Protein 4LFY (pdb70)

Secondary structure (DSSP, 8-state):
-PPPS----SEEEEE---EEEE---SHHHHHHHHHHHHHH-SEEEE----SS---SHHHHHHHHHHHHHTS-TT---EEEEE----TT--HHHHHHHHHHSSEEE-------SS-S-GGGGHHHHHHHHHHTPPEEE------TTS-GGGHHHHHIIIIIHHHHHH-TT--EEE-S--SHHHHHHHHH----TTSEEEEE-SHHHH--GGGGTTTSB-GGG--SSPP--HHHHHHHHHHHTS--TTEEE---B----HHHHSSSSBPP----TTTHHHHHHHHHHHTT-GGGHHIIIIIHHHHHTT-PPPS-EEEEE---EEPPS-EEETTEEEPPTTTTSEES-EE-/---HHHHTS-SEEEEE---EEEE---SHHHHHHHHHHHHHH-SEEEE----SS---SHHHHHHHHHHHHHT--TT---EEEEE----TT--HHHHHHHHHHSSEEE--------TTTS-S-GGGGHHHHHHHHHHTPPEEE------TTS-GGGHHHHHIIIIIHHHHHH-TT--EEE-S--SHHHHHHHHH----TTSEEEEE-HHHHH--GGGGGTTSB-GGG--SSPP--HHHHHHHHHHHTS--TTEEE---B----HHHHSSSSBPP----TTTHHHHHHHHHHHTT-GGGHHIIIIIHHHHHTT-PPPS-EEEEE---EEPPS-EEETTEEEPPTTTT-EES-EE-

Sequence (700 aa):
PPMTASNSPATLSLARPDDWHLHLRDGDMLAAVLPHTARQFGRAIVMPNLKPPVTTTAQAQAYRERILAALPAAGGMTTFEEPLMTLYLTDNTPPDEIRRARESGFVHGVLYPASDHGVTDLAKCAKTLEAMQETGMPLLVHGEVTDASIDLFDREKVFIDRVMTPLRRDFPGLKVVFEHITTKDAADYVRDADAAPGLLLGATITAHHLLYNRNALFVGGIRPHYYCLPVLKRETHRVALVEAATSGNPRFFLGTDSAPHARDAKETACGCAGCYTALHALELYAEAFDTAGALDKLEGFASFFGADFYGLPRSAETVTLRREPWELPREIFAGETPVVPLRGGETIGWKLAPMTASNASSPATLSLARPDDWHLHLRDGDMLAAVLPHTARQFGRAIVMPNLKPPVTTTAQAQAYRERILAALPAGMTTFEPLMTLYLTDNTPPDEIRRARESGFVHGVLYPAGTNSDHGVTDLAKCAKTLEAMQETGMPLLVHGEVTDDASIDLFDREKVFIDRVMTPLRRDFPGLKVVFEHITTKDAADYVRDADAAPGLLGATITAHHLLYNRNALFVGGIRPHYYCLPVLKRETHRVALVEEAATSGNPRFFLGTDSAPHARDAKETACGCAGCYTALHALELYAEAFDTAGALDKLEGFASFFGADFYGLPRSAETVTLRREPWELPREIFAGETPVVPLRGGETIGWKLA

CATH classification: 3.20.20.140

Foldseek 3Di:
DDDDPVGPDQKDKFFQFEAAADECEADLSNLFQLQLQQVRHQEYEYAFVYVQTAAAPVSQVVVQVRNVVSHDDPTHHQYQYEHEDALPRDLVRVVVLLVVVRHQAYADEDHSRHYPDCVSCVNNQVSQLVSVHAYEDLQFYPPPVDPLQCRNLVSCVPPVVVSCVVRVSHAYEDEADQFLSVLCCQLPPPHDPLRYAYEHALLSLPDAQVVCQVVHGDLLQFAPVHGHDPVGSVSVLCSLLVLRLRYAHHHQQDWDFPVQRPDPDHDHGAHCSNPRVLSVCVSCVVVVRSVRNRSRGFNRVCVSSVHDTHPDMWMKGQQKDQAAQWGDSPPTTIGHVNHGHIGGIDTD/DDDVVRVVDDQKAKFFQFAAAAEECAAALSNLFQLQLQLVRHQEYEYAFVYVQTAAAPVSQVVRQVRNVVSHDDPGHHAYAYEHEDFLPRDLVRLVVQLVVVRYQAYADEPPDDRVRHYPDCVSCVVNQVSQLVSVHAYEDLQFYDPPPDPLQCRNVVSVVPPVVVSCVSRVSHAYEDEADQFLSVLVCQVPDPHDPLRYAYAHALLSLVDAQCVCQDVHGDLLQFAPVHGHDPVGSVSVLCSLLVLDLRYAHHHQQDWDFPVQSPDPDHDHGAHCSNPRVLSVCVSCVVVVRSVRNNSRGFNSSCVSSVHDTHPDMWMKGQAKDAAAQWGDSPNTTIGHDCHGHIGGMDTD

Radius of gyration: 28.7 Å; Cα contacts (8 Å, |Δi|>4): 1530; chains: 2; bounding box: 82×57×84 Å

Nearest PDB structures (foldseek):
  4lfy-assembly3_A  TM=1.003E+00  e=1.505E-81  Burkholderia cenocepacia J2315
  4lfy-assembly3_B  TM=1.001E+00  e=1.241E-76  Burkholderia cenocepacia J2315
  1j79-assembly1_A  TM=9.790E-01  e=2.504E-53  Escherichia coli
  6cty-assembly1_E  TM=9.748E-01  e=2.209E-53  Yersinia pestis
  5vgm-assembly1_B  TM=9.727E-01  e=1.355E-52  Vibrio cholerae

Organism: Burkholderia cenocepacia (strain ATCC BAA-245 / DSM 16553 / LMG 16656 / NCTC 13227 / J2315 / CF5610) (NCBI:txid216591)

InterPro domains:
  IPR002195 Dihydroorotase, conserved site [PS00482] (29-37)
  IPR002195 Dihydroorotase,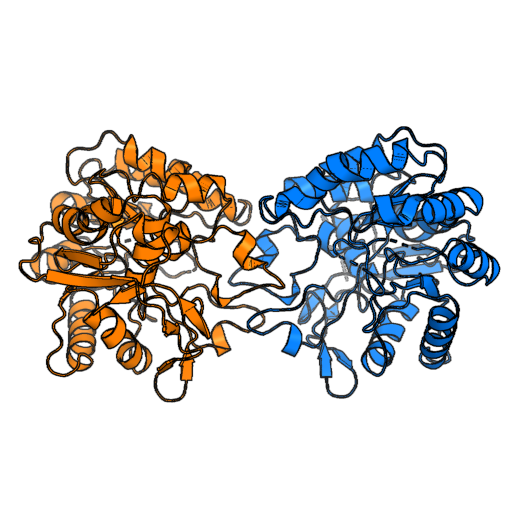 conserved site [PS00483] (266-277)
  IPR004721 Dihydroorotase homodimeric type [MF_00219] (20-364)
  IPR004721 Dihydroorotase homodimeric type [PIRSF001237] (21-363)
  IPR004721 Dihydroorotase homodimeric type [PTHR43137] (21-363)
  IPR004721 Dihydroorotase homodimeric type [TIGR00856] (22-363)
  IPR004721 Dihydroorotase homodimeric type [cd01294] (22-361)
  IPR006680 Amidohydrolase-related [PF01979] (29-330)
  IPR032466 Metal-dependent hydrolase [SSF51556] (21-363)

B-factor: mean 20.15, std 8.96, range [7.04, 64.24]

Structure (mmCIF, N/CA/C/O backbone):
data_4LFY
#
_entry.id   4LFY
#
_cell.length_a   53.480
_cell.length_b   89.870
_cell.length_c   153.390
_cell.angle_alpha   90.00
_cell.angle_beta   90.00
_cell.angle_gamma   90.00
#
_symmetry.space_group_name_H-M   'P 21 21 21'
#
loop_
_entity.id
_entity.type
_entity.pdbx_description
1 polymer Dihydroorotase
2 non-polymer 'ZINC ION'
3 non-polymer 1,2-ETHANEDIOL
4 non-polymer 'CALCIUM ION'
5 water water
#
loop_
_atom_site.group_PDB
_atom_site.id
_atom_site.type_symbol
_atom_site.label_atom_id
_atom_site.label_alt_id
_atom_site.label_comp_id
_atom_site.label_asym_id
_atom_site.label_entity_id
_atom_site.label_seq_id
_atom_site.pdbx_PDB_ins_code
_atom_site.Cartn_x
_atom_site.Cartn_y
_atom_site.Cartn_z
_atom_site.occupancy
_atom_site.B_iso_or_equiv
_atom_site.auth_seq_id
_atom_site.auth_comp_id
_atom_site.auth_asym_id
_atom_site.auth_atom_id
_atom_site.pdbx_PDB_model_num
ATOM 1 N N . PRO A 1 17 ? 37.480 -2.484 12.213 1.00 48.22 9 PRO A N 1
ATOM 2 C CA . PRO A 1 17 ? 37.058 -2.559 10.780 1.00 49.19 9 PRO A CA 1
ATOM 3 C C . PRO A 1 17 ? 37.116 -1.179 10.032 1.00 45.78 9 PRO A C 1
ATOM 4 O O . PRO A 1 17 ? 36.339 -0.280 10.381 1.00 45.15 9 PRO A O 1
ATOM 8 N N . PRO A 1 18 ? 38.026 -0.989 9.025 1.00 43.27 10 PRO A N 1
ATOM 9 C CA . PRO A 1 18 ? 38.169 0.399 8.497 1.00 41.83 10 PRO A CA 1
ATOM 10 C C . PRO A 1 18 ? 36.878 1.019 7.959 1.00 40.33 10 PRO A C 1
ATOM 11 O O . PRO A 1 18 ? 36.173 0.389 7.181 1.00 41.88 10 PRO A O 1
ATOM 15 N N . MET A 1 19 ? 36.526 2.223 8.401 1.00 39.14 11 MET A N 1
ATOM 16 C CA . MET A 1 19 ? 35.315 2.850 7.903 1.00 37.90 11 MET A CA 1
ATOM 17 C C . MET A 1 19 ? 35.614 3.277 6.472 1.00 36.11 11 MET A C 1
ATOM 18 O O . MET A 1 19 ? 36.767 3.559 6.107 1.00 36.36 11 MET A O 1
ATOM 20 N N . THR A 1 20 ? 34.578 3.306 5.659 1.00 34.82 12 THR A N 1
ATOM 21 C CA . THR A 1 20 ? 34.695 3.950 4.368 1.00 36.75 12 THR A CA 1
ATOM 22 C C . THR A 1 20 ? 34.871 5.459 4.670 1.00 37.19 12 THR A C 1
ATOM 23 O O . THR A 1 20 ? 34.457 5.942 5.739 1.00 35.87 12 THR A O 1
ATOM 27 N N . ALA A 1 21 ? 35.497 6.189 3.750 1.00 37.99 13 ALA A N 1
ATOM 28 C CA . ALA A 1 21 ? 35.804 7.601 3.976 1.00 39.44 13 ALA A CA 1
ATOM 29 C C . ALA A 1 21 ? 34.534 8.384 4.329 1.00 40.52 13 ALA A C 1
ATOM 30 O O . ALA A 1 21 ? 34.493 9.047 5.364 1.00 40.67 13 ALA A O 1
ATOM 32 N N . SER A 1 22 ? 33.485 8.241 3.528 1.00 42.71 14 SER A N 1
ATOM 33 C CA . SER A 1 22 ? 32.202 8.885 3.845 1.00 47.14 14 SER A CA 1
ATOM 34 C C . SER A 1 22 ? 31.664 8.520 5.272 1.00 49.54 14 SER A C 1
ATOM 35 O O . SER A 1 22 ? 31.095 9.367 5.962 1.00 52.68 14 SER A O 1
ATOM 38 N N . ASN A 1 23 ? 31.855 7.274 5.713 1.00 50.74 15 ASN A N 1
ATOM 39 C CA . ASN A 1 23 ? 31.598 6.904 7.111 1.00 52.66 15 ASN A CA 1
ATOM 40 C C . ASN A 1 23 ? 32.602 7.614 8.030 1.00 54.87 15 ASN A C 1
ATOM 41 O O . ASN A 1 23 ? 32.360 7.744 9.229 1.00 52.29 15 ASN A O 1
ATOM 43 N N . SER A 1 26 ? 31.668 11.293 10.949 1.00 53.23 18 SER A N 1
ATOM 44 C CA . SER A 1 26 ? 31.184 11.289 12.321 1.00 55.05 18 SER A CA 1
ATOM 45 C C . SER A 1 26 ? 31.474 9.964 13.017 1.00 55.26 18 SER A C 1
ATOM 46 O O . SER A 1 26 ? 31.689 8.949 12.356 1.00 53.17 18 SER A O 1
ATOM 48 N N . PRO A 1 27 ? 31.445 9.980 14.362 1.00 52.42 19 PRO A N 1
ATOM 49 C CA . PRO A 1 27 ? 31.789 9.172 15.548 1.00 50.86 19 PRO A CA 1
ATOM 50 C C . PRO A 1 27 ? 31.604 7.645 15.472 1.00 45.54 19 PRO A C 1
ATOM 51 O O . PRO A 1 27 ? 30.611 7.181 14.961 1.00 44.53 19 PRO A O 1
ATOM 53 N N . ALA A 1 28 ? 32.549 6.892 16.037 1.00 45.64 20 ALA A N 1
ATOM 54 C CA . ALA A 1 28 ? 32.431 5.423 16.226 1.00 45.28 20 ALA A CA 1
ATOM 55 C C . ALA A 1 28 ? 31.652 4.996 17.482 1.00 45.36 20 ALA A C 1
ATOM 56 O O . ALA A 1 28 ? 31.122 3.875 17.556 1.00 40.29 20 ALA A O 1
ATOM 58 N N . THR A 1 29 ? 31.685 5.840 18.511 1.00 42.21 21 THR A N 1
ATOM 59 C CA . THR A 1 29 ? 30.839 5.637 19.663 1.00 39.43 21 THR A CA 1
ATOM 60 C C . THR A 1 29 ? 30.147 6.935 19.996 1.00 36.39 21 THR A C 1
ATOM 61 O O . THR A 1 29 ? 30.420 7.992 19.417 1.00 33.50 21 THR A O 1
ATOM 65 N N . LEU A 1 30 ? 29.212 6.838 20.918 1.00 31.31 22 LEU A N 1
ATOM 66 C CA . LEU A 1 30 ? 28.622 8.007 21.527 1.00 31.40 22 LEU A CA 1
ATOM 67 C C . LEU A 1 30 ? 28.357 7.645 22.982 1.00 28.37 22 LEU A C 1
ATOM 68 O O . LEU A 1 30 ? 27.701 6.656 23.251 1.00 28.21 22 LEU A O 1
ATOM 73 N N . SER A 1 31 ? 28.896 8.425 23.907 1.00 27.06 23 SER A N 1
ATOM 74 C CA . SER A 1 31 ? 28.590 8.261 25.320 1.00 26.92 23 SER A CA 1
ATOM 75 C C . SER A 1 31 ? 27.666 9.384 25.748 1.00 25.44 23 SER A C 1
ATOM 76 O O . SER A 1 31 ? 27.786 10.498 25.245 1.00 25.27 23 SER A O 1
ATOM 79 N N . LEU A 1 32 ? 26.750 9.098 26.665 1.00 22.50 24 LEU A N 1
ATOM 80 C CA . LEU A 1 32 ? 25.810 10.090 27.140 1.00 20.75 24 LEU A CA 1
ATOM 81 C C . LEU A 1 32 ? 25.329 9.705 28.521 1.00 18.50 24 LEU A C 1
ATOM 82 O O . LEU A 1 32 ? 25.444 8.547 28.957 1.00 16.35 24 LEU A O 1
ATOM 87 N N . ALA A 1 33 ? 24.850 10.691 29.251 1.00 16.64 25 ALA A N 1
ATOM 88 C CA . ALA A 1 33 ? 24.188 10.371 30.505 1.00 15.24 25 ALA A CA 1
ATOM 89 C C . ALA A 1 33 ? 23.032 9.389 30.278 1.00 14.96 25 ALA A C 1
ATOM 90 O O . ALA A 1 33 ? 22.354 9.445 29.261 1.00 13.79 25 ALA A O 1
ATOM 92 N N . ARG A 1 34 ? 22.814 8.506 31.241 1.00 14.44 26 ARG A N 1
ATOM 93 C CA . ARG A 1 34 ? 21.831 7.462 31.095 1.00 14.09 26 ARG A CA 1
ATOM 94 C C . ARG A 1 34 ? 20.460 8.117 30.808 1.00 13.74 26 ARG A C 1
ATOM 95 O O . ARG A 1 34 ? 19.991 8.928 31.565 1.00 14.95 26 ARG A O 1
ATOM 103 N N . PRO A 1 35 ? 19.851 7.794 29.668 1.00 13.11 27 PRO A N 1
ATOM 104 C CA . PRO A 1 35 ? 18.623 8.493 29.249 1.00 12.28 27 PRO A CA 1
ATOM 105 C C . PRO A 1 35 ? 17.356 7.902 29.935 1.00 11.87 27 PRO A C 1
ATOM 106 O O . PRO A 1 35 ? 17.448 6.961 30.725 1.00 12.30 27 PRO A O 1
ATOM 110 N N . ASP A 1 36 ? 16.208 8.495 29.619 1.00 11.49 28 ASP A N 1
ATOM 111 C CA . ASP A 1 36 ? 14.892 8.115 30.132 1.00 10.84 28 ASP A CA 1
ATOM 112 C C . ASP A 1 36 ? 13.880 8.060 28.993 1.00 10.94 28 ASP A C 1
ATOM 113 O O . ASP A 1 36 ? 14.107 8.679 27.950 1.00 10.59 28 ASP A O 1
ATOM 118 N N . ASP A 1 37 ? 12.801 7.268 29.180 1.00 10.19 29 ASP A N 1
ATOM 119 C CA . ASP A 1 37 ? 11.748 7.108 28.153 1.00 10.10 29 ASP A CA 1
ATOM 120 C C . ASP A 1 37 ? 10.485 7.786 28.631 1.00 9.49 29 ASP A C 1
ATOM 121 O O . ASP A 1 37 ? 9.814 7.242 29.472 1.00 9.69 29 ASP A O 1
ATOM 126 N N . TRP A 1 38 ? 10.186 8.969 28.132 1.00 9.96 30 TRP A N 1
ATOM 127 C CA . TRP A 1 38 ? 9.049 9.766 28.683 1.00 9.50 30 TRP A CA 1
ATOM 128 C C . TRP A 1 38 ? 7.690 9.355 28.074 1.00 9.25 30 TRP A C 1
ATOM 129 O O . TRP A 1 38 ? 6.704 10.063 28.271 1.00 9.44 30 TRP A O 1
ATOM 140 N N . HIS A 1 39 ? 7.601 8.229 27.376 1.00 8.67 31 HIS A N 1
ATOM 141 C CA . HIS A 1 39 ? 6.280 7.735 26.953 1.00 8.85 31 HIS A CA 1
ATOM 142 C C . HIS A 1 39 ? 6.331 6.264 26.619 1.00 8.72 31 HIS A C 1
ATOM 143 O O . HIS A 1 39 ? 6.745 5.914 25.532 1.00 10.22 31 HIS A O 1
ATOM 150 N N . LEU A 1 40 ? 5.925 5.407 27.543 1.00 9.02 32 LEU A N 1
ATOM 151 C CA . LEU A 1 40 ? 6.086 3.973 27.395 1.00 9.44 32 LEU A CA 1
ATOM 152 C C . LEU A 1 40 ? 4.853 3.182 27.763 1.00 9.14 32 LEU A C 1
ATOM 153 O O . LEU A 1 40 ? 4.161 3.514 28.743 1.00 10.15 32 LEU A O 1
ATOM 158 N N . HIS A 1 41 ? 4.584 2.148 26.974 1.00 9.22 33 HIS A N 1
ATOM 159 C CA . HIS A 1 41 ? 3.586 1.111 27.298 1.00 9.35 33 HIS A CA 1
ATOM 160 C C . HIS A 1 41 ? 4.258 -0.185 27.725 1.00 10.53 33 HIS A C 1
ATOM 161 O O . HIS A 1 41 ? 4.828 -0.879 26.876 1.00 10.98 33 HIS A O 1
ATOM 168 N N . LEU A 1 42 ? 4.154 -0.510 29.017 1.00 10.76 34 LEU A N 1
ATOM 169 C CA . LEU A 1 42 ? 4.719 -1.744 29.566 1.00 11.69 34 LEU A CA 1
ATOM 170 C C . LEU A 1 42 ? 3.752 -2.898 29.581 1.00 12.82 34 LEU A C 1
ATOM 171 O O . LEU A 1 42 ? 4.177 -4.032 29.778 1.00 13.27 34 LEU A O 1
ATOM 176 N N . ARG A 1 43 ? 2.474 -2.639 29.339 1.00 13.04 35 ARG A N 1
ATOM 177 C CA . ARG A 1 43 ? 1.414 -3.689 29.424 1.00 14.50 35 ARG A CA 1
ATOM 178 C C . ARG A 1 43 ? 1.407 -4.366 30.810 1.00 14.74 35 ARG A C 1
ATOM 179 O O . ARG A 1 43 ? 1.790 -3.741 31.813 1.00 13.80 35 ARG A O 1
ATOM 187 N N . ASP A 1 44 ? 1.053 -5.652 30.873 1.00 14.29 36 ASP A N 1
ATOM 188 C CA . ASP A 1 44 ? 0.845 -6.282 32.192 1.00 15.57 36 ASP A CA 1
ATOM 189 C C . ASP A 1 44 ? 1.149 -7.778 32.041 1.00 15.43 36 ASP A C 1
ATOM 190 O O . ASP A 1 44 ? 1.433 -8.247 30.943 1.00 14.21 36 ASP A O 1
ATOM 195 N N . GLY A 1 45 ? 1.152 -8.498 33.157 1.00 18.17 37 GLY A N 1
ATOM 196 C CA . GLY A 1 45 ? 1.355 -9.952 33.157 1.00 19.19 37 GLY A CA 1
ATOM 197 C C . GLY A 1 45 ? 2.560 -10.432 32.393 1.00 17.93 37 GLY A C 1
ATOM 198 O O . GLY A 1 45 ? 3.679 -9.939 32.602 1.00 17.50 37 GLY A O 1
ATOM 199 N N . ASP A 1 46 ? 2.354 -11.446 31.541 1.00 20.06 38 ASP A N 1
ATOM 200 C CA . ASP A 1 46 ? 3.456 -12.052 30.836 1.00 19.99 38 ASP A CA 1
ATOM 201 C C . ASP A 1 46 ? 4.153 -11.063 29.887 1.00 18.01 38 ASP A C 1
ATOM 202 O O . ASP A 1 46 ? 5.348 -11.108 29.695 1.00 17.78 38 ASP A O 1
ATOM 207 N N . MET A 1 47 ? 3.371 -10.198 29.255 1.00 17.54 39 MET A N 1
ATOM 208 C CA . MET A 1 47 ? 3.945 -9.232 28.306 1.00 16.28 39 MET A CA 1
ATOM 209 C C . MET A 1 47 ? 4.852 -8.254 29.043 1.00 14.39 39 MET A C 1
ATOM 210 O O . MET A 1 47 ? 6.000 -8.013 28.625 1.00 15.19 39 MET A O 1
ATOM 215 N N . LEU A 1 48 ? 4.357 -7.728 30.151 1.00 14.93 40 LEU A N 1
ATOM 216 C CA . LEU A 1 48 ? 5.178 -6.898 31.052 1.00 14.54 40 LEU A CA 1
ATOM 217 C C . LEU A 1 48 ? 6.498 -7.595 31.406 1.00 14.73 40 LEU A C 1
ATOM 218 O O . LEU A 1 48 ? 7.552 -7.031 31.319 1.00 14.38 40 LEU A O 1
ATOM 223 N N . ALA A 1 49 ? 6.425 -8.870 31.761 1.00 15.97 41 ALA A N 1
ATOM 224 C CA . ALA A 1 49 ? 7.640 -9.600 32.164 1.00 16.45 41 ALA A CA 1
ATOM 225 C C . ALA A 1 49 ? 8.657 -9.663 31.050 1.00 16.67 41 ALA A C 1
ATOM 226 O O . ALA A 1 49 ? 9.876 -9.595 31.282 1.00 17.39 41 ALA A O 1
ATOM 228 N N . ALA A 1 50 ? 8.172 -9.716 29.817 1.00 17.37 42 ALA A N 1
ATOM 229 C CA . ALA A 1 50 ? 9.043 -9.871 28.653 1.00 17.77 42 ALA A CA 1
ATOM 230 C C . ALA A 1 50 ? 9.654 -8.561 28.158 1.00 16.92 42 ALA A C 1
ATOM 231 O O . ALA A 1 50 ? 10.824 -8.521 27.731 1.00 17.68 42 ALA A O 1
ATOM 233 N N . VAL A 1 51 ? 8.872 -7.484 28.201 1.00 16.55 43 VAL A N 1
ATOM 234 C CA . VAL A 1 51 ? 9.329 -6.205 27.611 1.00 15.18 43 VAL A CA 1
ATOM 235 C C . VAL A 1 51 ? 9.976 -5.265 28.600 1.00 14.34 43 VAL A C 1
ATOM 236 O O . VAL A 1 51 ? 10.805 -4.440 28.228 1.00 14.12 43 VAL A O 1
ATOM 240 N N . LEU A 1 52 ? 9.682 -5.396 29.888 1.00 14.28 44 LEU A N 1
ATOM 241 C CA . LEU A 1 52 ? 10.325 -4.521 30.880 1.00 13.58 44 LEU A CA 1
ATOM 242 C C . LEU A 1 52 ? 11.858 -4.574 30.869 1.00 15.16 44 LEU A C 1
ATOM 243 O O . LEU A 1 52 ? 12.516 -3.557 30.890 1.00 14.27 44 LEU A O 1
ATOM 248 N N . PRO A 1 53 ? 12.440 -5.783 30.776 1.00 15.92 45 PRO A N 1
ATOM 249 C CA . PRO A 1 53 ? 13.889 -5.826 30.727 1.00 16.88 45 PRO A CA 1
ATOM 250 C C . PRO A 1 53 ? 14.495 -5.120 29.512 1.00 16.60 45 PRO A C 1
ATOM 251 O O . PRO A 1 53 ? 15.630 -4.671 29.564 1.00 16.43 45 PRO A O 1
ATOM 255 N N . HIS A 1 54 ? 13.754 -5.058 28.408 1.00 15.52 46 HIS A N 1
ATOM 256 C CA . HIS A 1 54 ? 14.228 -4.336 27.242 1.00 16.33 46 HIS A CA 1
ATOM 257 C C . HIS A 1 54 ? 14.349 -2.819 27.516 1.00 15.12 46 HIS A C 1
ATOM 258 O O . HIS A 1 54 ? 15.359 -2.198 27.203 1.00 15.29 46 HIS A O 1
ATOM 265 N N . THR A 1 55 ? 13.319 -2.249 28.117 1.00 14.19 47 THR A N 1
ATOM 266 C CA . THR A 1 55 ? 13.375 -0.859 28.575 1.00 13.37 47 THR A CA 1
ATOM 267 C C . THR A 1 55 ? 14.447 -0.625 29.646 1.00 14.28 47 THR A C 1
ATOM 268 O O . THR A 1 55 ? 15.245 0.348 29.584 1.00 12.91 47 THR A O 1
ATOM 272 N N . ALA A 1 56 ? 14.462 -1.494 30.637 1.00 14.22 48 ALA A N 1
ATOM 273 C CA . ALA A 1 56 ? 15.306 -1.270 31.812 1.00 16.12 48 ALA A CA 1
ATOM 274 C C . ALA A 1 56 ? 16.811 -1.331 31.493 1.00 16.87 48 ALA A C 1
ATOM 275 O O . ALA A 1 56 ? 17.619 -0.736 32.234 1.00 16.32 48 ALA A O 1
ATOM 277 N N . ARG A 1 57 ? 17.193 -2.032 30.433 1.00 17.20 49 ARG A N 1
ATOM 278 C CA . ARG A 1 57 ? 18.584 -1.998 29.959 1.00 19.64 49 ARG A CA 1
ATOM 279 C C . ARG A 1 57 ? 19.017 -0.651 29.416 1.00 18.74 49 ARG A C 1
ATOM 280 O O . ARG A 1 57 ? 20.192 -0.286 29.511 1.00 18.65 49 ARG A O 1
ATOM 288 N N . GLN A 1 58 ? 18.063 0.080 28.854 1.00 16.23 50 GLN A N 1
ATOM 289 C CA . GLN A 1 58 ? 18.354 1.295 28.109 1.00 16.61 50 GLN A CA 1
ATOM 290 C C . GLN A 1 58 ? 18.111 2.543 28.918 1.00 15.40 50 GLN A C 1
ATOM 291 O O . GLN A 1 58 ? 18.821 3.532 28.750 1.00 16.87 50 GLN A O 1
ATOM 297 N N . PHE A 1 59 ? 17.062 2.524 29.752 1.00 13.41 51 PHE A N 1
ATOM 298 C CA . PHE A 1 59 ? 16.572 3.729 30.379 1.00 12.65 51 PHE A CA 1
ATOM 299 C C . PHE A 1 59 ? 16.449 3.624 31.881 1.00 13.60 51 PHE A C 1
ATOM 300 O O . PHE A 1 59 ? 15.952 2.633 32.388 1.00 13.42 51 PHE A O 1
ATOM 308 N N . GLY A 1 60 ? 16.844 4.667 32.592 1.00 13.21 52 GLY A N 1
ATOM 309 C CA . GLY A 1 60 ? 16.765 4.710 34.072 1.00 13.54 52 GLY A CA 1
ATOM 310 C C . GLY A 1 60 ? 15.370 4.871 34.652 1.00 12.65 52 GLY A C 1
ATOM 311 O O . GLY A 1 60 ? 15.044 4.278 35.671 1.00 13.03 52 GLY A O 1
ATOM 312 N N . ARG A 1 61 ? 14.539 5.645 33.938 1.00 12.20 53 ARG A N 1
ATOM 313 C CA . ARG A 1 61 ? 13.171 5.950 34.294 1.00 11.95 53 ARG A CA 1
ATOM 314 C C . ARG A 1 61 ? 12.313 5.912 33.041 1.00 11.51 53 ARG A C 1
ATOM 315 O O . ARG A 1 61 ? 12.813 6.128 31.923 1.00 11.15 53 ARG A O 1
ATOM 323 N N . ALA A 1 62 ? 11.030 5.616 33.217 1.00 11.22 54 ALA A N 1
ATOM 324 C CA . ALA A 1 62 ? 10.069 5.838 32.154 1.00 11.25 54 ALA A CA 1
ATOM 325 C C . ALA A 1 62 ? 8.729 6.287 32.684 1.00 11.52 54 ALA A C 1
ATOM 326 O O . ALA A 1 62 ? 8.332 5.889 33.791 1.00 12.00 54 ALA A O 1
ATOM 328 N N . ILE A 1 63 ? 8.041 7.098 31.883 1.00 10.37 55 ILE A N 1
ATOM 329 C CA . ILE A 1 63 ? 6.633 7.398 32.084 1.00 10.49 55 ILE A CA 1
ATOM 330 C C . ILE A 1 63 ? 5.830 6.191 31.588 1.00 10.19 55 ILE A C 1
ATOM 331 O O . ILE A 1 63 ? 5.784 5.853 30.384 1.00 10.36 55 ILE A O 1
ATOM 336 N N . VAL A 1 64 ? 5.177 5.512 32.525 1.00 10.31 56 VAL A N 1
ATOM 337 C CA . VAL A 1 64 ? 4.460 4.307 32.267 1.00 10.89 56 VAL A CA 1
ATOM 338 C C . VAL A 1 64 ? 2.984 4.652 32.041 1.00 10.86 56 VAL A C 1
ATOM 339 O O . VAL A 1 64 ? 2.259 5.102 32.982 1.00 10.23 56 VAL A O 1
ATOM 343 N N . MET A 1 65 ? 2.535 4.459 30.808 1.00 10.22 57 MET A N 1
ATOM 344 C CA . MET A 1 65 ? 1.190 4.892 30.421 1.00 11.01 57 MET A CA 1
ATOM 345 C C . MET A 1 65 ? 0.112 3.994 31.058 1.00 10.96 57 MET A C 1
ATOM 346 O O . MET A 1 65 ? 0.422 2.882 31.497 1.00 11.83 57 MET A O 1
ATOM 351 N N . PRO A 1 66 ? -1.110 4.527 31.220 1.00 11.28 58 PRO A N 1
ATOM 352 C CA . PRO A 1 66 ? -2.112 3.882 32.073 1.00 11.81 58 PRO A CA 1
ATOM 353 C C . PRO A 1 66 ? -3.208 3.094 31.362 1.00 12.63 58 PRO A C 1
ATOM 354 O O . PRO A 1 66 ? -4.203 2.699 32.027 1.00 12.40 58 PRO A O 1
ATOM 358 N N . ASN A 1 67 ? -3.037 2.891 30.046 1.00 12.76 59 ASN A N 1
ATOM 359 C CA . ASN A 1 67 ? -4.071 2.253 29.225 1.00 13.62 59 ASN A CA 1
ATOM 360 C C . ASN A 1 67 ? -4.063 0.709 29.269 1.00 13.61 59 ASN A C 1
ATOM 361 O O . ASN A 1 67 ? -4.087 0.054 28.230 1.00 14.20 59 ASN A O 1
ATOM 366 N N . LEU A 1 68 ? -4.066 0.176 30.484 1.00 12.76 60 LEU A N 1
ATOM 367 C CA . LEU A 1 68 ? -4.414 -1.220 30.762 1.00 14.59 60 LEU A CA 1
ATOM 368 C C . LEU A 1 68 ? -5.913 -1.416 30.513 1.00 15.32 60 LEU A C 1
ATOM 369 O O . LEU A 1 68 ? -6.663 -0.459 30.262 1.00 14.48 60 LEU A O 1
ATOM 374 N N . LYS A 1 69 ? -6.311 -2.671 30.533 1.00 17.33 61 LYS A N 1
ATOM 375 C CA . LYS A 1 69 ? -7.700 -3.065 30.371 1.00 18.02 61 LYS A CA 1
ATOM 376 C C . LYS A 1 69 ? -8.085 -3.833 31.618 1.00 19.25 61 LYS A C 1
ATOM 377 O O . LYS A 1 69 ? -7.683 -4.975 31.723 1.00 21.01 61 LYS A O 1
ATOM 379 N N . PRO A 1 70 ? -8.832 -3.214 32.582 1.00 19.77 62 PRO A N 1
ATOM 380 C CA . PRO A 1 70 ? -9.374 -1.857 32.567 1.00 18.73 62 PRO A CA 1
ATOM 381 C C . PRO A 1 70 ? -8.249 -0.864 32.877 1.00 16.91 62 PRO A C 1
ATOM 382 O O . PRO A 1 70 ? -7.194 -1.276 33.349 1.00 15.78 62 PRO A O 1
ATOM 386 N N . PRO A 1 71 ? -8.465 0.414 32.560 1.00 17.13 63 PRO A N 1
ATOM 387 C CA . PRO A 1 71 ? -7.410 1.434 32.737 1.00 15.79 63 PRO A CA 1
ATOM 388 C C . PRO A 1 71 ? -7.075 1.754 34.191 1.00 14.47 63 PRO A C 1
ATOM 389 O O . PRO A 1 71 ? -7.903 1.549 35.143 1.00 14.10 63 PRO A O 1
ATOM 393 N N . VAL A 1 72 ? -5.874 2.281 34.366 1.00 13.32 64 VAL A N 1
ATOM 394 C CA . VAL A 1 72 ? -5.394 2.740 35.672 1.00 12.05 64 VAL A CA 1
ATOM 395 C C . VAL A 1 72 ? -5.937 4.150 35.906 1.00 13.60 64 VAL A C 1
ATOM 396 O O . VAL A 1 72 ? -5.376 5.153 35.370 1.00 13.18 64 VAL A O 1
ATOM 400 N N . THR A 1 73 ? -7.036 4.249 36.637 1.00 12.59 65 THR A N 1
ATOM 401 C CA . THR A 1 73 ? -7.739 5.584 36.787 1.00 12.71 65 THR A CA 1
ATOM 402 C C . THR A 1 73 ? -7.563 6.142 38.183 1.00 12.12 65 THR A C 1
ATOM 403 O O . THR A 1 73 ? -7.837 7.302 38.437 1.00 12.12 65 THR A O 1
ATOM 407 N N . THR A 1 74 ? -7.077 5.305 39.090 1.00 12.13 66 THR A N 1
ATOM 408 C CA . THR A 1 74 ? -6.864 5.720 40.484 1.00 11.94 66 THR A CA 1
ATOM 409 C C . THR A 1 74 ? -5.428 5.546 40.972 1.00 11.22 66 THR A C 1
ATOM 410 O O . THR A 1 74 ? -4.664 4.685 40.491 1.00 10.87 66 THR A O 1
ATOM 414 N N . THR A 1 75 ? -5.101 6.298 42.011 1.00 11.49 67 THR A N 1
ATOM 415 C CA . THR A 1 75 ? -3.792 6.263 42.612 1.00 12.32 67 THR A CA 1
ATOM 416 C C . THR A 1 75 ? -3.517 4.899 43.228 1.00 12.63 67 THR A C 1
ATOM 417 O O . THR A 1 75 ? -2.422 4.355 43.090 1.00 12.46 67 THR A O 1
ATOM 421 N N . ALA A 1 76 ? -4.531 4.272 43.811 1.00 12.49 68 ALA A N 1
ATOM 422 C CA . ALA A 1 76 ? -4.297 2.912 44.357 1.00 12.51 68 ALA A CA 1
ATOM 423 C C . ALA A 1 76 ? -4.027 1.882 43.253 1.00 12.81 68 ALA A C 1
ATOM 424 O O . ALA A 1 76 ? -3.169 0.985 43.397 1.00 12.82 68 ALA A O 1
ATOM 426 N N . GLN A 1 77 ? -4.707 2.035 42.130 1.00 12.48 69 GLN A N 1
ATOM 427 C CA . GLN A 1 77 ? -4.470 1.180 40.973 1.00 13.61 69 GLN A CA 1
ATOM 428 C C . GLN A 1 77 ? -3.057 1.359 40.477 1.00 12.67 69 GLN A C 1
ATOM 429 O O . GLN A 1 77 ? -2.413 0.387 40.115 1.00 13.07 69 GLN A O 1
ATOM 435 N N . ALA A 1 78 ? -2.603 2.610 40.426 1.00 11.78 70 ALA A N 1
ATOM 436 C CA . ALA A 1 78 ? -1.228 2.907 39.999 1.00 11.60 70 ALA A CA 1
ATOM 437 C C . ALA A 1 78 ? -0.222 2.315 40.970 1.00 12.14 70 ALA A C 1
ATOM 438 O O . ALA A 1 78 ? 0.858 1.801 40.559 1.00 11.39 70 ALA A O 1
ATOM 440 N N . GLN A 1 79 ? -0.567 2.336 42.250 1.00 12.19 71 GLN A N 1
ATOM 441 C CA . GLN A 1 79 ? 0.340 1.790 43.264 1.00 13.52 71 GLN A CA 1
ATOM 442 C C . GLN A 1 79 ? 0.511 0.322 43.042 1.00 13.07 71 GLN A C 1
ATOM 443 O O . GLN A 1 79 ? 1.657 -0.203 43.150 1.00 14.14 71 GLN A O 1
ATOM 449 N N . ALA A 1 80 ? -0.599 -0.365 42.763 1.00 12.49 72 ALA A N 1
ATOM 450 C CA . ALA A 1 80 ? -0.557 -1.830 42.541 1.00 13.35 72 ALA A CA 1
ATOM 451 C C . ALA A 1 80 ? 0.173 -2.184 41.262 1.00 13.34 72 ALA A C 1
ATOM 452 O O . ALA A 1 80 ? 0.984 -3.116 41.224 1.00 12.00 72 ALA A O 1
ATOM 454 N N . TYR A 1 81 ? -0.123 -1.435 40.183 1.00 12.36 73 TYR A N 1
ATOM 455 C CA . TYR A 1 81 ? 0.631 -1.600 38.945 1.00 12.22 73 TYR A CA 1
ATOM 456 C C . TYR A 1 81 ? 2.152 -1.400 39.141 1.00 12.30 73 TYR A C 1
ATOM 457 O O . TYR A 1 81 ? 2.947 -2.203 38.600 1.00 12.56 73 TYR A O 1
ATOM 466 N N . ARG A 1 82 ? 2.548 -0.363 39.881 1.00 12.93 74 ARG A N 1
ATOM 467 C CA . ARG A 1 82 ? 3.982 -0.086 40.212 1.00 14.16 74 ARG A CA 1
ATOM 468 C C . ARG A 1 82 ? 4.610 -1.293 40.883 1.00 15.09 74 ARG A C 1
ATOM 469 O O . ARG A 1 82 ? 5.712 -1.705 40.548 1.00 14.11 74 ARG A O 1
ATOM 477 N N . GLU A 1 83 ? 3.877 -1.913 41.798 1.00 16.86 75 GLU A N 1
ATOM 478 C CA . GLU A 1 83 ? 4.440 -3.095 42.490 1.00 17.55 75 GLU A CA 1
ATOM 479 C C . GLU A 1 83 ? 4.616 -4.256 41.521 1.00 16.33 75 GLU A C 1
ATOM 480 O O . GLU A 1 83 ? 5.607 -5.000 41.624 1.00 16.38 75 GLU A O 1
ATOM 486 N N . ARG A 1 84 ? 3.671 -4.453 40.597 1.00 14.43 76 ARG A N 1
ATOM 487 C CA . ARG A 1 84 ? 3.803 -5.520 39.614 1.00 14.51 76 ARG A CA 1
ATOM 488 C C . ARG A 1 84 ? 5.026 -5.289 38.716 1.00 14.29 76 ARG A C 1
ATOM 489 O O . ARG A 1 84 ? 5.702 -6.226 38.319 1.00 13.66 76 ARG A O 1
ATOM 497 N N . ILE A 1 85 ? 5.274 -4.022 38.358 1.00 13.33 77 ILE A N 1
ATOM 498 C CA . ILE A 1 85 ? 6.419 -3.701 37.520 1.00 13.13 77 ILE A CA 1
ATOM 499 C C . ILE A 1 85 ? 7.725 -3.982 38.281 1.00 14.15 77 ILE A C 1
ATOM 500 O O . ILE A 1 85 ? 8.660 -4.558 37.730 1.00 13.76 77 ILE A O 1
ATOM 505 N N . LEU A 1 86 ? 7.773 -3.565 39.531 1.00 14.07 78 LEU A N 1
ATOM 506 C CA . LEU A 1 86 ? 9.002 -3.759 40.324 1.00 15.94 78 LEU A CA 1
ATOM 507 C C . LEU A 1 86 ? 9.220 -5.254 40.554 1.00 17.52 78 LEU A C 1
ATOM 508 O O . LEU A 1 86 ? 10.358 -5.688 40.567 1.00 18.27 78 LEU A O 1
ATOM 513 N N . ALA A 1 87 ? 8.141 -6.037 40.655 1.00 17.48 79 ALA A N 1
ATOM 514 C CA . ALA A 1 87 ? 8.240 -7.497 40.814 1.00 18.97 79 ALA A CA 1
ATOM 515 C C . ALA A 1 87 ? 8.805 -8.149 39.553 1.00 20.31 79 ALA A C 1
ATOM 516 O O . ALA A 1 87 ? 9.485 -9.164 39.644 1.00 20.52 79 ALA A O 1
ATOM 518 N N . ALA A 1 88 ? 8.614 -7.542 38.380 1.00 17.81 80 ALA A N 1
ATOM 519 C CA . ALA A 1 88 ? 9.085 -8.097 37.140 1.00 17.73 80 ALA A CA 1
ATOM 520 C C . ALA A 1 88 ? 10.484 -7.624 36.721 1.00 17.91 80 ALA A C 1
ATOM 521 O O . ALA A 1 88 ? 10.959 -8.045 35.691 1.00 19.93 80 ALA A O 1
ATOM 523 N N . LEU A 1 89 ? 11.064 -6.700 37.487 1.00 17.34 81 LEU A N 1
ATOM 524 C CA . LEU A 1 89 ? 12.356 -6.119 37.183 1.00 17.81 81 LEU A CA 1
ATOM 525 C C . LEU A 1 89 ? 13.425 -7.121 37.563 1.00 20.86 81 LEU A C 1
ATOM 526 O O . LEU A 1 89 ? 13.551 -7.426 38.729 1.00 20.03 81 LEU A O 1
ATOM 531 N N . PRO A 1 90 ? 14.200 -7.573 36.584 1.00 21.52 82 PRO A N 1
ATOM 532 C CA . PRO A 1 90 ? 15.238 -8.584 36.905 1.00 24.36 82 PRO A CA 1
ATOM 533 C C . PRO A 1 90 ? 16.282 -8.054 37.885 1.00 24.62 82 PRO A C 1
ATOM 534 O O . PRO A 1 90 ? 16.572 -6.860 37.928 1.00 23.53 82 PRO A O 1
ATOM 538 N N A ALA A 1 91 ? 16.837 -8.893 38.767 0.50 26.26 83 ALA A N 1
ATOM 539 N N B ALA A 1 91 ? 16.804 -9.022 38.644 0.50 25.65 83 ALA A N 1
ATOM 540 C CA A ALA A 1 91 ? 17.572 -8.383 39.958 0.50 25.63 83 ALA A CA 1
ATOM 541 C CA B ALA A 1 91 ? 17.978 -8.870 39.455 0.50 24.83 83 ALA A CA 1
ATOM 542 C C A ALA A 1 91 ? 18.777 -7.413 39.750 0.50 25.03 83 ALA A C 1
ATOM 543 C C B ALA A 1 91 ? 19.098 -8.219 38.680 0.50 24.43 83 ALA A C 1
ATOM 544 O O A ALA A 1 91 ? 19.032 -6.529 40.594 0.50 25.63 83 ALA A O 1
ATOM 545 O O B ALA A 1 91 ? 19.473 -8.690 37.602 0.50 23.99 83 ALA A O 1
ATOM 548 N N A GLY A 1 92 ? 19.527 -7.570 38.662 0.50 25.16 84 GLY A N 1
ATOM 549 N N B GLY A 1 92 ? 19.600 -7.114 39.228 0.50 24.06 84 GLY A N 1
ATOM 550 C CA A GLY A 1 92 ? 20.692 -6.705 38.403 0.50 25.80 84 GLY A CA 1
ATOM 551 C CA B GLY A 1 92 ? 20.762 -6.428 38.680 0.50 25.33 84 GLY A CA 1
ATOM 552 C C A GLY A 1 92 ? 20.404 -5.297 37.875 0.50 25.86 84 GLY A C 1
ATOM 553 C C B GLY A 1 92 ? 20.449 -5.371 37.639 0.50 26.03 84 GLY A C 1
ATOM 554 O O A GLY A 1 92 ? 21.273 -4.428 37.849 0.50 23.12 84 GLY A O 1
ATOM 555 O O B GLY A 1 92 ? 21.353 -4.869 36.955 0.50 24.39 84 GLY A O 1
ATOM 556 N N . MET A 1 93 ? 19.165 -5.063 37.473 1.00 24.56 85 MET A N 1
ATOM 557 C CA . MET A 1 93 ? 18.786 -3.865 36.729 1.00 23.83 85 MET A CA 1
ATOM 558 C C . MET A 1 93 ? 18.207 -2.794 37.629 1.00 22.34 85 MET A C 1
ATOM 559 O O . MET A 1 93 ? 17.615 -3.097 38.675 1.00 20.58 85 MET A O 1
ATOM 564 N N A THR A 1 94 ? 18.395 -1.535 37.242 0.70 20.23 86 THR A N 1
ATOM 565 N N B THR A 1 94 ? 18.315 -1.545 37.174 0.30 20.14 86 THR A N 1
ATOM 566 C CA A THR A 1 94 ? 17.913 -0.416 38.015 0.70 19.81 86 THR A CA 1
ATOM 567 C CA B THR A 1 94 ? 17.982 -0.364 37.960 0.30 19.25 86 THR A CA 1
ATOM 568 C C A THR A 1 94 ? 16.969 0.342 37.057 0.70 19.37 86 THR A C 1
ATOM 569 C C B THR A 1 94 ? 17.044 0.550 37.155 0.30 18.38 86 THR A C 1
ATOM 570 O O A THR A 1 94 ? 17.306 0.600 35.891 0.70 20.23 86 THR A O 1
ATOM 571 O O B THR A 1 94 ? 17.497 1.243 36.233 0.30 18.03 86 THR A O 1
ATOM 578 N N . PHE A 1 95 ? 15.766 0.577 37.532 1.00 17.30 87 PHE A N 1
ATOM 579 C CA . PHE A 1 95 ? 14.725 1.223 36.715 1.00 16.32 87 PHE A CA 1
ATOM 580 C C . PHE A 1 95 ? 13.631 1.709 37.634 1.00 15.51 87 PHE A C 1
ATOM 581 O O . PHE A 1 95 ? 13.176 0.952 38.502 1.00 16.89 87 PHE A O 1
ATOM 589 N N A GLU A 1 96 ? 13.189 2.936 37.447 0.60 14.96 88 GLU A N 1
ATOM 590 N N B GLU A 1 96 ? 13.203 2.972 37.444 0.40 14.46 88 GLU A N 1
ATOM 591 C CA A GLU A 1 96 ? 12.097 3.435 38.232 0.60 15.08 88 GLU A CA 1
ATOM 592 C CA B GLU A 1 96 ? 12.146 3.670 38.234 0.40 13.93 88 GLU A CA 1
ATOM 593 C C A GLU A 1 96 ? 10.951 3.776 37.296 0.60 13.88 88 GLU A C 1
ATOM 594 C C B GLU A 1 96 ? 10.911 3.909 37.335 0.40 13.33 88 GLU A C 1
ATOM 595 O O A GLU A 1 96 ? 11.112 4.591 36.382 0.60 12.87 88 GLU A O 1
ATOM 596 O O B GLU A 1 96 ? 10.972 4.780 36.461 0.40 12.81 88 GLU A O 1
ATOM 607 N N . PRO A 1 97 ? 9.805 3.152 37.532 1.00 12.87 89 PRO A N 1
ATOM 608 C CA . PRO A 1 97 ? 8.590 3.448 36.802 1.00 12.30 89 PRO A CA 1
ATOM 609 C C . PRO A 1 97 ? 7.902 4.701 37.369 1.00 12.36 89 PRO A C 1
ATOM 610 O O . PRO A 1 97 ? 7.583 4.766 38.560 1.00 13.90 89 PRO A O 1
ATOM 614 N N . LEU A 1 98 ? 7.701 5.681 36.495 1.00 11.26 90 LEU A N 1
ATOM 615 C CA . LEU A 1 98 ? 7.007 6.887 36.845 1.00 11.26 90 LEU A CA 1
ATOM 616 C C . LEU A 1 98 ? 5.538 6.717 36.407 1.00 10.38 90 LEU A C 1
ATOM 617 O O . LEU A 1 98 ? 5.205 6.693 35.198 1.00 10.45 90 LEU A O 1
ATOM 622 N N . MET A 1 99 ? 4.644 6.617 37.367 1.00 10.60 91 MET A N 1
ATOM 623 C CA . MET A 1 99 ? 3.305 6.184 37.027 1.00 10.36 91 MET A CA 1
ATOM 624 C C . MET A 1 99 ? 2.451 7.326 36.504 1.00 10.82 91 MET A C 1
ATOM 625 O O . MET A 1 99 ? 2.741 8.516 36.717 1.00 10.43 91 MET A O 1
ATOM 630 N N . THR A 1 100 ? 1.351 6.940 35.841 1.00 10.44 92 THR A N 1
ATOM 631 C CA . THR A 1 100 ? 0.357 7.880 35.355 1.00 10.47 92 THR A CA 1
ATOM 632 C C . THR A 1 100 ? -1.060 7.396 35.651 1.00 11.06 92 THR A C 1
ATOM 633 O O . THR A 1 100 ? -1.277 6.217 35.819 1.00 10.25 92 THR A O 1
ATOM 637 N N . LEU A 1 101 ? -1.996 8.337 35.711 1.00 11.10 93 LEU A N 1
ATOM 638 C CA . LEU A 1 101 ? -3.448 8.005 35.635 1.00 11.77 93 LEU A CA 1
ATOM 639 C C . LEU A 1 101 ? -4.051 8.296 34.299 1.00 12.45 93 LEU A C 1
ATOM 640 O O . LEU A 1 101 ? -3.642 9.282 33.642 1.00 12.94 93 LEU A O 1
ATOM 645 N N . TYR A 1 102 ? -5.057 7.487 33.935 1.00 13.06 94 TYR A N 1
ATOM 646 C CA . TYR A 1 102 ? -5.909 7.658 32.740 1.00 14.01 94 TYR A CA 1
ATOM 647 C C . TYR A 1 102 ? -7.005 8.638 33.112 1.00 14.43 94 TYR A C 1
ATOM 648 O O . TYR A 1 102 ? -7.866 8.302 33.918 1.00 13.27 94 TYR A O 1
ATOM 657 N N . LEU A 1 103 ? -6.984 9.851 32.562 1.00 13.66 95 LEU A N 1
ATOM 658 C CA . LEU A 1 103 ? -8.044 10.809 32.818 1.00 13.68 95 LEU A CA 1
ATOM 659 C C . LEU A 1 103 ? -9.400 10.297 32.282 1.00 15.13 95 LEU A C 1
ATOM 660 O O . LEU A 1 103 ? -9.483 9.740 31.181 1.00 14.04 95 LEU A O 1
ATOM 665 N N . THR A 1 104 ? -10.440 10.495 33.089 1.00 16.60 96 THR A N 1
ATOM 666 C CA . THR A 1 104 ? -11.799 10.204 32.671 1.00 18.38 96 THR A CA 1
ATOM 667 C C . THR A 1 104 ? -12.725 11.374 33.008 1.00 18.85 96 THR A C 1
ATOM 668 O O . THR A 1 104 ? -12.402 12.247 33.824 1.00 17.50 96 THR A O 1
ATOM 672 N N . ASP A 1 105 ? -13.919 11.394 32.397 1.00 22.11 97 ASP A N 1
ATOM 673 C CA . ASP A 1 105 ? -14.920 12.384 32.762 1.00 25.08 97 ASP A CA 1
ATOM 674 C C . ASP A 1 105 ? -15.158 12.484 34.260 1.00 23.98 97 ASP A C 1
ATOM 675 O O . ASP A 1 105 ? -15.450 13.567 34.752 1.00 26.76 97 ASP A O 1
ATOM 680 N N . ASN A 1 106 ? -15.077 11.356 34.964 1.00 25.73 98 ASN A N 1
ATOM 681 C CA . ASN A 1 106 ? -15.356 11.261 36.427 1.00 26.53 98 ASN A CA 1
ATOM 682 C C . ASN A 1 106 ? -14.160 11.299 37.366 1.00 23.89 98 ASN A C 1
ATOM 683 O O . ASN A 1 106 ? -14.303 11.182 38.596 1.00 21.88 98 ASN A O 1
ATOM 688 N N . THR A 1 107 ? -12.944 11.487 36.823 1.00 18.84 99 THR A N 1
ATOM 689 C CA . THR A 1 107 ? -11.819 11.661 37.696 1.00 17.26 99 THR A CA 1
ATOM 690 C C . THR A 1 107 ? -12.016 12.896 38.563 1.00 16.57 99 THR A C 1
ATOM 691 O O . THR A 1 107 ? -12.138 14.005 38.061 1.00 15.35 99 THR A O 1
ATOM 695 N N . PRO A 1 108 ? -12.023 12.731 39.877 1.00 16.83 100 PRO A N 1
ATOM 696 C CA . PRO A 1 108 ? -12.224 13.883 40.769 1.00 17.03 100 PRO A CA 1
ATOM 697 C C . PRO A 1 108 ? -10.960 14.615 41.158 1.00 16.85 100 PRO A C 1
ATOM 698 O O . PRO A 1 108 ? -9.891 14.021 41.133 1.00 16.93 100 PRO A O 1
ATOM 702 N N . PRO A 1 109 ? -11.049 15.891 41.604 1.00 16.29 101 PRO A N 1
ATOM 703 C CA . PRO A 1 109 ? -9.862 16.601 42.083 1.00 17.21 101 PRO A CA 1
ATOM 704 C C . PRO A 1 109 ? -9.121 15.895 43.195 1.00 17.32 101 PRO A C 1
ATOM 705 O O . PRO A 1 109 ? -7.873 15.925 43.268 1.00 16.07 101 PRO A O 1
ATOM 709 N N . ASP A 1 110 ? -9.885 15.155 44.001 1.00 17.01 102 ASP A N 1
ATOM 710 C CA . ASP A 1 110 ? -9.300 14.411 45.110 1.00 17.64 102 ASP A CA 1
ATOM 711 C C . ASP A 1 110 ? -8.252 13.386 44.646 1.00 16.47 102 ASP A C 1
ATOM 712 O O . ASP A 1 110 ? -7.239 13.173 45.326 1.00 17.09 102 ASP A O 1
ATOM 717 N N . GLU A 1 111 ? -8.483 12.773 43.484 1.00 16.90 103 GLU A N 1
ATOM 718 C CA . GLU A 1 111 ? -7.506 11.836 42.909 1.00 16.85 103 GLU A CA 1
ATOM 719 C C . GLU A 1 111 ? -6.218 12.560 42.516 1.00 16.27 103 GLU A C 1
ATOM 720 O O . GLU A 1 111 ? -5.123 11.988 42.638 1.00 16.46 103 GLU A O 1
ATOM 726 N N . ILE A 1 112 ? -6.347 13.791 42.026 1.00 15.64 104 ILE A N 1
ATOM 727 C CA . ILE A 1 112 ? -5.171 14.570 41.642 1.00 15.47 104 ILE A CA 1
ATOM 728 C C . ILE A 1 112 ? -4.263 14.844 42.823 1.00 15.49 104 ILE A C 1
ATOM 729 O O . ILE A 1 112 ? -3.061 14.651 42.745 1.00 15.65 104 ILE A O 1
ATOM 734 N N . ARG A 1 113 ? -4.862 15.262 43.937 1.00 17.55 105 ARG A N 1
ATOM 735 C CA . ARG A 1 113 ? -4.133 15.529 45.135 1.00 19.57 105 ARG A CA 1
ATOM 736 C C . ARG A 1 113 ? -3.482 14.276 45.715 1.00 19.27 105 ARG A C 1
ATOM 737 O O . ARG A 1 113 ? -2.293 14.301 46.052 1.00 18.50 105 ARG A O 1
ATOM 745 N N . ARG A 1 114 ? -4.231 13.176 45.802 1.00 18.47 106 ARG A N 1
ATOM 746 C CA . ARG A 1 114 ? -3.597 11.948 46.301 1.00 19.38 106 ARG A CA 1
ATOM 747 C C . ARG A 1 114 ? -2.541 11.423 45.355 1.00 17.71 106 ARG A C 1
ATOM 748 O O . ARG A 1 114 ? -1.535 10.845 45.785 1.00 18.29 106 ARG A O 1
ATOM 756 N N . ALA A 1 115 ? -2.707 11.649 44.049 1.00 16.58 107 ALA A N 1
ATOM 757 C CA . ALA A 1 115 ? -1.631 11.240 43.101 1.00 17.89 107 ALA A CA 1
ATOM 758 C C . ALA A 1 115 ? -0.363 12.049 43.313 1.00 18.01 107 ALA A C 1
ATOM 759 O O . ALA A 1 115 ? 0.705 11.499 43.372 1.00 16.62 107 ALA A O 1
ATOM 761 N N . ARG A 1 116 ? -0.514 13.357 43.486 1.00 20.12 108 ARG A N 1
ATOM 762 C CA . ARG A 1 116 ? 0.634 14.244 43.681 1.00 24.00 108 ARG A CA 1
ATOM 763 C C . ARG A 1 116 ? 1.337 13.865 44.961 1.00 23.40 108 ARG A C 1
ATOM 764 O O . ARG A 1 116 ? 2.554 13.708 45.005 1.00 24.98 108 ARG A O 1
ATOM 772 N N . GLU A 1 117 ? 0.560 13.584 45.991 1.00 24.04 109 GLU A N 1
ATOM 773 C CA . GLU A 1 117 ? 1.117 13.273 47.287 1.00 25.60 109 GLU A CA 1
ATOM 774 C C . GLU A 1 117 ? 1.714 11.906 47.401 1.00 24.53 109 GLU A C 1
ATOM 775 O O . GLU A 1 117 ? 2.564 11.710 48.254 1.00 24.41 109 GLU A O 1
ATOM 781 N N . SER A 1 118 ? 1.336 10.966 46.517 1.00 21.28 110 SER A N 1
ATOM 782 C CA . SER A 1 118 ? 1.849 9.620 46.552 1.00 19.24 110 SER A CA 1
ATOM 783 C C . SER A 1 118 ? 3.339 9.554 46.314 1.00 18.84 110 SER A C 1
ATOM 784 O O . SER A 1 118 ? 3.992 8.610 46.731 1.00 17.83 110 SER A O 1
ATOM 787 N N . GLY A 1 119 ? 3.869 10.511 45.557 1.00 19.02 111 GLY A N 1
ATOM 788 C CA . GLY A 1 119 ? 5.258 10.460 45.195 1.00 18.63 111 GLY A CA 1
ATOM 789 C C . GLY A 1 119 ? 5.595 9.647 43.963 1.00 18.33 111 GLY A C 1
ATOM 790 O O . GLY A 1 119 ? 6.726 9.734 43.485 1.00 20.76 111 GLY A O 1
ATOM 791 N N . PHE A 1 120 ? 4.669 8.844 43.445 1.00 17.35 112 PHE A N 1
ATOM 792 C CA . PHE A 1 120 ? 5.015 7.967 42.308 1.00 16.17 112 PHE A CA 1
ATOM 793 C C . PHE A 1 120 ? 4.161 8.193 41.073 1.00 15.16 112 PHE A C 1
ATOM 794 O O . PHE A 1 120 ? 4.310 7.439 40.108 1.00 14.45 112 PHE A O 1
ATOM 802 N N . VAL A 1 121 ? 3.276 9.188 41.104 1.00 13.87 113 VAL A N 1
ATOM 803 C CA . VAL A 1 121 ? 2.436 9.507 39.946 1.00 13.43 113 VAL A CA 1
ATOM 804 C C . VAL A 1 121 ? 2.937 10.818 39.367 1.00 13.69 113 VAL A C 1
ATOM 805 O O . VAL A 1 121 ? 2.901 11.840 40.053 1.00 13.81 113 VAL A O 1
ATOM 809 N N . HIS A 1 122 ? 3.450 10.783 38.132 1.00 12.84 114 HIS A N 1
ATOM 810 C CA . HIS A 1 122 ? 4.090 11.940 37.547 1.00 11.91 114 HIS A CA 1
ATOM 811 C C . HIS A 1 122 ? 3.329 12.640 36.425 1.00 11.14 114 HIS A C 1
ATOM 812 O O . HIS A 1 122 ? 3.797 13.655 35.920 1.00 11.40 114 HIS A O 1
ATOM 819 N N . GLY A 1 123 ? 2.191 12.096 36.027 1.00 9.91 115 GLY A N 1
ATOM 820 C CA . GLY A 1 123 ? 1.335 12.723 35.034 1.00 10.09 115 GLY A CA 1
ATOM 821 C C . GLY A 1 123 ? -0.027 12.080 34.953 1.00 10.02 115 GLY A C 1
ATOM 822 O O . GLY A 1 123 ? -0.233 10.964 35.447 1.00 8.74 115 GLY A O 1
ATOM 823 N N . VAL A 1 124 ? -0.932 12.786 34.302 1.00 9.59 116 VAL A N 1
ATOM 824 C CA . VAL A 1 124 ? -2.274 12.318 34.002 1.00 10.33 116 VAL A CA 1
ATOM 825 C C . VAL A 1 124 ? -2.448 12.385 32.497 1.00 10.74 116 VAL A C 1
ATOM 826 O O . VAL A 1 124 ? -2.178 13.424 31.900 1.00 10.20 116 VAL A O 1
ATOM 842 N N . LEU A 1 126 ? -4.441 12.196 28.905 1.00 11.92 118 LEU A N 1
ATOM 843 C CA . LEU A 1 126 ? -5.690 12.443 28.176 1.00 13.02 118 LEU A CA 1
ATOM 844 C C . LEU A 1 126 ? -5.654 11.715 26.822 1.00 15.22 118 LEU A C 1
ATOM 845 O O . LEU A 1 126 ? -4.799 11.982 25.935 1.00 13.25 118 LEU A O 1
ATOM 850 N N . TYR A 1 127 ? -6.566 10.761 26.660 1.00 14.86 119 TYR A N 1
ATOM 851 C CA . TYR A 1 127 ? -6.726 10.068 25.376 1.00 19.88 119 TYR A CA 1
ATOM 852 C C . TYR A 1 127 ? -8.006 10.521 24.663 1.00 22.45 119 TYR A C 1
ATOM 853 O O . TYR A 1 127 ? -9.003 10.712 25.308 1.00 22.58 119 TYR A O 1
ATOM 862 N N . PRO A 1 128 ? -7.995 10.604 23.328 1.00 26.70 120 PRO A N 1
ATOM 863 C CA . PRO A 1 128 ? -9.305 10.824 22.673 1.00 31.45 120 PRO A CA 1
ATOM 864 C C . PRO A 1 128 ? -10.322 9.746 23.056 1.00 28.96 120 PRO A C 1
ATOM 865 O O . PRO A 1 128 ? -9.950 8.625 23.267 1.00 34.35 120 PRO A O 1
ATOM 869 N N . ALA A 1 129 ? -11.580 10.075 23.191 1.00 36.79 121 ALA A N 1
ATOM 870 C CA . ALA A 1 129 ? -12.600 9.016 23.287 1.00 40.79 121 ALA A CA 1
ATOM 871 C C . ALA A 1 129 ? -12.985 8.554 21.880 1.00 43.55 121 ALA A C 1
ATOM 872 O O . ALA A 1 129 ? -12.623 7.441 21.473 1.00 47.45 121 ALA A O 1
ATOM 874 N N . SER A 1 135 ? -17.593 6.822 30.845 1.00 41.96 127 SER A N 1
ATOM 875 C CA . SER A 1 135 ? -17.250 7.949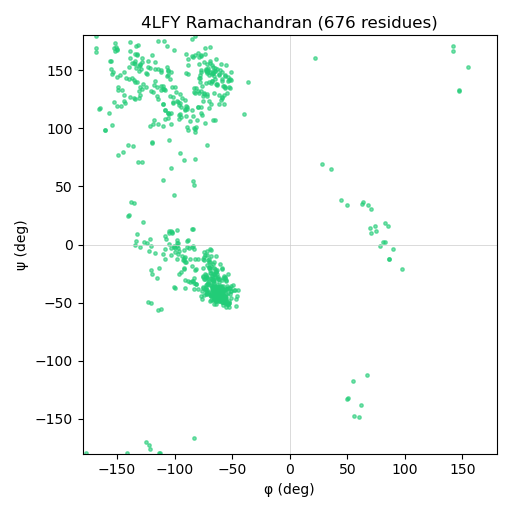 31.719 1.00 40.62 127 SER A CA 1
ATOM 876 C C . SER A 1 135 ? -16.362 7.535 32.896 1.00 39.67 127 SER A C 1
ATOM 877 O O . SER A 1 135 ? -15.702 8.388 33.505 1.00 38.61 127 SER A O 1
ATOM 880 N N . ASP A 1 136 ? -16.355 6.244 33.221 1.00 38.69 128 ASP A N 1
ATOM 881 C CA . ASP A 1 136 ? -15.413 5.705 34.200 1.00 40.28 128 ASP A CA 1
ATOM 882 C C . ASP A 1 136 ? -14.126 5.212 33.531 1.00 39.65 128 ASP A C 1
ATOM 883 O O . ASP A 1 136 ? -13.165 4.904 34.250 1.00 38.59 128 ASP A O 1
ATOM 888 N N . HIS A 1 137 ? -14.108 5.118 32.191 1.00 38.05 129 HIS A N 1
ATOM 889 C CA . HIS A 1 137 ? -12.930 4.592 31.447 1.00 43.00 129 HIS A CA 1
ATOM 890 C C . HIS A 1 137 ? -12.301 5.595 30.434 1.00 39.69 129 HIS A C 1
ATOM 891 O O . HIS A 1 137 ? -11.332 5.231 29.771 1.00 40.11 129 HIS A O 1
ATOM 898 N N . GLY A 1 138 ? -12.864 6.804 30.288 1.00 35.01 130 GLY A N 1
ATOM 899 C CA . GLY A 1 138 ? -12.302 7.850 29.396 1.00 35.79 130 GLY A CA 1
ATOM 900 C C . GLY A 1 138 ? -13.026 9.204 29.397 1.00 32.64 130 GLY A C 1
ATOM 901 O O . GLY A 1 138 ? -14.009 9.379 30.144 1.00 31.87 130 GLY A O 1
ATOM 902 N N . VAL A 1 139 ? -12.518 10.153 28.575 1.00 28.10 131 VAL A N 1
ATOM 903 C CA . VAL A 1 139 ? -12.993 11.547 28.503 1.00 25.69 131 VAL A CA 1
ATOM 904 C C . VAL A 1 139 ? -13.844 11.722 27.260 1.00 29.55 131 VAL A C 1
ATOM 905 O O . VAL A 1 139 ? -13.327 11.630 26.158 1.00 29.72 131 VAL A O 1
ATOM 909 N N . THR A 1 140 ? -15.143 11.971 27.453 1.00 33.99 132 THR A N 1
ATOM 910 C CA . THR A 1 140 ? -16.081 12.208 26.352 1.00 36.63 132 THR A CA 1
ATOM 911 C C . THR A 1 140 ? -16.112 13.676 25.999 1.00 36.35 132 THR A C 1
ATOM 912 O O . THR A 1 140 ? -16.342 14.019 24.852 1.00 38.36 132 THR A O 1
ATOM 916 N N . ASP A 1 141 ? -15.903 14.550 26.990 1.00 37.10 133 ASP A N 1
ATOM 917 C CA . ASP A 1 141 ? -15.867 15.996 26.757 1.00 36.80 133 ASP A CA 1
ATOM 918 C C . ASP A 1 141 ? -14.979 16.599 27.820 1.00 34.49 133 ASP A C 1
ATOM 919 O O . ASP A 1 141 ? -15.231 16.425 29.027 1.00 37.47 133 ASP A O 1
ATOM 924 N N . LEU A 1 142 ? -13.947 17.303 27.375 1.00 33.21 134 LEU A N 1
ATOM 925 C CA . LEU A 1 142 ? -12.879 17.756 28.259 1.00 30.61 134 LEU A CA 1
ATOM 926 C C . LEU A 1 142 ? -13.448 18.833 29.178 1.00 31.76 134 LEU A C 1
ATOM 927 O O . LEU A 1 142 ? -12.945 19.071 30.288 1.00 27.01 134 LEU A O 1
ATOM 932 N N . ALA A 1 143 ? -14.547 19.456 28.735 1.00 32.23 135 ALA A N 1
ATOM 933 C CA . ALA A 1 143 ? -15.289 20.383 29.574 1.00 30.89 135 ALA A CA 1
ATOM 934 C C . ALA A 1 143 ? -15.787 19.708 30.873 1.00 28.99 135 ALA A C 1
ATOM 935 O O . ALA A 1 143 ? -15.869 20.356 31.920 1.00 30.53 135 ALA A O 1
ATOM 937 N N . LYS A 1 144 ? -16.066 18.403 30.819 1.00 28.72 136 LYS A N 1
ATOM 938 C CA . LYS A 1 144 ? -16.414 17.637 32.030 1.00 29.08 136 LYS A CA 1
ATOM 939 C C . LYS A 1 144 ? -15.329 17.655 33.116 1.00 26.89 136 LYS A C 1
ATOM 940 O O . LYS A 1 144 ? -15.608 17.386 34.284 1.00 27.39 136 LYS A O 1
ATOM 942 N N . CYS A 1 145 ? -14.084 17.967 32.743 1.00 23.80 137 CYS A N 1
ATOM 943 C CA . CYS A 1 145 ? -12.938 17.787 33.656 1.00 22.06 137 CYS A CA 1
ATOM 944 C C . CYS A 1 145 ? -12.392 19.094 34.271 1.00 20.77 137 CYS A C 1
ATOM 945 O O . CYS A 1 145 ? -11.315 19.120 34.880 1.00 19.14 137 CYS A O 1
ATOM 948 N N . ALA A 1 146 ? -13.133 20.185 34.108 1.00 22.22 138 ALA A N 1
ATOM 949 C CA . ALA A 1 146 ? -12.694 21.494 34.547 1.00 21.34 138 ALA A CA 1
ATOM 950 C C . ALA A 1 146 ? -12.118 21.573 35.955 1.00 20.83 138 ALA A C 1
ATOM 951 O O . ALA A 1 146 ? -11.044 22.144 36.155 1.00 20.01 138 ALA A O 1
ATOM 953 N N . LYS A 1 147 ? -12.854 21.083 36.971 1.00 21.25 139 LYS A N 1
ATOM 954 C CA . LYS A 1 147 ? -12.377 21.168 38.371 1.00 20.70 139 LYS A CA 1
ATOM 955 C C . LYS A 1 147 ? -11.121 20.339 38.538 1.00 18.14 139 LYS A C 1
ATOM 956 O O . LYS A 1 147 ? -10.246 20.661 39.316 1.00 17.06 139 LYS A O 1
ATOM 958 N N . THR A 1 148 ? -11.054 19.222 37.833 1.00 17.99 140 THR A N 1
ATOM 959 C CA . THR A 1 148 ? -9.879 18.353 37.938 1.00 16.98 140 THR A CA 1
ATOM 960 C C . THR A 1 148 ? -8.651 18.964 37.245 1.00 15.81 140 THR A C 1
ATOM 961 O O . THR A 1 148 ? -7.551 18.892 37.752 1.00 13.99 140 THR A O 1
ATOM 965 N N . LEU A 1 149 ? -8.867 19.611 36.107 1.00 16.00 141 LEU A N 1
ATOM 966 C CA . LEU A 1 149 ? -7.800 20.373 35.448 1.00 15.14 141 LEU A CA 1
ATOM 967 C C . LEU A 1 149 ? -7.308 21.527 36.334 1.00 14.91 141 LEU A C 1
ATOM 968 O O . LEU A 1 149 ? -6.102 21.755 36.478 1.00 14.15 141 LEU A O 1
ATOM 973 N N . GLU A 1 150 ? -8.252 22.181 37.018 1.00 16.00 142 GLU A N 1
ATOM 974 C CA . GLU A 1 150 ? -7.909 23.195 37.986 1.00 17.99 142 GLU A CA 1
ATOM 975 C C . GLU A 1 150 ? -6.977 22.657 39.078 1.00 16.28 142 GLU A C 1
ATOM 976 O O . GLU A 1 150 ? -5.977 23.270 39.449 1.00 15.64 142 GLU A O 1
ATOM 982 N N . ALA A 1 151 ? -7.325 21.491 39.606 1.00 16.14 143 ALA A N 1
ATOM 983 C CA . ALA A 1 151 ? -6.478 20.854 40.613 1.00 16.29 143 ALA A CA 1
ATOM 984 C C . ALA A 1 151 ? -5.108 20.496 40.074 1.00 15.03 143 ALA A C 1
ATOM 985 O O . ALA A 1 151 ? -4.099 20.569 40.794 1.00 15.37 143 ALA A O 1
ATOM 987 N N . MET A 1 152 ? -5.059 20.007 38.825 1.00 15.22 144 MET A N 1
ATOM 988 C CA . MET A 1 152 ? -3.760 19.739 38.199 1.00 14.32 144 MET A CA 1
ATOM 989 C C . MET A 1 152 ? -2.922 21.003 38.116 1.00 14.06 144 MET A C 1
ATOM 990 O O . MET A 1 152 ? -1.772 20.969 38.421 1.00 13.65 144 MET A O 1
ATOM 995 N N . GLN A 1 153 ? -3.522 22.092 37.664 1.00 15.70 145 GLN A N 1
ATOM 996 C CA . GLN A 1 153 ? -2.835 23.364 37.581 1.00 16.50 145 GLN A CA 1
ATOM 997 C C . GLN A 1 153 ? -2.331 23.802 38.969 1.00 17.41 145 GLN A C 1
ATOM 998 O O . GLN A 1 153 ? -1.186 24.202 39.106 1.00 17.48 145 GLN A O 1
ATOM 1004 N N . GLU A 1 154 ? -3.187 23.663 39.982 1.00 20.59 146 GLU A N 1
ATOM 1005 C CA . GLU A 1 154 ? -2.852 24.049 41.363 1.00 21.66 146 GLU A CA 1
ATOM 1006 C C . GLU A 1 154 ? -1.686 23.246 41.898 1.00 20.84 146 GLU A C 1
ATOM 1007 O O . GLU A 1 154 ? -0.811 23.798 42.591 1.00 19.99 146 GLU A O 1
ATOM 1013 N N . THR A 1 155 ? -1.671 21.933 41.607 1.00 20.22 147 THR A N 1
ATOM 1014 C CA . THR A 1 155 ? -0.728 21.017 42.198 1.00 19.20 147 THR A CA 1
ATOM 1015 C C . THR A 1 155 ? 0.568 20.835 41.393 1.00 18.30 147 THR A C 1
ATOM 1016 O O . THR A 1 155 ? 1.525 20.264 41.896 1.00 19.09 147 THR A O 1
ATOM 1020 N N . GLY A 1 156 ? 0.592 21.259 40.125 1.00 16.42 148 GLY A N 1
ATOM 1021 C CA . GLY A 1 156 ? 1.765 21.045 39.223 1.00 15.29 148 GLY A CA 1
ATOM 1022 C C . GLY A 1 156 ? 1.804 19.653 38.565 1.00 13.69 148 GLY A C 1
ATOM 1023 O O . GLY A 1 156 ? 2.833 19.247 38.078 1.00 14.76 148 GLY A O 1
ATOM 1024 N N . MET A 1 157 ? 0.669 18.959 38.543 1.00 13.20 149 MET A N 1
ATOM 1025 C CA . MET A 1 157 ? 0.554 17.640 37.895 1.00 13.43 149 MET A CA 1
ATOM 1026 C C . MET A 1 157 ? 0.411 17.914 36.375 1.00 12.21 149 MET A C 1
ATOM 1027 O O . MET A 1 157 ? -0.499 18.570 35.973 1.00 11.12 149 MET A O 1
ATOM 1032 N N . PRO A 1 158 ? 1.354 17.444 35.562 1.00 11.58 150 PRO A N 1
ATOM 1033 C CA . PRO A 1 158 ? 1.222 17.699 34.116 1.00 11.02 150 PRO A CA 1
ATOM 1034 C C . PRO A 1 158 ? 0.118 16.880 33.446 1.00 10.12 150 PRO A C 1
ATOM 1035 O O . PRO A 1 158 ? -0.158 15.778 33.896 1.00 9.42 150 PRO A O 1
ATOM 1039 N N . LEU A 1 159 ? -0.471 17.451 32.409 1.00 9.38 151 LEU A N 1
ATOM 1040 C CA . LEU A 1 159 ? -1.404 16.737 31.560 1.00 9.62 151 LEU A CA 1
ATOM 1041 C C . LEU A 1 159 ? -0.628 16.262 30.320 1.00 9.71 151 LEU A C 1
ATOM 1042 O O . LEU A 1 159 ? -0.094 17.084 29.551 1.00 9.71 151 LEU A O 1
ATOM 1047 N N . LEU A 1 160 ? -0.659 14.947 30.081 1.00 9.70 152 LEU A N 1
ATOM 1048 C CA . LEU A 1 160 ? 0.022 14.351 28.917 1.00 9.93 152 LEU A CA 1
ATOM 1049 C C . LEU A 1 160 ? -1.085 14.099 27.905 1.00 10.20 152 LEU A C 1
ATOM 1050 O O . LEU A 1 160 ? -2.082 13.460 28.231 1.00 11.12 152 LEU A O 1
ATOM 1055 N N . VAL A 1 161 ? -0.952 14.678 26.718 1.00 9.90 153 VAL A N 1
ATOM 1056 C CA . VAL A 1 161 ? -2.028 14.690 25.733 1.00 10.01 153 VAL A CA 1
ATOM 1057 C C . VAL A 1 161 ? -1.724 13.893 24.470 1.00 10.11 153 VAL A C 1
ATOM 1058 O O . VAL A 1 161 ? -0.725 14.167 23.773 1.00 8.91 153 VAL A O 1
ATOM 1062 N N . HIS A 1 162 ? -2.616 12.953 24.150 1.00 10.36 154 HIS A N 1
ATOM 1063 C CA . HIS A 1 162 ? -2.628 12.307 22.836 1.00 11.03 154 HIS A CA 1
ATOM 1064 C C . HIS A 1 162 ? -3.509 13.205 21.995 1.00 11.24 154 HIS A C 1
ATOM 1065 O O . HIS A 1 162 ? -4.747 13.145 22.101 1.00 11.21 154 HIS A O 1
ATOM 1072 N N . GLY 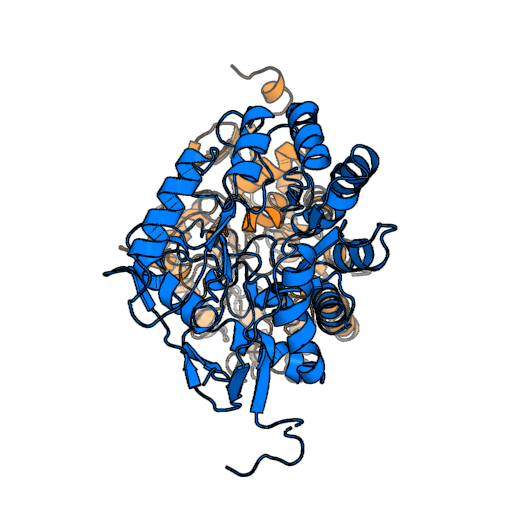A 1 163 ? -2.874 14.077 21.208 1.00 11.08 155 GLY A N 1
ATOM 1073 C CA . GLY A 1 163 ? -3.539 15.205 20.605 1.00 11.32 155 GLY A CA 1
ATOM 1074 C C . GLY A 1 163 ? -4.068 14.858 19.216 1.00 12.31 155 GLY A C 1
ATOM 1075 O O . GLY A 1 163 ? -3.510 15.295 18.209 1.00 12.04 155 GLY A O 1
ATOM 1076 N N . GLU A 1 164 ? -5.130 14.070 19.187 1.00 12.61 156 GLU A N 1
ATOM 1077 C CA . GLU A 1 164 ? -5.950 13.884 17.964 1.00 13.57 156 GLU A CA 1
ATOM 1078 C C . GLU A 1 164 ? -7.426 14.006 18.243 1.00 14.45 156 GLU A C 1
ATOM 1079 O O . GLU A 1 164 ? -7.908 13.444 19.259 1.00 15.33 156 GLU A O 1
ATOM 1085 N N . VAL A 1 165 ? -8.165 14.650 17.346 1.00 15.37 157 VAL A N 1
ATOM 1086 C CA . VAL A 1 165 ? -9.632 14.525 17.350 1.00 16.26 157 VAL A CA 1
ATOM 1087 C C . VAL A 1 165 ? -10.012 13.150 16.788 1.00 17.63 157 VAL A C 1
ATOM 1088 O O . VAL A 1 165 ? -9.236 12.536 16.090 1.00 16.30 157 VAL A O 1
ATOM 1092 N N . THR A 1 166 ? -11.206 12.676 17.148 1.00 20.05 158 THR A N 1
ATOM 1093 C CA . THR A 1 166 ? -11.747 11.406 16.668 1.00 22.16 158 THR A CA 1
ATOM 1094 C C . THR A 1 166 ? -12.798 11.586 15.594 1.00 23.67 158 THR A C 1
ATOM 1095 O O . THR A 1 166 ? -13.219 10.609 14.990 1.00 25.11 158 THR A O 1
ATOM 1099 N N . ASP A 1 167 ? -13.212 12.822 15.382 1.00 22.05 159 ASP A N 1
ATOM 1100 C CA . ASP A 1 167 ? -14.196 13.210 14.382 1.00 24.09 159 ASP A CA 1
ATOM 1101 C C . ASP A 1 167 ? -14.030 12.440 13.042 1.00 24.71 159 ASP A C 1
ATOM 1102 O O . ASP A 1 167 ? -13.065 12.638 12.291 1.00 21.79 159 ASP A O 1
ATOM 1107 N N . ALA A 1 168 ? -15.003 11.580 12.720 1.00 24.00 160 ALA A N 1
ATOM 1108 C CA . ALA A 1 168 ? -14.924 10.766 11.496 1.00 25.15 160 ALA A CA 1
ATOM 1109 C C . ALA A 1 168 ? -14.981 11.506 10.194 1.00 23.62 160 ALA A C 1
ATOM 1110 O O . ALA A 1 168 ? -14.624 10.924 9.161 1.00 24.61 160 ALA A O 1
ATOM 1112 N N . SER A 1 169 ? -15.391 12.773 10.200 1.00 23.33 161 SER A N 1
ATOM 1113 C CA . SER A 1 169 ? -15.398 13.615 9.008 1.00 24.36 161 SER A CA 1
ATOM 1114 C C . SER A 1 169 ? -14.050 14.295 8.724 1.00 21.54 161 SER A C 1
ATOM 1115 O O . SER A 1 169 ? -13.919 15.024 7.755 1.00 23.06 161 SER A O 1
ATOM 1118 N N . ILE A 1 170 ? -13.079 14.067 9.607 1.00 19.66 162 ILE A N 1
ATOM 1119 C CA . ILE A 1 170 ? -11.754 14.629 9.477 1.00 17.71 162 ILE A CA 1
ATOM 1120 C C . ILE A 1 170 ? -10.816 13.508 8.993 1.00 15.36 162 ILE A C 1
ATOM 1121 O O . ILE A 1 170 ? -10.751 12.417 9.548 1.00 15.29 162 ILE A O 1
ATOM 1126 N N . ASP A 1 171 ? -10.094 13.796 7.930 1.00 14.60 163 ASP A N 1
ATOM 1127 C CA . ASP A 1 171 ? -9.150 12.848 7.420 1.00 13.89 163 ASP A CA 1
ATOM 1128 C C . ASP A 1 171 ? -8.139 12.492 8.497 1.00 13.92 163 ASP A C 1
ATOM 1129 O O . ASP A 1 171 ? -7.584 13.409 9.159 1.00 13.77 163 ASP A O 1
ATOM 1134 N N . LEU A 1 172 ? -7.820 11.204 8.627 1.00 14.07 164 LEU A N 1
ATOM 1135 C CA . LEU A 1 172 ? -6.905 10.714 9.659 1.00 14.82 164 LEU A CA 1
ATOM 1136 C C . LEU A 1 172 ? -5.617 11.513 9.759 1.00 13.48 164 LEU A C 1
ATOM 1137 O O . LEU A 1 172 ? -5.096 11.747 10.893 1.00 13.46 164 LEU A O 1
ATOM 1142 N N . PHE A 1 173 ? -5.083 11.925 8.618 1.00 12.03 165 PHE A N 1
ATOM 1143 C CA . PHE A 1 173 ? -3.805 12.613 8.600 1.00 11.19 165 PHE A CA 1
ATOM 1144 C C . PHE A 1 173 ? -3.884 14.047 9.064 1.00 11.81 165 PHE A C 1
ATOM 1145 O O . PHE A 1 173 ? -2.811 14.656 9.290 1.00 11.17 165 PHE A O 1
ATOM 1153 N N . ASP A 1 174 ? -5.107 14.587 9.179 1.00 11.98 166 ASP A N 1
ATOM 1154 C CA . ASP A 1 174 ? -5.365 15.942 9.597 1.00 12.82 166 ASP A CA 1
ATOM 1155 C C . ASP A 1 174 ? -5.770 16.029 11.094 1.00 12.38 166 ASP A C 1
ATOM 1156 O O . ASP A 1 174 ? -5.989 17.124 11.592 1.00 13.35 166 ASP A O 1
ATOM 1161 N N . ARG A 1 175 ? -5.899 14.899 11.791 1.00 12.42 167 ARG A N 1
ATOM 1162 C CA . ARG A 1 175 ? -6.561 14.890 13.095 1.00 12.90 167 ARG A CA 1
ATOM 1163 C C . ARG A 1 175 ? -5.664 15.558 14.170 1.00 12.41 167 ARG A C 1
ATOM 1164 O O . ARG A 1 175 ? -6.173 16.061 15.136 1.00 12.68 167 ARG A O 1
ATOM 1172 N N . GLU A 1 176 ? -4.358 15.541 13.966 1.00 11.46 168 GLU A N 1
ATOM 1173 C CA . GLU A 1 176 ? -3.428 16.158 14.945 1.00 11.48 168 GLU A CA 1
ATOM 1174 C C . GLU A 1 176 ? -3.494 17.691 14.772 1.00 12.28 168 GLU A C 1
ATOM 1175 O O . GLU A 1 176 ? -3.671 18.447 15.753 1.00 12.62 168 GLU A O 1
ATOM 1181 N N . LYS A 1 177 ? -3.433 18.147 13.529 1.00 13.46 169 LYS A N 1
ATOM 1182 C CA . LYS A 1 177 ? -3.522 19.581 13.254 1.00 15.39 169 LYS A CA 1
ATOM 1183 C C . LYS A 1 177 ? -4.854 20.145 13.757 1.00 15.70 169 LYS A C 1
ATOM 1184 O O . LYS A 1 177 ? -4.902 21.190 14.337 1.00 13.58 169 LYS A O 1
ATOM 1190 N N . VAL A 1 178 ? -5.959 19.420 13.538 1.00 13.34 170 VAL A N 1
ATOM 1191 C CA . VAL A 1 178 ? -7.241 19.887 13.996 1.00 14.51 170 VAL A CA 1
ATOM 1192 C C . VAL A 1 178 ? -7.349 19.938 15.529 1.00 14.07 170 VAL A C 1
ATOM 1193 O O . VAL A 1 178 ? -7.954 20.860 16.065 1.00 15.49 170 VAL A O 1
ATOM 1197 N N . PHE A 1 179 ? -6.749 18.977 16.226 1.00 13.78 171 PHE A N 1
ATOM 1198 C CA . PHE A 1 179 ? -6.715 19.001 17.678 1.00 13.44 171 PHE A CA 1
ATOM 1199 C C . PHE A 1 179 ? -6.040 20.255 18.227 1.00 13.53 171 PHE A C 1
ATOM 1200 O O . PHE A 1 179 ? -6.456 20.770 19.282 1.00 13.76 171 PHE A O 1
ATOM 1208 N N . ILE A 1 180 ? -4.972 20.704 17.570 1.00 13.07 172 ILE A N 1
ATOM 1209 C CA . ILE A 1 180 ? -4.232 21.969 17.983 1.00 13.45 172 ILE A CA 1
ATOM 1210 C C . ILE A 1 180 ? -5.221 23.120 18.091 1.00 14.50 172 ILE A C 1
ATOM 1211 O O . ILE A 1 180 ? -5.346 23.752 19.126 1.00 13.32 172 ILE A O 1
ATOM 1216 N N . ASP A 1 181 ? -6.036 23.267 17.061 1.00 16.87 173 ASP A N 1
ATOM 1217 C CA . ASP A 1 181 ? -6.987 24.383 16.967 1.00 19.30 173 ASP A CA 1
ATOM 1218 C C . ASP A 1 181 ? -8.198 24.175 17.832 1.00 17.77 173 ASP A C 1
ATOM 1219 O O . ASP A 1 181 ? -8.618 25.107 18.545 1.00 16.51 173 ASP A O 1
ATOM 1224 N N . ARG A 1 182 ? -8.751 22.979 17.803 1.00 17.71 174 ARG A N 1
ATOM 1225 C CA . ARG A 1 182 ? -9.967 22.697 18.543 1.00 19.56 174 ARG A CA 1
ATOM 1226 C C . ARG A 1 182 ? -9.836 22.527 20.037 1.00 17.79 174 ARG A C 1
ATOM 1227 O O . ARG A 1 182 ? -10.774 22.906 20.785 1.00 19.12 174 ARG A O 1
ATOM 1235 N N . VAL A 1 183 ? -8.746 21.905 20.471 1.00 16.07 175 VAL A N 1
ATOM 1236 C CA . VAL A 1 183 ? -8.599 21.480 21.879 1.00 16.50 175 VAL A CA 1
ATOM 1237 C C . VAL A 1 183 ? -7.360 22.068 22.553 1.00 15.14 175 VAL A C 1
ATOM 1238 O O . VAL A 1 183 ? -7.475 22.659 23.651 1.00 15.27 175 VAL A O 1
ATOM 1242 N N . MET A 1 184 ? -6.199 21.959 21.913 1.00 13.73 176 MET A N 1
ATOM 1243 C CA . MET A 1 184 ? -4.977 22.414 22.583 1.00 14.10 176 MET A CA 1
ATOM 1244 C C . MET A 1 184 ? -4.972 23.910 22.863 1.00 13.78 176 MET A C 1
ATOM 1245 O O . MET A 1 184 ? -4.617 24.342 23.953 1.00 12.35 176 MET A O 1
ATOM 1250 N N . THR A 1 185 ? -5.371 24.707 21.897 1.00 14.62 177 THR A N 1
ATOM 1251 C CA . THR A 1 185 ? -5.336 26.136 22.079 1.00 15.43 177 THR A CA 1
ATOM 1252 C C . THR A 1 185 ? -6.323 26.602 23.228 1.00 15.13 177 THR A C 1
ATOM 1253 O O . THR A 1 185 ? -5.924 27.330 24.125 1.00 15.40 177 THR A O 1
ATOM 1257 N N . PRO A 1 186 ? -7.572 26.150 23.211 1.00 15.28 178 PRO A N 1
ATOM 1258 C CA . PRO A 1 186 ? -8.497 26.514 24.314 1.00 16.66 178 PRO A CA 1
ATOM 1259 C C . PRO A 1 186 ? -8.049 25.986 25.661 1.00 16.70 178 PRO A C 1
ATOM 1260 O O . PRO A 1 186 ? -8.184 26.667 26.700 1.00 15.60 178 PRO A O 1
ATOM 1264 N N . LEU A 1 187 ? -7.504 24.775 25.656 1.00 15.15 179 LEU A N 1
ATOM 1265 C CA . LEU A 1 187 ? -7.017 24.206 26.905 1.00 14.59 179 LEU A CA 1
ATOM 1266 C C . LEU A 1 187 ? -5.941 25.113 27.581 1.00 14.86 179 LEU A C 1
ATOM 1267 O O . LEU A 1 187 ? -6.023 25.380 28.786 1.00 14.45 179 LEU A O 1
ATOM 1272 N N . ARG A 1 188 ? -4.933 25.535 26.807 1.00 13.70 180 ARG A N 1
ATOM 1273 C CA . ARG A 1 188 ? -3.831 26.302 27.333 1.00 14.86 180 ARG A CA 1
ATOM 1274 C C . ARG A 1 188 ? -4.276 27.744 27.666 1.00 15.89 180 ARG A C 1
ATOM 1275 O O . ARG A 1 188 ? -3.739 28.357 28.586 1.00 15.94 180 ARG A O 1
ATOM 1283 N N . ARG A 1 189 ? -5.284 28.238 26.951 1.00 15.58 181 ARG A N 1
ATOM 1284 C CA . ARG A 1 189 ? -5.894 29.498 27.262 1.00 17.59 181 ARG A CA 1
ATOM 1285 C C . ARG A 1 189 ? -6.652 29.411 28.585 1.00 17.18 181 ARG A C 1
ATOM 1286 O O . ARG A 1 189 ? -6.490 30.305 29.463 1.00 18.05 181 ARG A O 1
ATOM 1294 N N . ASP A 1 190 ? -7.457 28.364 28.753 1.00 16.76 182 ASP A N 1
ATOM 1295 C CA . ASP A 1 190 ? -8.334 28.256 29.933 1.00 17.26 182 ASP A CA 1
ATOM 1296 C C . ASP A 1 190 ? -7.567 27.867 31.205 1.00 16.81 182 ASP A C 1
ATOM 1297 O O . ASP A 1 190 ? -8.013 28.198 32.320 1.00 17.04 182 ASP A O 1
ATOM 1302 N N . PHE A 1 191 ? -6.455 27.159 31.025 1.00 15.36 183 PHE A N 1
ATOM 1303 C CA . PHE A 1 191 ? -5.573 26.726 32.108 1.00 15.19 183 PHE A CA 1
ATOM 1304 C C . PHE A 1 191 ? -4.125 27.114 31.833 1.00 15.44 183 PHE A C 1
ATOM 1305 O O . PHE A 1 191 ? -3.283 26.261 31.559 1.00 13.95 183 PHE A O 1
ATOM 1313 N N . PRO A 1 192 ? -3.812 28.425 31.920 1.00 14.81 184 PRO A N 1
ATOM 1314 C CA . PRO A 1 192 ? -2.521 28.932 31.523 1.00 15.33 184 PRO A CA 1
ATOM 1315 C C . PRO A 1 192 ? -1.360 28.573 32.456 1.00 14.76 184 PRO A C 1
ATOM 1316 O O . PRO A 1 192 ? -0.209 28.865 32.133 1.00 16.20 184 PRO A O 1
ATOM 1320 N N . GLY A 1 193 ? -1.624 27.996 33.618 1.00 14.13 185 GLY A N 1
ATOM 1321 C CA . GLY A 1 193 ? -0.568 27.525 34.499 1.00 14.01 185 GLY A CA 1
ATOM 1322 C C . GLY A 1 193 ? -0.381 26.007 34.504 1.00 13.96 185 GLY A C 1
ATOM 1323 O O . GLY A 1 193 ? 0.498 25.504 35.212 1.00 16.10 185 GLY A O 1
ATOM 1324 N N . LEU A 1 194 ? -1.178 25.312 33.708 1.00 13.74 186 LEU A N 1
ATOM 1325 C CA . LEU A 1 194 ? -1.159 23.845 33.602 1.00 13.29 186 LEU A CA 1
ATOM 1326 C C . LEU A 1 194 ? 0.039 23.423 32.763 1.00 13.76 186 LEU A C 1
ATOM 1327 O O . LEU A 1 194 ? 0.267 23.977 31.673 1.00 14.49 186 LEU A O 1
ATOM 1332 N N . LYS A 1 195 ? 0.806 22.448 33.241 1.00 12.54 187 LYS A N 1
ATOM 1333 C CA . LYS A 1 195 ? 1.928 21.916 32.487 1.00 12.42 187 LYS A CA 1
ATOM 1334 C C . LYS A 1 195 ? 1.395 20.906 31.508 1.00 11.81 187 LYS A C 1
ATOM 1335 O O . LYS A 1 195 ? 0.631 20.047 31.899 1.00 11.09 187 LYS A O 1
ATOM 1341 N N . VAL A 1 196 ? 1.776 21.011 30.245 1.00 10.65 188 VAL A N 1
ATOM 1342 C CA . VAL A 1 196 ? 1.218 20.119 29.202 1.00 10.68 188 VAL A CA 1
ATOM 1343 C C . VAL A 1 196 ? 2.325 19.472 28.421 1.00 9.82 188 VAL A C 1
ATOM 1344 O O . VAL A 1 196 ? 3.294 20.143 28.053 1.00 9.91 188 VAL A O 1
ATOM 1348 N N . VAL A 1 197 ? 2.231 18.148 28.189 1.00 9.25 189 VAL A N 1
ATOM 1349 C CA . VAL A 1 197 ? 3.137 17.500 27.252 1.00 8.70 189 VAL A CA 1
ATOM 1350 C C . VAL A 1 197 ? 2.326 17.086 25.993 1.00 9.13 189 VAL A C 1
ATOM 1351 O O . VAL A 1 197 ? 1.342 16.383 26.111 1.00 9.39 189 VAL A O 1
ATOM 1355 N N . PHE A 1 198 ? 2.695 17.587 24.809 1.00 8.83 190 PHE A N 1
ATOM 1356 C CA . PHE A 1 198 ? 2.072 17.171 23.549 1.00 8.66 190 PHE A CA 1
ATOM 1357 C C . PHE A 1 198 ? 2.779 15.860 23.157 1.00 8.57 190 PHE A C 1
ATOM 1358 O O . PHE A 1 198 ? 3.925 15.873 22.690 1.00 7.70 190 PHE A O 1
ATOM 1366 N N . GLU A 1 199 ? 2.142 14.714 23.441 1.00 8.79 191 GLU A N 1
ATOM 1367 C CA . GLU A 1 199 ? 2.821 13.431 23.240 1.00 8.49 191 GLU A CA 1
ATOM 1368 C C . GLU A 1 199 ? 2.998 13.111 21.786 1.00 8.56 191 GLU A C 1
ATOM 1369 O O . GLU A 1 199 ? 2.148 13.477 20.974 1.00 8.63 191 GLU A O 1
ATOM 1375 N N . HIS A 1 200 ? 4.053 12.335 21.532 1.00 8.73 192 HIS A N 1
ATOM 1376 C CA . HIS A 1 200 ? 4.397 11.787 20.211 1.00 9.29 192 HIS A CA 1
ATOM 1377 C C . HIS A 1 200 ? 3.881 12.678 19.081 1.00 9.49 192 HIS A C 1
ATOM 1378 O O . HIS A 1 200 ? 2.981 12.280 18.320 1.00 9.88 192 HIS A O 1
ATOM 1385 N N . ILE A 1 201 ? 4.482 13.854 18.937 1.00 8.68 193 ILE A N 1
ATOM 1386 C CA . ILE A 1 201 ? 4.064 14.747 17.862 1.00 9.31 193 ILE A CA 1
ATOM 1387 C C . ILE A 1 201 ? 4.553 14.135 16.541 1.00 9.59 193 ILE A C 1
ATOM 1388 O O . ILE A 1 201 ? 5.564 13.433 16.501 1.00 8.58 193 ILE A O 1
ATOM 1393 N N . THR A 1 202 ? 3.781 14.351 15.487 1.00 9.77 194 THR A N 1
ATOM 1394 C CA . THR A 1 202 ? 4.069 13.729 14.206 1.00 10.46 194 THR A CA 1
ATOM 1395 C C . THR A 1 202 ? 4.087 14.667 12.973 1.00 11.94 194 THR A C 1
ATOM 1396 O O . THR A 1 202 ? 4.398 14.207 11.843 1.00 13.88 194 THR A O 1
ATOM 1400 N N . THR A 1 203 ? 3.801 15.938 13.205 1.00 11.80 195 THR A N 1
ATOM 1401 C CA . THR A 1 203 ? 3.593 16.866 12.136 1.00 11.19 195 THR A CA 1
ATOM 1402 C C . THR A 1 203 ? 4.424 18.118 12.345 1.00 11.65 195 THR A C 1
ATOM 1403 O O . THR A 1 203 ? 4.737 18.512 13.483 1.00 10.29 195 THR A O 1
ATOM 1407 N N . LYS A 1 204 ? 4.700 18.778 11.235 1.00 11.88 196 LYS A N 1
ATOM 1408 C CA . LYS A 1 204 ? 5.242 20.163 11.260 1.00 12.21 196 LYS A CA 1
ATOM 1409 C C . LYS A 1 204 ? 4.354 21.105 12.046 1.00 12.34 196 LYS A C 1
ATOM 1410 O O . LYS A 1 204 ? 4.827 21.979 12.765 1.00 12.55 196 LYS A O 1
ATOM 1416 N N . ASP A 1 205 ? 3.044 20.923 11.924 1.00 12.46 197 ASP A N 1
ATOM 1417 C CA . ASP A 1 205 ? 2.061 21.729 12.619 1.00 13.01 197 ASP A CA 1
ATOM 1418 C C . ASP A 1 205 ? 2.295 21.696 14.121 1.00 12.23 197 ASP A C 1
ATOM 1419 O O . ASP A 1 205 ? 2.369 22.753 14.792 1.00 11.86 197 ASP A O 1
ATOM 1424 N N . ALA A 1 206 ? 2.440 20.483 14.669 1.00 10.26 198 ALA A N 1
ATOM 1425 C CA . ALA A 1 206 ? 2.664 20.324 16.107 1.00 10.02 198 ALA A CA 1
ATOM 1426 C C . ALA A 1 206 ? 4.059 20.794 16.557 1.00 9.90 198 ALA A C 1
ATOM 1427 O O . ALA A 1 206 ? 4.214 21.433 17.615 1.00 11.17 198 ALA A O 1
ATOM 1429 N N . ALA A 1 207 ? 5.094 20.473 15.778 1.00 10.16 199 ALA A N 1
ATOM 1430 C CA . ALA A 1 207 ? 6.466 20.858 16.097 1.00 10.69 199 ALA A CA 1
ATOM 1431 C C . ALA A 1 207 ? 6.548 22.356 16.148 1.00 11.65 199 ALA A C 1
ATOM 1432 O O . ALA A 1 207 ? 7.103 22.895 17.090 1.00 12.15 199 ALA A O 1
ATOM 1434 N N . ASP A 1 208 ? 6.002 23.017 15.135 1.00 11.63 200 ASP A N 1
ATOM 1435 C CA . ASP A 1 208 ? 6.004 24.486 15.087 1.00 13.29 200 ASP A CA 1
ATOM 1436 C C . ASP A 1 208 ? 5.176 25.053 16.221 1.00 12.45 200 ASP A C 1
ATOM 1437 O O . ASP A 1 208 ? 5.579 26.018 16.901 1.00 13.51 200 ASP A O 1
ATOM 1442 N N . TYR A 1 209 ? 4.005 24.449 16.487 1.00 11.79 201 TYR A N 1
ATOM 1443 C CA . TYR A 1 209 ? 3.176 24.879 17.624 1.00 11.64 201 TYR A CA 1
ATOM 1444 C C . TYR A 1 209 ? 3.953 24.906 18.958 1.00 11.50 201 TYR A C 1
ATOM 1445 O O . TYR A 1 209 ? 3.963 25.905 19.694 1.00 11.19 201 TYR A O 1
ATOM 1454 N N . VAL A 1 210 ? 4.625 23.816 19.255 1.00 10.77 202 VAL A N 1
ATOM 1455 C CA . VAL A 1 210 ? 5.394 23.683 20.473 1.00 11.10 202 VAL A CA 1
ATOM 1456 C C . VAL A 1 210 ? 6.625 24.619 20.478 1.00 11.62 202 VAL A C 1
ATOM 1457 O O . VAL A 1 210 ? 6.901 25.257 21.482 1.00 12.60 202 VAL A O 1
ATOM 1461 N N . ARG A 1 211 ? 7.315 24.655 19.360 1.00 12.93 203 ARG A N 1
ATOM 1462 C CA . ARG A 1 211 ? 8.593 25.378 19.209 1.00 15.09 203 ARG A CA 1
ATOM 1463 C C . ARG A 1 211 ? 8.356 26.867 19.447 1.00 15.45 203 ARG A C 1
ATOM 1464 O O . ARG A 1 211 ? 9.178 27.530 20.089 1.00 16.88 203 ARG A O 1
ATOM 1472 N N . ASP A 1 212 ? 7.241 27.384 18.926 1.00 14.93 204 ASP A N 1
ATOM 1473 C CA . ASP A 1 212 ? 6.949 28.811 18.911 1.00 15.86 204 ASP A CA 1
ATOM 1474 C C . ASP A 1 212 ? 5.938 29.302 19.942 1.00 15.34 204 ASP A C 1
ATOM 1475 O O . ASP A 1 212 ? 5.631 30.478 20.030 1.00 16.28 204 ASP A O 1
ATOM 1480 N N . ALA A 1 213 ? 5.361 28.393 20.721 1.00 15.24 205 ALA A N 1
ATOM 1481 C CA . ALA A 1 213 ? 4.360 28.738 21.714 1.00 14.58 205 ALA A CA 1
ATOM 1482 C C . ALA A 1 213 ? 4.860 29.735 22.762 1.00 16.29 205 ALA A C 1
ATOM 1483 O O . ALA A 1 213 ? 6.019 29.687 23.178 1.00 15.42 205 ALA A O 1
ATOM 1485 N N . ASP A 1 214 ? 4.003 30.676 23.148 1.00 16.25 206 ASP A N 1
ATOM 1486 C CA . ASP A 1 214 ? 4.327 31.584 24.227 1.00 17.24 206 ASP A CA 1
ATOM 1487 C C . ASP A 1 214 ? 4.016 30.753 25.485 1.00 19.62 206 ASP A C 1
ATOM 1488 O O . ASP A 1 214 ? 2.865 30.498 25.785 1.00 22.24 206 ASP A O 1
ATOM 1493 N N . ALA A 1 215 ? 5.043 30.312 26.186 1.00 18.88 207 ALA A N 1
ATOM 1494 C CA . ALA A 1 215 ? 4.873 29.491 27.389 1.00 20.28 207 ALA A CA 1
ATOM 1495 C C . ALA A 1 215 ? 5.999 29.745 28.358 1.00 19.14 207 ALA A C 1
ATOM 1496 O O . ALA A 1 215 ? 7.153 29.731 27.964 1.00 18.11 207 ALA A O 1
ATOM 1498 N N . ALA A 1 216 ? 5.652 29.898 29.625 1.00 19.14 208 ALA A N 1
ATOM 1499 C CA . ALA A 1 216 ? 6.633 30.053 30.681 1.00 19.39 208 ALA A CA 1
ATOM 1500 C C . ALA A 1 216 ? 7.477 28.770 30.799 1.00 19.43 208 ALA A C 1
ATOM 1501 O O . ALA A 1 216 ? 7.087 27.683 30.297 1.00 17.98 208 ALA A O 1
ATOM 1503 N N . PRO A 1 217 ? 8.664 28.860 31.401 1.00 19.16 209 PRO A N 1
ATOM 1504 C CA . PRO A 1 217 ? 9.542 27.719 31.459 1.00 18.48 209 PRO A CA 1
ATOM 1505 C C . PRO A 1 217 ? 8.840 26.526 32.118 1.00 17.54 209 PRO A C 1
ATOM 1506 O O . PRO A 1 217 ? 8.156 26.681 33.110 1.00 19.19 209 PRO A O 1
ATOM 1510 N N . GLY A 1 218 ? 8.997 25.359 31.530 1.00 17.63 210 GLY A N 1
ATOM 1511 C CA . GLY A 1 218 ? 8.440 24.156 32.108 1.00 15.71 210 GLY A CA 1
ATOM 1512 C C . GLY A 1 218 ? 6.959 23.938 31.896 1.00 14.67 210 GLY A C 1
ATOM 1513 O O . GLY A 1 218 ? 6.438 22.948 32.396 1.00 14.11 210 GLY A O 1
ATOM 1514 N N A LEU A 1 219 ? 6.273 24.828 31.175 0.70 13.79 211 LEU A N 1
ATOM 1515 N N B LEU A 1 219 ? 6.266 24.821 31.179 0.30 14.07 211 LEU A N 1
ATOM 1516 C CA A LEU A 1 219 ? 4.827 24.688 31.005 0.70 13.66 211 LEU A CA 1
ATOM 1517 C CA B LEU A 1 219 ? 4.820 24.664 31.020 0.30 13.76 211 LEU A CA 1
ATOM 1518 C C A LEU A 1 219 ? 4.424 23.881 29.785 0.70 12.32 211 LEU A C 1
ATOM 1519 C C B LEU A 1 219 ? 4.399 23.915 29.760 0.30 12.76 211 LEU A C 1
ATOM 1520 O O A LEU A 1 219 ? 3.298 23.356 29.743 0.70 12.43 211 LEU A O 1
ATOM 1521 O O B LEU A 1 219 ? 3.252 23.467 29.667 0.30 12.84 211 LEU A O 1
ATOM 1530 N N . LEU A 1 220 ? 5.301 23.760 28.798 1.00 12.31 212 LEU A N 1
ATOM 1531 C CA . LEU A 1 220 ? 4.965 23.012 27.556 1.00 11.76 212 LEU A CA 1
ATOM 1532 C C . LEU A 1 220 ? 6.142 22.169 27.074 1.00 12.07 212 LEU A C 1
ATOM 1533 O O . LEU A 1 220 ? 7.267 22.660 26.888 1.00 13.43 212 LEU A O 1
ATOM 1538 N N . GLY A 1 221 ? 5.848 20.902 26.814 1.00 11.65 213 GLY A N 1
ATOM 1539 C CA . GLY A 1 221 ? 6.840 19.960 26.329 1.00 11.50 213 GLY A CA 1
ATOM 1540 C C . GLY A 1 221 ? 6.218 19.109 25.250 1.00 11.45 213 GLY A C 1
ATOM 1541 O O . GLY A 1 221 ? 5.017 19.206 25.000 1.00 9.84 213 GLY A O 1
ATOM 1542 N N . ALA A 1 222 ? 7.039 18.279 24.615 1.00 10.24 214 ALA A N 1
ATOM 1543 C CA . ALA A 1 222 ? 6.522 17.323 23.602 1.00 10.27 214 ALA A CA 1
ATOM 1544 C C . ALA A 1 222 ? 7.492 16.152 23.543 1.00 10.75 214 ALA A C 1
ATOM 1545 O O . ALA A 1 222 ? 8.721 16.323 23.680 1.00 11.47 214 ALA A O 1
ATOM 1547 N N . THR A 1 223 ? 6.961 14.973 23.288 1.00 9.22 215 THR A N 1
ATOM 1548 C CA . THR A 1 223 ? 7.783 13.813 23.062 1.00 9.58 215 THR A CA 1
ATOM 1549 C C . THR A 1 223 ? 7.778 13.436 21.589 1.00 9.26 215 THR A C 1
ATOM 1550 O O . THR A 1 223 ? 6.831 13.759 20.832 1.00 10.57 215 THR A O 1
ATOM 1554 N N . ILE A 1 224 ? 8.868 12.791 21.151 1.00 9.75 216 ILE A N 1
ATOM 1555 C CA . ILE A 1 224 ? 9.059 12.372 19.756 1.00 10.22 216 ILE A CA 1
ATOM 1556 C C . ILE A 1 224 ? 9.578 10.916 19.730 1.00 9.80 216 ILE A C 1
ATOM 1557 O O . ILE A 1 224 ? 10.560 10.596 20.384 1.00 9.64 216 ILE A O 1
ATOM 1562 N N . THR A 1 225 ? 8.887 10.042 19.005 1.00 9.54 217 THR A N 1
ATOM 1563 C CA . THR A 1 225 ? 9.242 8.605 18.923 1.00 10.03 217 THR A CA 1
ATOM 1564 C C . THR A 1 225 ? 10.401 8.390 17.944 1.00 10.56 217 THR A C 1
ATOM 1565 O O . THR A 1 225 ? 10.721 9.268 17.149 1.00 10.69 217 THR A O 1
ATOM 1569 N N . ALA A 1 226 ? 11.039 7.227 17.993 1.00 10.61 218 ALA A N 1
ATOM 1570 C CA . ALA A 1 226 ? 12.074 6.906 17.054 1.00 10.87 218 ALA A CA 1
ATOM 1571 C C . ALA A 1 226 ? 11.476 6.621 15.657 1.00 11.62 218 ALA A C 1
ATOM 1572 O O . ALA A 1 226 ? 12.073 6.991 14.651 1.00 10.92 218 ALA A O 1
ATOM 1574 N N . HIS A 1 227 ? 10.353 5.934 15.628 1.00 11.14 219 HIS A N 1
ATOM 1575 C CA . HIS A 1 227 ? 9.734 5.538 14.344 1.00 11.36 219 HIS A CA 1
ATOM 1576 C C . HIS A 1 227 ? 9.226 6.725 13.503 1.00 11.26 219 HIS A C 1
ATOM 1577 O O . HIS A 1 227 ? 9.340 6.724 12.266 1.00 11.27 219 HIS A O 1
ATOM 1584 N N . HIS A 1 228 ? 8.699 7.744 14.169 1.00 10.90 220 HIS A N 1
ATOM 1585 C CA . HIS A 1 228 ? 8.282 8.964 13.433 1.00 10.96 220 HIS A CA 1
ATOM 1586 C C . HIS A 1 228 ? 9.494 9.774 12.952 1.00 11.76 220 HIS A C 1
ATOM 1587 O O . HIS A 1 228 ? 9.315 10.647 12.076 1.00 11.90 220 HIS A O 1
ATOM 1594 N N . LEU A 1 229 ? 10.687 9.540 13.504 1.00 11.88 221 LEU A N 1
ATOM 1595 C CA . LEU A 1 229 ? 11.923 10.163 12.939 1.00 12.53 221 LEU A CA 1
ATOM 1596 C C . LEU A 1 229 ? 12.444 9.403 11.764 1.00 13.17 221 LEU A C 1
ATOM 1597 O O . LEU A 1 229 ? 12.969 9.994 10.811 1.00 15.55 221 LEU A O 1
ATOM 1602 N N . LEU A 1 230 ? 12.287 8.077 11.778 1.00 13.05 222 LEU A N 1
ATOM 1603 C CA . LEU A 1 230 ? 12.952 7.264 10.775 1.00 13.37 222 LEU A CA 1
ATOM 1604 C C . LEU A 1 230 ? 12.109 7.017 9.512 1.00 13.87 222 LEU A C 1
ATOM 1605 O O . LEU A 1 230 ? 12.663 6.864 8.413 1.00 14.38 222 LEU A O 1
ATOM 1610 N N . TYR A 1 231 ? 10.793 6.970 9.667 1.00 13.22 223 TYR A N 1
ATOM 1611 C CA . TYR A 1 231 ? 9.866 6.554 8.591 1.00 13.80 223 TYR A CA 1
ATOM 1612 C C . TYR A 1 231 ? 8.858 7.611 8.232 1.00 13.04 223 TYR A C 1
ATOM 1613 O O . TYR A 1 231 ? 8.479 8.442 9.093 1.00 14.78 223 TYR A O 1
ATOM 1622 N N . ASN A 1 232 ? 8.405 7.574 6.977 1.00 13.48 224 ASN A N 1
ATOM 1623 C CA . ASN A 1 232 ? 7.208 8.283 6.591 1.00 14.06 224 ASN A CA 1
ATOM 1624 C C . ASN A 1 232 ? 6.170 7.271 6.201 1.00 13.49 224 ASN A C 1
ATOM 1625 O O . ASN A 1 232 ? 6.456 6.048 6.223 1.00 12.92 224 ASN A O 1
ATOM 1630 N N . ARG A 1 233 ? 4.964 7.771 5.922 1.00 13.60 225 ARG A N 1
ATOM 1631 C CA . ARG A 1 233 ? 3.820 6.896 5.708 1.00 13.63 225 ARG A CA 1
ATOM 1632 C C . ARG A 1 233 ? 3.999 5.891 4.564 1.00 13.70 225 ARG A C 1
ATOM 1633 O O . ARG A 1 233 ? 3.244 4.915 4.517 1.00 13.19 225 ARG A O 1
ATOM 1641 N N . ASN A 1 234 ? 4.908 6.140 3.618 1.00 14.47 226 ASN A N 1
ATOM 1642 C CA . ASN A 1 234 ? 5.145 5.123 2.586 1.00 15.54 226 ASN A CA 1
ATOM 1643 C C . ASN A 1 234 ? 5.537 3.770 3.204 1.00 15.43 226 ASN A C 1
ATOM 1644 O O . ASN A 1 234 ? 5.291 2.702 2.615 1.00 15.44 226 ASN A O 1
ATOM 1649 N N . ALA A 1 235 ? 6.165 3.801 4.378 1.00 15.12 227 ALA A N 1
ATOM 1650 C CA . ALA A 1 235 ? 6.548 2.573 5.062 1.00 15.12 227 ALA A CA 1
ATOM 1651 C C . ALA A 1 235 ? 5.402 1.628 5.334 1.00 15.31 227 ALA A C 1
ATOM 1652 O O . ALA A 1 235 ? 5.625 0.409 5.410 1.00 16.00 227 ALA A O 1
ATOM 1654 N N . LEU A 1 236 ? 4.186 2.163 5.469 1.00 15.12 228 LEU A N 1
ATOM 1655 C CA . LEU A 1 236 ? 2.994 1.358 5.716 1.00 16.30 228 LEU A CA 1
ATOM 1656 C C . LEU A 1 236 ? 2.561 0.522 4.553 1.00 18.51 228 LEU A C 1
ATOM 1657 O O . LEU A 1 236 ? 1.766 -0.415 4.736 1.00 16.97 228 LEU A O 1
ATOM 1662 N N . PHE A 1 237 ? 3.103 0.859 3.389 1.00 21.32 229 PHE A N 1
ATOM 1663 C CA . PHE A 1 237 ? 2.623 0.332 2.104 1.00 27.13 229 PHE A CA 1
ATOM 1664 C C . PHE A 1 237 ? 3.728 -0.166 1.180 1.00 31.50 229 PHE A C 1
ATOM 1665 O O . PHE A 1 237 ? 3.421 -0.586 0.088 1.00 36.11 229 PHE A O 1
ATOM 1673 N N . VAL A 1 238 ? 4.978 -0.254 1.662 1.00 37.21 230 VAL A N 1
ATOM 1674 C CA . VAL A 1 238 ? 6.123 -0.758 0.857 1.00 35.84 230 VAL A CA 1
ATOM 1675 C C . VAL A 1 238 ? 5.937 -2.193 0.500 1.00 33.52 230 VAL A C 1
ATOM 1676 O O . VAL A 1 238 ? 6.102 -3.059 1.358 1.00 33.34 230 VAL A O 1
ATOM 1680 N N . GLY A 1 239 ? 5.635 -2.496 -0.770 1.00 31.79 231 GLY A N 1
ATOM 1681 C CA . GLY A 1 239 ? 5.575 -3.889 -1.165 1.00 28.18 231 GLY A CA 1
ATOM 1682 C C . GLY A 1 239 ? 4.399 -4.675 -0.616 1.00 24.90 231 GLY A C 1
ATOM 1683 O O . GLY A 1 239 ? 4.331 -5.878 -0.799 1.00 23.75 231 GLY A O 1
ATOM 1684 N N . GLY A 1 240 ? 3.443 -3.985 0.000 1.00 21.39 232 GLY A N 1
ATOM 1685 C CA . GLY A 1 240 ? 2.357 -4.640 0.708 1.00 19.89 232 GLY A CA 1
ATOM 1686 C C . GLY A 1 240 ? 2.055 -3.826 1.966 1.00 17.80 232 GLY A C 1
ATOM 1687 O O . GLY A 1 240 ? 2.806 -2.925 2.320 1.00 17.54 232 GLY A O 1
ATOM 1688 N N . ILE A 1 241 ? 0.924 -4.105 2.588 1.00 16.94 233 ILE A N 1
ATOM 1689 C CA . ILE A 1 241 ? 0.510 -3.356 3.799 1.00 16.24 233 ILE A CA 1
ATOM 1690 C C . ILE A 1 241 ? 1.256 -3.947 5.015 1.00 16.24 233 ILE A C 1
ATOM 1691 O O . ILE A 1 241 ? 1.373 -5.167 5.123 1.00 15.94 233 ILE A O 1
ATOM 1696 N N . ARG A 1 242 ? 1.810 -3.084 5.880 1.00 15.60 234 ARG A N 1
ATOM 1697 C CA . ARG A 1 242 ? 2.759 -3.487 6.923 1.00 16.65 234 ARG A CA 1
ATOM 1698 C C . ARG A 1 242 ? 2.239 -3.152 8.304 1.00 15.70 234 ARG A C 1
ATOM 1699 O O . ARG A 1 242 ? 2.523 -2.069 8.831 1.00 15.98 234 ARG A O 1
ATOM 1707 N N . PRO A 1 243 ? 1.485 -4.057 8.912 1.00 14.82 235 PRO A N 1
ATOM 1708 C CA . PRO A 1 243 ? 0.816 -3.711 10.176 1.00 13.97 235 PRO A CA 1
ATOM 1709 C C . PRO A 1 243 ? 1.781 -3.424 11.345 1.00 15.32 235 PRO A C 1
ATOM 1710 O O . PRO A 1 243 ? 1.406 -2.702 12.304 1.00 13.37 235 PRO A O 1
ATOM 1714 N N . HIS A 1 244 ? 2.993 -3.990 11.286 1.00 15.35 236 HIS A N 1
ATOM 1715 C CA . HIS A 1 244 ? 3.976 -3.769 12.365 1.00 15.09 236 HIS A CA 1
ATOM 1716 C C . HIS A 1 244 ? 4.490 -2.306 12.379 1.00 14.72 236 HIS A C 1
ATOM 1717 O O . HIS A 1 244 ? 5.130 -1.893 13.353 1.00 15.15 236 HIS A O 1
ATOM 1724 N N . TYR A 1 245 ? 4.247 -1.566 11.289 1.00 14.69 237 TYR A N 1
ATOM 1725 C CA . TYR A 1 245 ? 4.610 -0.151 11.140 1.00 14.91 237 TYR A CA 1
ATOM 1726 C C . TYR A 1 245 ? 3.416 0.764 11.460 1.00 13.50 237 TYR A C 1
ATOM 1727 O O . TYR A 1 245 ? 3.509 1.996 11.323 1.00 13.67 237 TYR A O 1
ATOM 1736 N N . TYR A 1 246 ? 2.292 0.168 11.841 1.00 14.09 238 TYR A N 1
ATOM 1737 C CA . TYR A 1 246 ? 1.051 0.903 12.129 1.00 14.22 238 TYR A CA 1
ATOM 1738 C C . TYR A 1 246 ? 0.962 1.224 13.619 1.00 14.24 238 TYR A C 1
ATOM 1739 O O . TYR A 1 246 ? 1.033 0.341 14.485 1.00 13.49 238 TYR A O 1
ATOM 1748 N N . CYS A 1 247 ? 0.780 2.498 13.880 1.00 13.48 239 CYS A N 1
ATOM 1749 C CA . CYS A 1 247 ? 0.644 3.041 15.243 1.00 13.78 239 CYS A CA 1
ATOM 1750 C C . CYS A 1 247 ? -0.233 4.276 15.159 1.00 13.76 239 CYS A C 1
ATOM 1751 O O . CYS A 1 247 ? -0.559 4.747 14.060 1.00 11.70 239 CYS A O 1
ATOM 1754 N N . LEU A 1 248 ? -0.639 4.794 16.328 1.00 15.01 240 LEU A N 1
ATOM 1755 C CA . LEU A 1 248 ? -1.305 6.122 16.428 1.00 17.18 240 LEU A CA 1
ATOM 1756 C C . LEU A 1 248 ? -0.365 7.065 17.248 1.00 17.75 240 LEU A C 1
ATOM 1757 O O . LEU A 1 248 ? 0.293 6.651 18.201 1.00 19.94 240 LEU A O 1
ATOM 1762 N N . PRO A 1 249 ? -0.184 8.283 16.803 1.00 15.63 241 PRO A N 1
ATOM 1763 C CA . PRO A 1 249 ? -0.697 8.779 15.550 1.00 15.08 241 PRO A CA 1
ATOM 1764 C C . PRO A 1 249 ? 0.034 8.173 14.361 1.00 14.47 241 PRO A C 1
ATOM 1765 O O . PRO A 1 249 ? 1.199 7.766 14.436 1.00 14.65 241 PRO A O 1
ATOM 1769 N N . VAL A 1 250 ? -0.676 8.039 13.256 1.00 12.93 242 VAL A N 1
ATOM 1770 C CA . VAL A 1 250 ? -0.091 7.374 12.093 1.00 13.23 242 VAL A CA 1
ATOM 1771 C C . VAL A 1 250 ? 1.135 8.145 11.543 1.00 13.03 242 VAL A C 1
ATOM 1772 O O . VAL A 1 250 ? 1.234 9.360 11.679 1.00 13.18 242 VAL A O 1
ATOM 1776 N N . LEU A 1 251 ? 2.047 7.410 10.944 1.00 13.03 243 LEU A N 1
ATOM 1777 C CA . LEU A 1 251 ? 3.152 7.994 10.159 1.00 13.84 243 LEU A CA 1
ATOM 1778 C C . LEU A 1 251 ? 2.622 8.983 9.154 1.00 13.86 243 LEU A C 1
ATOM 1779 O O . LEU A 1 251 ? 1.557 8.750 8.575 1.00 11.96 243 LEU A O 1
ATOM 1784 N N . LYS A 1 252 ? 3.349 10.097 8.939 1.00 14.23 244 LYS A N 1
ATOM 1785 C CA . LYS A 1 252 ? 2.843 11.189 8.095 1.00 14.04 244 LYS A CA 1
ATOM 1786 C C . LYS A 1 252 ? 3.671 11.351 6.820 1.00 13.20 244 LYS A C 1
ATOM 1787 O O . LYS A 1 252 ? 4.606 10.589 6.599 1.00 13.78 244 LYS A O 1
ATOM 1793 N N . ARG A 1 253 ? 3.303 12.322 5.984 1.00 13.41 245 ARG A N 1
ATOM 1794 C CA . ARG A 1 253 ? 4.139 12.681 4.846 1.00 13.75 245 ARG A CA 1
ATOM 1795 C C . ARG A 1 253 ? 5.589 12.950 5.191 1.00 14.64 245 ARG A C 1
ATOM 1796 O O . ARG A 1 253 ? 5.909 13.460 6.246 1.00 13.92 245 ARG A O 1
ATOM 1804 N N . GLU A 1 254 ? 6.457 12.643 4.237 1.00 15.91 246 GLU A N 1
ATOM 1805 C CA . GLU A 1 254 ? 7.874 12.986 4.340 1.00 16.21 246 GLU A CA 1
ATOM 1806 C C . GLU A 1 254 ? 8.170 14.418 4.831 1.00 16.03 246 GLU A C 1
ATOM 1807 O O . GLU A 1 254 ? 9.065 14.613 5.661 1.00 16.87 246 GLU A O 1
ATOM 1813 N N . THR A 1 255 ? 7.393 15.411 4.397 1.00 17.42 247 THR A N 1
ATOM 1814 C CA . THR A 1 255 ? 7.627 16.783 4.802 1.00 18.41 247 THR A CA 1
ATOM 1815 C C . THR A 1 255 ? 7.503 16.947 6.324 1.00 16.89 247 THR A C 1
ATOM 1816 O O . THR A 1 255 ? 8.226 17.715 6.955 1.00 16.86 247 THR A O 1
ATOM 1820 N N . HIS A 1 256 ? 6.571 16.195 6.906 1.00 14.32 248 HIS A N 1
ATOM 1821 C CA . HIS A 1 256 ? 6.376 16.199 8.327 1.00 13.10 248 HIS A CA 1
ATOM 1822 C C . HIS A 1 256 ? 7.515 15.498 9.043 1.00 12.41 248 HIS A C 1
ATOM 1823 O O . HIS A 1 256 ? 8.000 15.984 10.080 1.00 12.39 248 HIS A O 1
ATOM 1830 N N . ARG A 1 257 ? 7.950 14.363 8.509 1.00 12.34 249 ARG A N 1
ATOM 1831 C CA . ARG A 1 257 ? 9.069 13.626 9.118 1.00 12.84 249 ARG A CA 1
ATOM 1832 C C . ARG A 1 257 ? 10.317 14.541 9.197 1.00 14.41 249 ARG A C 1
ATOM 1833 O O . ARG A 1 257 ? 11.008 14.598 10.195 1.00 13.72 249 ARG A O 1
ATOM 1841 N N . VAL A 1 258 ? 10.584 15.265 8.117 1.00 14.75 250 VAL A N 1
ATOM 1842 C CA . VAL A 1 258 ? 11.736 16.188 8.049 1.00 16.05 250 VAL A CA 1
ATOM 1843 C C . VAL A 1 258 ? 11.648 17.239 9.150 1.00 16.25 250 VAL A C 1
ATOM 1844 O O . VAL A 1 258 ? 12.641 17.519 9.841 1.00 15.42 250 VAL A O 1
ATOM 1848 N N . ALA A 1 259 ? 10.441 17.754 9.394 1.00 16.41 251 ALA A N 1
ATOM 1849 C CA . ALA A 1 259 ? 10.241 18.738 10.421 1.00 16.70 251 ALA A CA 1
ATOM 1850 C C . ALA A 1 259 ? 10.468 18.178 11.805 1.00 15.73 251 ALA A C 1
ATOM 1851 O O . ALA A 1 259 ? 11.013 18.846 12.674 1.00 15.81 251 ALA A O 1
ATOM 1853 N N . LEU A 1 260 ? 10.048 16.913 12.019 1.00 15.22 252 LEU A N 1
ATOM 1854 C CA . LEU A 1 260 ? 10.288 16.293 13.308 1.00 15.25 252 LEU A CA 1
ATOM 1855 C C . LEU A 1 260 ? 11.755 16.073 13.591 1.00 13.64 252 LEU A C 1
ATOM 1856 O O . LEU A 1 260 ? 12.222 16.215 14.708 1.00 15.14 252 LEU A O 1
ATOM 1861 N N . VAL A 1 261 ? 12.503 15.709 12.578 1.00 13.91 253 VAL A N 1
ATOM 1862 C CA . VAL A 1 261 ? 13.945 15.483 12.734 1.00 14.31 253 VAL A CA 1
ATOM 1863 C C . VAL A 1 261 ? 14.584 16.826 13.076 1.00 13.87 253 VAL A C 1
ATOM 1864 O O . VAL A 1 261 ? 15.443 16.919 13.968 1.00 14.09 253 VAL A O 1
ATOM 1868 N N . GLU A 1 262 ? 14.151 17.857 12.375 1.00 15.05 254 GLU A N 1
ATOM 1869 C CA . GLU A 1 262 ? 14.663 19.193 12.703 1.00 16.66 254 GLU A CA 1
ATOM 1870 C C . GLU A 1 262 ? 14.381 19.574 14.156 1.00 15.60 254 GLU A C 1
ATOM 1871 O O . GLU A 1 262 ? 15.275 20.049 14.896 1.00 13.80 254 GLU A O 1
ATOM 1877 N N . ALA A 1 263 ? 13.154 19.360 14.622 1.00 14.28 255 ALA A N 1
ATOM 1878 C CA . ALA A 1 263 ? 12.863 19.598 16.019 1.00 14.15 255 ALA A CA 1
ATOM 1879 C C . ALA A 1 263 ? 13.679 18.737 17.012 1.00 13.57 255 ALA A C 1
ATOM 1880 O O . ALA A 1 263 ? 14.229 19.230 18.023 1.00 13.75 255 ALA A O 1
ATOM 1882 N N . ALA A 1 264 ? 13.756 17.434 16.751 1.00 13.00 256 ALA A N 1
ATOM 1883 C CA . ALA A 1 264 ? 14.411 16.519 17.697 1.00 12.76 256 ALA A CA 1
ATOM 1884 C C . ALA A 1 264 ? 15.905 16.788 17.832 1.00 13.32 256 ALA A C 1
ATOM 1885 O O . ALA A 1 264 ? 16.492 16.469 18.860 1.00 13.86 256 ALA A O 1
ATOM 1887 N N . THR A 1 265 ? 16.500 17.367 16.790 1.00 13.30 257 THR A N 1
ATOM 1888 C CA . THR A 1 265 ? 17.961 17.658 16.742 1.00 14.84 257 THR A CA 1
ATOM 1889 C C . THR A 1 265 ? 18.263 19.126 16.944 1.00 15.68 257 THR A C 1
ATOM 1890 O O . THR A 1 265 ? 19.419 19.556 16.773 1.00 16.58 257 THR A O 1
ATOM 1894 N N . SER A 1 266 ? 17.260 19.905 17.325 1.00 14.50 258 SER A N 1
ATOM 1895 C CA . SER A 1 266 ? 17.409 21.377 17.483 1.00 14.58 258 SER A CA 1
ATOM 1896 C C . SER A 1 266 ? 18.157 21.877 18.717 1.00 14.86 258 SER A C 1
ATOM 1897 O O . SER A 1 266 ? 18.666 23.020 18.742 1.00 15.46 258 SER A O 1
ATOM 1900 N N . GLY A 1 267 ? 18.125 21.108 19.801 1.00 14.39 259 GLY A N 1
ATOM 1901 C CA . GLY A 1 267 ? 18.542 21.606 21.085 1.00 14.38 259 GLY A CA 1
ATOM 1902 C C . GLY A 1 267 ? 17.489 22.392 21.845 1.00 13.94 259 GLY A C 1
ATOM 1903 O O . GLY A 1 267 ? 17.728 22.844 22.965 1.00 15.48 259 GLY A O 1
ATOM 1904 N N . ASN A 1 268 ? 16.280 22.514 21.294 1.00 13.51 260 ASN A N 1
ATOM 1905 C CA . ASN A 1 268 ? 15.233 23.272 21.971 1.00 12.72 260 ASN A CA 1
ATOM 1906 C C . ASN A 1 268 ? 14.778 22.436 23.177 1.00 12.52 260 ASN A C 1
ATOM 1907 O O . ASN A 1 268 ? 14.404 21.267 22.999 1.00 12.51 260 ASN A O 1
ATOM 1912 N N . PRO A 1 269 ? 14.727 23.012 24.380 1.00 13.29 261 PRO A N 1
ATOM 1913 C CA . PRO A 1 269 ? 14.423 22.222 25.587 1.00 13.11 261 PRO A CA 1
ATOM 1914 C C . PRO A 1 269 ? 12.995 21.690 25.703 1.00 12.48 261 PRO A C 1
ATOM 1915 O O . PRO A 1 269 ? 12.692 20.928 26.638 1.00 12.47 261 PRO A O 1
ATOM 1919 N N . ARG A 1 270 ? 12.140 22.048 24.759 1.00 11.64 262 ARG A N 1
ATOM 1920 C CA . ARG A 1 270 ? 10.754 21.564 24.812 1.00 11.24 262 ARG A CA 1
ATOM 1921 C C . ARG A 1 270 ? 10.547 20.189 24.256 1.00 11.21 262 ARG A C 1
ATOM 1922 O O . ARG A 1 270 ? 9.476 19.639 24.470 1.00 11.75 262 ARG A O 1
ATOM 1930 N N . PHE A 1 271 ? 11.537 19.631 23.552 1.00 11.38 263 PHE A N 1
ATOM 1931 C CA . PHE A 1 271 ? 11.391 18.324 22.868 1.00 10.49 263 PHE A CA 1
ATOM 1932 C C . PHE A 1 271 ? 12.289 17.304 23.573 1.00 10.88 263 PHE A C 1
ATOM 1933 O O . PHE A 1 271 ? 13.503 17.545 23.814 1.00 11.23 263 PHE A O 1
ATOM 1941 N N . PHE A 1 272 ? 11.702 16.145 23.844 1.00 9.71 264 PHE A N 1
ATOM 1942 C CA . PHE A 1 272 ? 12.418 15.081 24.502 1.00 9.50 264 PHE A CA 1
ATOM 1943 C C . PHE A 1 272 ? 11.862 13.700 24.116 1.00 9.04 264 PHE A C 1
ATOM 1944 O O . PHE A 1 272 ? 10.855 13.566 23.468 1.00 9.07 264 PHE A O 1
ATOM 1952 N N . LEU A 1 273 ? 12.655 12.700 24.473 1.00 9.05 265 LEU A N 1
ATOM 1953 C CA . LEU A 1 273 ? 12.481 11.343 24.022 1.00 9.08 265 LEU A CA 1
ATOM 1954 C C . LEU A 1 273 ? 11.298 10.683 24.648 1.00 9.25 265 LEU A C 1
ATOM 1955 O O . LEU A 1 273 ? 11.165 10.680 25.848 1.00 9.38 265 LEU A O 1
ATOM 1960 N N . GLY A 1 274 ? 10.420 10.107 23.819 1.00 9.59 266 GLY A N 1
ATOM 1961 C CA . GLY A 1 274 ? 9.375 9.165 24.272 1.00 9.14 266 GLY A CA 1
ATOM 1962 C C . GLY A 1 274 ? 9.146 8.153 23.194 1.00 9.84 266 GLY A C 1
ATOM 1963 O O . GLY A 1 274 ? 8.778 8.524 22.025 1.00 9.31 266 GLY A O 1
ATOM 1964 N N . THR A 1 275 ? 9.372 6.882 23.506 1.00 9.63 267 THR A N 1
ATOM 1965 C CA . THR A 1 275 ? 9.337 5.868 22.450 1.00 9.84 267 THR A CA 1
ATOM 1966 C C . THR A 1 275 ? 7.948 5.591 21.924 1.00 9.84 267 THR A C 1
ATOM 1967 O O . THR A 1 275 ? 7.790 5.221 20.774 1.00 9.49 267 THR A O 1
ATOM 1971 N N . ASP A 1 276 ? 6.954 5.706 22.788 1.00 9.75 268 ASP A N 1
ATOM 1972 C CA . ASP A 1 276 ? 5.663 5.131 22.556 1.00 10.02 268 ASP A CA 1
ATOM 1973 C C . ASP A 1 276 ? 5.781 3.641 22.137 1.00 10.12 268 ASP A C 1
ATOM 1974 O O . ASP A 1 276 ? 4.964 3.148 21.353 1.00 10.98 268 ASP A O 1
ATOM 1979 N N . SER A 1 277 ? 6.751 2.928 22.669 1.00 10.31 269 SER A N 1
ATOM 1980 C CA . SER A 1 277 ? 6.889 1.508 22.424 1.00 10.04 269 SER A CA 1
ATOM 1981 C C . SER A 1 277 ? 5.588 0.849 22.970 1.00 10.51 269 SER A C 1
ATOM 1982 O O . SER A 1 277 ? 5.210 1.081 24.072 1.00 10.07 269 SER A O 1
ATOM 1985 N N . ALA A 1 278 ? 4.932 0.039 22.144 1.00 11.70 270 ALA A N 1
ATOM 1986 C CA . ALA A 1 278 ? 3.525 -0.322 22.314 1.00 12.97 270 ALA A CA 1
ATOM 1987 C C . ALA A 1 278 ? 3.307 -1.740 21.767 1.00 14.74 270 ALA A C 1
ATOM 1988 O O . ALA A 1 278 ? 2.790 -1.916 20.647 1.00 17.79 270 ALA A O 1
ATOM 1990 N N . PRO A 1 279 ? 3.721 -2.737 22.557 1.00 14.64 271 PRO A N 1
ATOM 1991 C CA . PRO A 1 279 ? 3.785 -4.084 21.982 1.00 14.72 271 PRO A CA 1
ATOM 1992 C C . PRO A 1 279 ? 2.436 -4.728 21.895 1.00 14.57 271 PRO A C 1
ATOM 1993 O O . PRO A 1 279 ? 1.594 -4.548 22.811 1.00 15.21 271 PRO A O 1
ATOM 1997 N N . HIS A 1 280 ? 2.222 -5.509 20.798 1.00 14.50 272 HIS A N 1
ATOM 1998 C CA . HIS A 1 280 ? 1.105 -6.426 20.694 1.00 14.71 272 HIS A CA 1
ATOM 1999 C C . HIS A 1 280 ? 1.618 -7.778 20.236 1.00 15.03 272 HIS A C 1
ATOM 2000 O O . HIS A 1 280 ? 2.625 -7.843 19.526 1.00 15.34 272 HIS A O 1
ATOM 2007 N N . ALA A 1 281 ? 0.946 -8.841 20.655 1.00 15.87 273 ALA A N 1
ATOM 2008 C CA . ALA A 1 281 ? 1.197 -10.166 20.110 1.00 17.36 273 ALA A CA 1
ATOM 2009 C C . ALA A 1 281 ? 1.100 -10.135 18.575 1.00 17.17 273 ALA A C 1
ATOM 2010 O O . ALA A 1 281 ? 0.263 -9.435 18.034 1.00 17.20 273 ALA A O 1
ATOM 2012 N N . ARG A 1 282 ? 1.970 -10.882 17.896 1.00 17.69 274 ARG A N 1
ATOM 2013 C CA . ARG A 1 282 ? 1.983 -10.949 16.440 1.00 19.32 274 ARG A CA 1
ATOM 2014 C C . ARG A 1 282 ? 0.597 -11.257 15.889 1.00 20.10 274 ARG A C 1
ATOM 2015 O O . ARG A 1 282 ? 0.161 -10.676 14.885 1.00 19.65 274 ARG A O 1
ATOM 2023 N N . ASP A 1 283 ? -0.128 -12.153 16.560 1.00 23.41 275 ASP A N 1
ATOM 2024 C CA . ASP A 1 283 ? -1.444 -12.563 16.071 1.00 26.10 275 ASP A CA 1
ATOM 2025 C C . ASP A 1 283 ? -2.530 -11.486 16.290 1.00 26.04 275 ASP A C 1
ATOM 2026 O O . ASP A 1 283 ? -3.637 -11.558 15.715 1.00 30.71 275 ASP A O 1
ATOM 2031 N N . ALA A 1 284 ? -2.217 -10.449 17.059 1.00 21.41 276 ALA A N 1
ATOM 2032 C CA . ALA A 1 284 ? -3.111 -9.302 17.162 1.00 20.03 276 ALA A CA 1
ATOM 2033 C C . ALA A 1 284 ? -2.717 -8.225 16.138 1.00 19.09 276 ALA A C 1
ATOM 2034 O O . ALA A 1 284 ? -3.471 -7.311 15.911 1.00 19.88 276 ALA A O 1
ATOM 2036 N N . LYS A 1 285 ? -1.542 -8.331 15.536 1.00 18.74 277 LYS A N 1
ATOM 2037 C CA . LYS A 1 285 ? -1.123 -7.411 14.472 1.00 19.08 277 LYS A CA 1
ATOM 2038 C C . LYS A 1 285 ? -1.509 -7.929 13.070 1.00 20.28 277 LYS A C 1
ATOM 2039 O O . LYS A 1 285 ? -1.934 -7.129 12.210 1.00 21.94 277 LYS A O 1
ATOM 2045 N N . GLU A 1 286 ? -1.411 -9.247 12.868 1.00 22.03 278 GLU A N 1
ATOM 2046 C CA . GLU A 1 286 ? -1.555 -9.877 11.532 1.00 22.33 278 GLU A CA 1
ATOM 2047 C C . GLU A 1 286 ? -2.951 -10.522 11.417 1.00 23.40 278 GLU A C 1
ATOM 2048 O O . GLU A 1 286 ? -3.093 -11.757 11.475 1.00 26.18 278 GLU A O 1
ATOM 2054 N N . THR A 1 287 ? -3.964 -9.669 11.428 1.00 23.43 279 THR A N 1
ATOM 2055 C CA . THR A 1 287 ? -5.384 -10.023 11.443 1.00 24.10 279 THR A CA 1
ATOM 2056 C C . THR A 1 287 ? -6.125 -9.061 10.571 1.00 21.50 279 THR A C 1
ATOM 2057 O O . THR A 1 287 ? -5.534 -8.110 10.072 1.00 18.73 279 THR A O 1
ATOM 2061 N N . ALA A 1 288 ? -7.448 -9.228 10.479 1.00 20.78 280 ALA A N 1
ATOM 2062 C CA . ALA A 1 288 ? -8.274 -8.305 9.676 1.00 20.44 280 ALA A CA 1
ATOM 2063 C C . ALA A 1 288 ? -8.401 -6.885 10.239 1.00 20.13 280 ALA A C 1
ATOM 2064 O O . ALA A 1 288 ? -8.795 -5.984 9.538 1.00 18.21 280 ALA A O 1
ATOM 2066 N N . CYS A 1 289 ? -8.131 -6.721 11.538 1.00 20.06 281 CYS A N 1
ATOM 2067 C CA . CYS A 1 289 ? -8.165 -5.412 12.164 1.00 19.86 281 CYS A CA 1
ATOM 2068 C C . CYS A 1 289 ? -6.989 -5.340 13.141 1.00 18.85 281 CYS A C 1
ATOM 2069 O O . CYS A 1 289 ? -7.161 -5.647 14.323 1.00 17.90 281 CYS A O 1
ATOM 2072 N N . GLY A 1 290 ? -5.816 -4.972 12.627 1.00 16.69 282 GLY A N 1
ATOM 2073 C CA . GLY A 1 290 ? -4.554 -5.060 13.358 1.00 16.54 282 GLY A CA 1
ATOM 2074 C C . GLY A 1 290 ? -4.460 -3.939 14.378 1.00 16.51 282 GLY A C 1
ATOM 2075 O O . GLY A 1 290 ? -4.810 -2.807 14.086 1.00 16.20 282 GLY A O 1
ATOM 2076 N N . CYS A 1 291 ? -4.001 -4.271 15.581 1.00 15.97 283 CYS A N 1
ATOM 2077 C CA . CYS A 1 291 ? -3.859 -3.277 16.635 1.00 16.75 283 CYS A CA 1
ATOM 2078 C C . CYS A 1 291 ? -2.756 -2.263 16.311 1.00 14.87 283 CYS A C 1
ATOM 2079 O O . CYS A 1 291 ? -1.699 -2.577 15.730 1.00 16.37 283 CYS A O 1
ATOM 2082 N N . ALA A 1 292 ? -2.972 -1.046 16.747 1.00 13.30 284 ALA A N 1
ATOM 2083 C CA . ALA A 1 292 ? -1.999 0.003 16.592 1.00 13.27 284 ALA A CA 1
ATOM 2084 C C . ALA A 1 292 ? -0.887 -0.049 17.628 1.00 13.14 284 ALA A C 1
ATOM 2085 O O . ALA A 1 292 ? -1.154 -0.141 18.800 1.00 14.03 284 ALA A O 1
ATOM 2087 N N . GLY A 1 293 ? 0.345 0.055 17.188 1.00 12.47 285 GLY A N 1
ATOM 2088 C CA . GLY A 1 293 ? 1.491 0.179 18.105 1.00 13.18 285 GLY A CA 1
ATOM 2089 C C . GLY A 1 293 ? 2.728 -0.483 17.547 1.00 12.81 285 GLY A C 1
ATOM 2090 O O . GLY A 1 293 ? 2.664 -1.664 17.083 1.00 13.03 285 GLY A O 1
ATOM 2091 N N . CYS A 1 294 ? 3.837 0.238 17.624 1.00 12.55 286 CYS A N 1
ATOM 2092 C CA . CYS A 1 294 ? 5.150 -0.283 17.201 1.00 12.47 286 CYS A CA 1
ATOM 2093 C C . CYS A 1 294 ? 5.991 -0.695 18.424 1.00 12.46 286 CYS A C 1
ATOM 2094 O O . CYS A 1 294 ? 6.028 0.021 19.415 1.00 14.01 286 CYS A O 1
ATOM 2097 N N . TYR A 1 295 ? 6.650 -1.865 18.358 1.00 12.48 287 TYR A N 1
ATOM 2098 C CA . TYR A 1 295 ? 7.478 -2.315 19.470 1.00 12.39 287 TYR A CA 1
ATOM 2099 C C . TYR A 1 295 ? 8.937 -1.950 19.252 1.00 12.35 287 TYR A C 1
ATOM 2100 O O . TYR A 1 295 ? 9.621 -2.451 18.357 1.00 12.11 287 TYR A O 1
ATOM 2109 N N . THR A 1 296 ? 9.399 -0.981 20.013 1.00 12.00 288 THR A N 1
ATOM 2110 C CA . THR A 1 296 ? 10.749 -0.460 19.867 1.00 12.35 288 THR A CA 1
ATOM 2111 C C . THR A 1 296 ? 11.585 -0.520 21.168 1.00 11.98 288 THR A C 1
ATOM 2112 O O . THR A 1 296 ? 12.734 -0.116 21.142 1.00 12.76 288 THR A O 1
ATOM 2116 N N . ALA A 1 297 ? 11.057 -1.048 22.269 1.00 11.92 289 ALA A N 1
ATOM 2117 C CA . ALA A 1 297 ? 11.846 -1.061 23.511 1.00 11.85 289 ALA A CA 1
ATOM 2118 C C . ALA A 1 297 ? 13.097 -1.931 23.459 1.00 12.47 289 ALA A C 1
ATOM 2119 O O . ALA A 1 297 ? 14.069 -1.663 24.165 1.00 11.59 289 ALA A O 1
ATOM 2121 N N . LEU A 1 298 ? 13.088 -2.975 22.631 1.00 12.92 290 LEU A N 1
ATOM 2122 C CA . LEU A 1 298 ? 14.353 -3.798 22.481 1.00 13.76 290 LEU A CA 1
ATOM 2123 C C . LEU A 1 298 ? 15.534 -2.941 22.038 1.00 13.89 290 LEU A C 1
ATOM 2124 O O . LEU A 1 298 ? 16.642 -3.121 22.492 1.00 13.99 290 LEU A O 1
ATOM 2129 N N . HIS A 1 299 ? 15.274 -1.992 21.123 1.00 12.79 291 HIS A N 1
ATOM 2130 C CA . HIS A 1 299 ? 16.307 -1.322 20.342 1.00 13.77 291 HIS A CA 1
ATOM 2131 C C . HIS A 1 299 ? 16.065 0.192 20.159 1.00 12.98 291 HIS A C 1
ATOM 2132 O O . HIS A 1 299 ? 16.507 0.779 19.168 1.00 13.03 291 HIS A O 1
ATOM 2139 N N . ALA A 1 300 ? 15.324 0.810 21.093 1.00 12.88 292 ALA A N 1
ATOM 2140 C CA . ALA A 1 300 ? 14.952 2.240 20.890 1.00 12.38 292 ALA A CA 1
ATOM 2141 C C . ALA A 1 300 ? 16.157 3.166 20.731 1.00 11.82 292 ALA A C 1
ATOM 2142 O O . ALA A 1 300 ? 16.184 3.973 19.813 1.00 11.42 292 ALA A O 1
ATOM 2144 N N . LEU A 1 301 ? 17.101 3.100 21.663 1.00 12.89 293 LEU A N 1
ATOM 2145 C CA . LEU A 1 301 ? 18.260 4.006 21.624 1.00 14.48 293 LEU A CA 1
ATOM 2146 C C . LEU A 1 301 ? 19.037 3.876 20.333 1.00 15.43 293 LEU A C 1
ATOM 2147 O O . LEU A 1 301 ? 19.530 4.904 19.792 1.00 13.98 293 LEU A O 1
ATOM 2152 N N . GLU A 1 302 ? 19.160 2.638 19.842 1.00 14.97 294 GLU A N 1
ATOM 2153 C CA . GLU A 1 302 ? 19.815 2.382 18.555 1.00 16.08 294 GLU A CA 1
ATOM 2154 C C . GLU A 1 302 ? 19.082 3.001 17.360 1.00 15.62 294 GLU A C 1
ATOM 2155 O O . GLU A 1 302 ? 19.694 3.534 16.428 1.00 16.90 294 GLU A O 1
ATOM 2161 N N . LEU A 1 303 ? 17.760 2.928 17.363 1.00 14.74 295 LEU A N 1
ATOM 2162 C CA . LEU A 1 303 ? 16.934 3.626 16.363 1.00 14.18 295 LEU A CA 1
ATOM 2163 C C . LEU A 1 303 ? 17.112 5.129 16.427 1.00 13.90 295 LEU A C 1
ATOM 2164 O O . LEU A 1 303 ? 17.258 5.792 15.381 1.00 13.48 295 LEU A O 1
ATOM 2169 N N . TYR A 1 304 ? 17.116 5.703 17.632 1.00 13.84 296 TYR A N 1
ATOM 2170 C CA . TYR A 1 304 ? 17.345 7.119 17.761 1.00 13.52 296 TYR A CA 1
ATOM 2171 C C . TYR A 1 304 ? 18.758 7.460 17.284 1.00 14.13 296 TYR A C 1
ATOM 2172 O O . TYR A 1 304 ? 18.947 8.497 16.632 1.00 14.70 296 TYR A O 1
ATOM 2181 N N . ALA A 1 305 ? 19.735 6.617 17.603 1.00 14.76 297 ALA A N 1
ATOM 2182 C CA . ALA A 1 305 ? 21.091 6.904 17.209 1.00 15.82 297 ALA A CA 1
ATOM 2183 C C . ALA A 1 305 ? 21.169 6.943 15.692 1.00 16.60 297 ALA A C 1
ATOM 2184 O O . ALA A 1 305 ? 21.746 7.859 15.117 1.00 17.82 297 ALA A O 1
ATOM 2186 N N . GLU A 1 306 ? 20.530 5.998 15.033 1.00 16.23 298 GLU A N 1
ATOM 2187 C CA . GLU A 1 306 ? 20.480 6.058 13.567 1.00 17.32 298 GLU A CA 1
ATOM 2188 C C . GLU A 1 306 ? 19.925 7.378 13.044 1.00 16.94 298 GLU A C 1
ATOM 2189 O O . GLU A 1 306 ? 20.523 8.026 12.144 1.00 16.33 298 GLU A O 1
ATOM 2195 N N . ALA A 1 307 ? 18.769 7.773 13.558 1.00 16.55 299 ALA A N 1
ATOM 2196 C CA . ALA A 1 307 ? 18.163 9.046 13.135 1.00 16.43 299 ALA A CA 1
ATOM 2197 C C . ALA A 1 307 ? 19.071 10.252 13.348 1.00 15.78 299 ALA A C 1
ATOM 2198 O O . ALA A 1 307 ? 19.199 11.135 12.440 1.00 16.01 299 ALA A O 1
ATOM 2200 N N . PHE A 1 308 ? 19.649 10.353 14.538 1.00 16.44 300 PHE A N 1
ATOM 2201 C CA . PHE A 1 308 ? 20.486 11.510 14.859 1.00 16.69 300 PHE A CA 1
ATOM 2202 C C . PHE A 1 308 ? 21.780 11.491 14.009 1.00 17.98 300 PHE A C 1
ATOM 2203 O O . PHE A 1 308 ? 22.220 12.518 13.549 1.00 18.88 300 PHE A O 1
ATOM 2211 N N . ASP A 1 309 ? 22.325 10.313 13.790 1.00 19.12 301 ASP A N 1
ATOM 2212 C CA . ASP A 1 309 ? 23.522 10.131 12.922 1.00 21.84 301 ASP A CA 1
ATOM 2213 C C . ASP A 1 309 ? 23.255 10.560 11.499 1.00 21.98 301 ASP A C 1
ATOM 2214 O O . ASP A 1 309 ? 24.040 11.311 10.903 1.00 23.03 301 ASP A O 1
ATOM 2219 N N . THR A 1 310 ? 22.152 10.101 10.941 1.00 22.39 302 THR A N 1
ATOM 2220 C CA . THR A 1 310 ? 21.716 10.515 9.589 1.00 23.31 302 THR A CA 1
ATOM 2221 C C . THR A 1 310 ? 21.607 12.027 9.456 1.00 24.37 302 THR A C 1
ATOM 2222 O O . THR A 1 310 ? 22.033 12.597 8.443 1.00 23.13 302 THR A O 1
ATOM 2226 N N . ALA A 1 311 ? 21.173 12.682 10.537 1.00 22.66 303 ALA A N 1
ATOM 2227 C CA . ALA A 1 311 ? 21.000 14.120 10.573 1.00 22.20 303 ALA A CA 1
ATOM 2228 C C . ALA A 1 311 ? 22.292 14.886 10.864 1.00 22.77 303 ALA A C 1
ATOM 2229 O O . ALA A 1 311 ? 22.296 16.125 10.923 1.00 24.90 303 ALA A O 1
ATOM 2231 N N . GLY A 1 312 ? 23.375 14.170 11.122 1.00 21.56 304 GLY A N 1
ATOM 2232 C CA . GLY A 1 312 ? 24.618 14.782 11.530 1.00 22.83 304 GLY A CA 1
ATOM 2233 C C . GLY A 1 312 ? 24.553 15.507 12.852 1.00 22.71 304 GLY A C 1
ATOM 2234 O O . GLY A 1 312 ? 25.187 16.540 13.015 1.00 21.60 304 GLY A O 1
ATOM 2235 N N . ALA A 1 313 ? 23.789 14.963 13.810 1.00 20.28 305 ALA A N 1
ATOM 2236 C CA . ALA A 1 313 ? 23.525 15.649 15.046 1.00 19.45 305 ALA A CA 1
ATOM 2237 C C . ALA A 1 313 ? 23.618 14.688 16.241 1.00 19.83 305 ALA A C 1
ATOM 2238 O O . ALA A 1 313 ? 22.858 14.811 17.164 1.00 17.73 305 ALA A O 1
ATOM 2240 N N . LEU A 1 314 ? 24.532 13.722 16.226 1.00 21.05 306 LEU A N 1
ATOM 2241 C CA . LEU A 1 314 ? 24.681 12.846 17.394 1.00 22.67 306 LEU A CA 1
ATOM 2242 C C . LEU A 1 314 ? 25.005 13.620 18.669 1.00 21.84 306 LEU A C 1
ATOM 2243 O O . LEU A 1 314 ? 24.651 13.178 19.773 1.00 20.61 306 LEU A O 1
ATOM 2248 N N . ASP A 1 315 ? 25.675 14.763 18.524 1.00 20.44 307 ASP A N 1
ATOM 2249 C CA . ASP A 1 315 ? 25.949 15.652 19.664 1.00 20.89 307 ASP A CA 1
ATOM 2250 C C . ASP A 1 315 ? 24.684 16.244 20.317 1.00 19.67 307 ASP A C 1
ATOM 2251 O O . ASP A 1 315 ? 24.785 16.859 21.394 1.00 19.08 307 ASP A O 1
ATOM 2256 N N . LYS A 1 316 ? 23.526 16.060 19.676 1.00 18.05 308 LYS A N 1
ATOM 2257 C CA . LYS A 1 316 ? 22.257 16.538 20.232 1.00 16.92 308 LYS A CA 1
ATOM 2258 C C . LYS A 1 316 ? 21.499 15.427 20.962 1.00 15.74 308 LYS A C 1
ATOM 2259 O O . LYS A 1 316 ? 20.517 15.729 21.657 1.00 15.72 308 LYS A O 1
ATOM 2265 N N . LEU A 1 317 ? 21.915 14.169 20.796 1.00 15.61 309 LEU A N 1
ATOM 2266 C CA . LEU A 1 317 ? 21.135 13.045 21.362 1.00 15.37 309 LEU A CA 1
ATOM 2267 C C . LEU A 1 317 ? 21.011 13.165 22.895 1.00 14.86 309 LEU A C 1
ATOM 2268 O O . LEU A 1 317 ? 19.948 12.926 23.494 1.00 14.35 309 LEU A O 1
ATOM 2273 N N . GLU A 1 318 ? 22.113 13.497 23.566 1.00 14.89 310 GLU A N 1
ATOM 2274 C CA . GLU A 1 318 ? 22.068 13.640 25.021 1.00 15.00 310 GLU A CA 1
ATOM 2275 C C . GLU A 1 318 ? 21.015 14.582 25.570 1.00 13.89 310 GLU A C 1
ATOM 2276 O O . GLU A 1 318 ? 20.258 14.224 26.521 1.00 13.61 310 GLU A O 1
ATOM 2282 N N . GLY A 1 319 ? 20.967 15.793 25.042 1.00 13.30 311 GLY A N 1
ATOM 2283 C CA . GLY A 1 319 ? 19.976 16.733 25.494 1.00 12.98 311 GLY A CA 1
ATOM 2284 C C . GLY A 1 319 ? 18.580 16.125 25.425 1.00 12.77 311 GLY A C 1
ATOM 2285 O O . GLY A 1 319 ? 17.817 16.127 26.406 1.00 12.69 311 GLY A O 1
ATOM 2286 N N . PHE A 1 320 ? 18.260 15.634 24.237 1.00 12.30 312 PHE A N 1
ATOM 2287 C CA . PHE A 1 320 ? 16.948 15.141 23.914 1.00 11.83 312 PHE A CA 1
ATOM 2288 C C . PHE A 1 320 ? 16.599 13.889 24.715 1.00 12.22 312 PHE A C 1
ATOM 2289 O O . PHE A 1 320 ? 15.478 13.758 25.196 1.00 12.09 312 PHE A O 1
ATOM 2297 N N . ALA A 1 321 ? 17.556 12.964 24.860 1.00 12.38 313 ALA A N 1
ATOM 2298 C CA . ALA A 1 321 ? 17.313 11.677 25.514 1.00 12.41 313 ALA A CA 1
ATOM 2299 C C . ALA A 1 321 ? 17.444 11.684 27.044 1.00 12.65 313 ALA A C 1
ATOM 2300 O O . ALA A 1 321 ? 16.811 10.885 27.739 1.00 11.71 313 ALA A O 1
ATOM 2302 N N . SER A 1 322 ? 18.335 12.546 27.553 1.00 13.59 314 SER A N 1
ATOM 2303 C CA . SER A 1 322 ? 18.857 12.462 28.913 1.00 14.04 314 SER A CA 1
ATOM 2304 C C . SER A 1 322 ? 18.576 13.667 29.794 1.00 13.46 314 SER A C 1
ATOM 2305 O O . SER A 1 322 ? 18.529 13.527 31.004 1.00 14.94 314 SER A O 1
ATOM 2308 N N . PHE A 1 323 ? 18.381 14.855 29.220 1.00 13.77 315 PHE A N 1
ATOM 2309 C CA . PHE A 1 323 ? 18.310 16.067 29.987 1.00 13.84 315 PHE A CA 1
ATOM 2310 C C . PHE A 1 323 ? 16.910 16.700 29.996 1.00 13.15 315 PHE A C 1
ATOM 2311 O O . PHE A 1 323 ? 16.343 16.959 31.062 1.00 12.81 315 PHE A O 1
ATOM 2319 N N . PHE A 1 324 ? 16.369 16.964 28.809 1.00 11.49 316 PHE A N 1
ATOM 2320 C CA . PHE A 1 324 ? 15.192 17.827 28.751 1.00 11.37 316 PHE A CA 1
ATOM 2321 C C . PHE A 1 324 ? 13.899 17.286 29.323 1.00 11.20 316 PHE A C 1
ATOM 2322 O O . PHE A 1 324 ? 13.156 18.070 29.919 1.00 11.52 316 PHE A O 1
ATOM 2330 N N . GLY A 1 325 ? 13.639 15.986 29.193 1.00 10.70 317 GLY A N 1
ATOM 2331 C CA . GLY A 1 325 ? 12.462 15.376 29.840 1.00 10.36 317 GLY A CA 1
ATOM 2332 C C . GLY A 1 325 ? 12.647 15.334 31.372 1.00 10.42 317 GLY A C 1
ATOM 2333 O O . GLY A 1 325 ? 11.720 15.610 32.113 1.00 10.40 317 GLY A O 1
ATOM 2334 N N . ALA A 1 326 ? 13.837 15.006 31.860 1.00 10.45 318 ALA A N 1
ATOM 2335 C CA . ALA A 1 326 ? 14.108 15.066 33.309 1.00 10.92 318 ALA A CA 1
ATOM 2336 C C . ALA A 1 326 ? 13.843 16.455 33.874 1.00 10.91 318 ALA A C 1
ATOM 2337 O O . ALA A 1 326 ? 13.138 16.640 34.886 1.00 11.02 318 ALA A O 1
ATOM 2339 N N . ASP A 1 327 ? 14.382 17.434 33.192 1.00 12.19 319 ASP A N 1
ATOM 2340 C CA . ASP A 1 327 ? 14.160 18.827 33.547 1.00 12.88 319 ASP A CA 1
ATOM 2341 C C . ASP A 1 327 ? 12.674 19.179 33.585 1.00 11.85 319 ASP A C 1
ATOM 2342 O O . ASP A 1 327 ? 12.214 19.799 34.562 1.00 12.95 319 ASP A O 1
ATOM 2347 N N . PHE A 1 328 ? 11.914 18.779 32.571 1.00 11.89 320 PHE A N 1
ATOM 2348 C CA . PHE A 1 328 ? 10.467 19.087 32.509 1.00 11.71 320 PHE A CA 1
ATOM 2349 C C . PHE A 1 328 ? 9.723 18.500 33.692 1.00 11.79 320 PHE A C 1
ATOM 2350 O O . PHE A 1 328 ? 8.839 19.141 34.294 1.00 10.75 320 PHE A O 1
ATOM 2358 N N . TYR A 1 329 ? 10.094 17.282 34.050 1.00 11.34 321 TYR A N 1
ATOM 2359 C CA . TYR A 1 329 ? 9.444 16.584 35.143 1.00 11.55 321 TYR A CA 1
ATOM 2360 C C . TYR A 1 329 ? 10.068 16.839 36.511 1.00 11.85 321 TYR A C 1
ATOM 2361 O O . TYR A 1 329 ? 9.664 16.251 37.505 1.00 11.86 321 TYR A O 1
ATOM 2370 N N . GLY A 1 330 ? 11.074 17.703 36.551 1.00 12.44 322 GLY A N 1
ATOM 2371 C CA . GLY A 1 330 ? 11.665 18.102 37.828 1.00 12.68 322 GLY A CA 1
ATOM 2372 C C . GLY A 1 330 ? 12.474 17.016 38.508 1.00 12.95 322 GLY A C 1
ATOM 2373 O O . GLY A 1 330 ? 12.551 16.964 39.750 1.00 13.17 322 GLY A O 1
ATOM 2374 N N . LEU A 1 331 ? 13.074 16.161 37.709 1.00 12.51 323 LEU A N 1
ATOM 2375 C CA . LEU A 1 331 ? 13.825 15.024 38.204 1.00 13.42 323 LEU A CA 1
ATOM 2376 C C . LEU A 1 331 ? 15.304 15.229 37.841 1.00 13.49 323 LEU A C 1
ATOM 2377 O O . LEU A 1 331 ? 15.646 15.865 36.838 1.00 12.73 323 LEU A O 1
ATOM 2382 N N . PRO A 1 332 ? 16.193 14.672 38.663 1.00 13.55 324 PRO A N 1
ATOM 2383 C CA . PRO A 1 332 ? 17.658 14.937 38.408 1.00 13.75 324 PRO A CA 1
ATOM 2384 C C . PRO A 1 332 ? 18.146 14.243 37.172 1.00 13.20 324 PRO A C 1
ATOM 2385 O O . PRO A 1 332 ? 17.681 13.148 36.823 1.00 13.65 324 PRO A O 1
ATOM 2389 N N . ARG A 1 333 ? 19.078 14.893 36.499 1.00 13.80 325 ARG A N 1
ATOM 2390 C CA . ARG A 1 333 ? 19.811 14.256 35.376 1.00 13.93 325 ARG A CA 1
ATOM 2391 C C . ARG A 1 333 ? 20.695 13.138 35.931 1.00 14.84 325 ARG A C 1
ATOM 2392 O O . ARG A 1 333 ? 21.277 13.275 37.017 1.00 15.59 325 ARG A O 1
ATOM 2400 N N . SER A 1 334 ? 20.774 12.039 35.213 1.00 14.34 326 SER A N 1
ATOM 2401 C CA . SER A 1 334 ? 21.557 10.853 35.620 1.00 15.17 326 SER A CA 1
ATOM 2402 C C . SER A 1 334 ? 23.085 11.134 35.730 1.00 15.73 326 SER A C 1
ATOM 2403 O O . SER A 1 334 ? 23.695 11.751 34.852 1.00 14.54 326 SER A O 1
ATOM 2406 N N . ALA A 1 335 ? 23.677 10.587 36.791 1.00 16.19 327 ALA A N 1
ATOM 2407 C CA . ALA A 1 335 ? 25.117 10.581 36.975 1.00 18.11 327 ALA A CA 1
ATOM 2408 C C . ALA A 1 335 ? 25.786 9.380 36.320 1.00 20.62 327 ALA A C 1
ATOM 2409 O O . ALA A 1 335 ? 27.009 9.243 36.429 1.00 19.74 327 ALA A O 1
ATOM 2411 N N . GLU A 1 336 ? 25.004 8.479 35.728 1.00 20.33 328 GLU A N 1
ATOM 2412 C CA . GLU A 1 336 ? 25.507 7.319 35.032 1.00 24.04 328 GLU A CA 1
ATOM 2413 C C . GLU A 1 336 ? 25.791 7.652 33.563 1.00 24.34 328 GLU A C 1
ATOM 2414 O O . GLU A 1 336 ? 25.144 8.483 32.984 1.00 19.76 328 GLU A O 1
ATOM 2420 N N . THR A 1 337 ? 26.809 7.025 32.989 1.00 26.30 329 THR A N 1
ATOM 2421 C CA . THR A 1 337 ? 27.108 7.174 31.551 1.00 28.14 329 THR A CA 1
ATOM 2422 C C . THR A 1 337 ? 26.832 5.853 30.879 1.00 28.50 329 THR A C 1
ATOM 2423 O O . THR A 1 337 ? 27.230 4.798 31.431 1.00 30.60 329 THR A O 1
ATOM 2427 N N . VAL A 1 338 ? 26.181 5.899 29.703 1.00 24.46 330 VAL A N 1
ATOM 2428 C CA . VAL A 1 338 ? 26.027 4.729 28.831 1.00 24.00 330 VAL A CA 1
ATOM 2429 C C . VAL A 1 338 ? 26.675 4.977 27.468 1.00 22.67 330 VAL A C 1
ATOM 2430 O O . VAL A 1 338 ? 26.956 6.118 27.097 1.00 20.11 330 VAL A O 1
ATOM 2434 N N . THR A 1 339 ? 26.915 3.906 26.723 1.00 22.70 331 THR A N 1
ATOM 2435 C CA . THR A 1 339 ? 27.650 4.029 25.484 1.00 23.61 331 THR A CA 1
ATOM 2436 C C . THR A 1 339 ? 27.023 3.244 24.348 1.00 23.67 331 THR A C 1
ATOM 2437 O O . THR A 1 339 ? 26.783 2.037 24.474 1.00 24.78 331 THR A O 1
ATOM 2441 N N . LEU A 1 340 ? 26.781 3.959 23.249 1.00 24.74 332 LEU A N 1
ATOM 2442 C CA . LEU A 1 340 ? 26.344 3.371 21.991 1.00 26.92 332 LEU A CA 1
ATOM 2443 C C . LEU A 1 340 ? 27.567 3.124 21.075 1.00 28.61 332 LEU A C 1
ATOM 2444 O O . LEU A 1 340 ? 28.390 3.997 20.868 1.00 30.54 332 LEU A O 1
ATOM 2449 N N . ARG A 1 341 ? 27.645 1.906 20.562 1.00 31.11 333 ARG A N 1
ATOM 2450 C CA . ARG A 1 341 ? 28.731 1.479 19.683 1.00 32.42 333 ARG A CA 1
ATOM 2451 C C . ARG A 1 341 ? 28.162 1.321 18.275 1.00 32.95 333 ARG A C 1
ATOM 2452 O O . ARG A 1 341 ? 27.103 0.742 18.083 1.00 31.03 333 ARG A O 1
ATOM 2454 N N . ARG A 1 342 ? 28.854 1.845 17.274 1.00 36.77 334 ARG A N 1
ATOM 2455 C CA . ARG A 1 342 ? 28.436 1.659 15.895 1.00 37.30 334 ARG A CA 1
ATOM 2456 C C . ARG A 1 342 ? 28.933 0.293 15.396 1.00 40.81 334 ARG A C 1
ATOM 2457 O O . ARG A 1 342 ? 29.904 0.212 14.668 1.00 42.36 334 ARG A O 1
ATOM 2465 N N . GLU A 1 343 ? 28.291 -0.772 15.867 1.00 42.02 335 GLU A N 1
ATOM 2466 C CA . GLU A 1 343 ? 28.556 -2.155 15.484 1.00 42.77 335 GLU A CA 1
ATOM 2467 C C . GLU A 1 343 ? 27.266 -2.662 14.819 1.00 46.63 335 GLU A C 1
ATOM 2468 O O . GLU A 1 343 ? 26.180 -2.338 15.277 1.00 51.97 335 GLU A O 1
ATOM 2470 N N . PRO A 1 344 ? 27.356 -3.458 13.747 1.00 48.29 336 PRO A N 1
ATOM 2471 C CA . PRO A 1 344 ? 26.111 -3.982 13.176 1.00 47.46 336 PRO A CA 1
ATOM 2472 C C . PRO A 1 344 ? 25.528 -5.137 13.990 1.00 42.70 336 PRO A C 1
ATOM 2473 O O . PRO A 1 344 ? 26.282 -5.881 14.627 1.00 43.71 336 PRO A O 1
ATOM 2477 N N . TRP A 1 345 ? 24.198 -5.273 14.006 1.00 38.72 337 TRP A N 1
ATOM 2478 C CA . TRP A 1 345 ? 23.586 -6.506 14.533 1.00 36.96 337 TRP A CA 1
ATOM 2479 C C . TRP A 1 345 ? 22.225 -6.807 13.953 1.00 34.36 337 TRP A C 1
ATOM 2480 O O . TRP A 1 345 ? 21.466 -5.916 13.548 1.00 31.64 337 TRP A O 1
ATOM 2491 N N . GLU A 1 346 ? 21.963 -8.099 13.870 1.00 32.57 338 GLU A N 1
ATOM 2492 C CA . GLU A 1 346 ? 20.759 -8.559 13.254 1.00 33.07 338 GLU A CA 1
ATOM 2493 C C . GLU A 1 346 ? 19.724 -8.668 14.335 1.00 28.92 338 GLU A C 1
ATOM 2494 O O . GLU A 1 346 ? 19.889 -9.373 15.332 1.00 28.62 338 GLU A O 1
ATOM 2500 N N . LEU A 1 347 ? 18.696 -7.852 14.192 1.00 27.32 339 LEU A N 1
ATOM 2501 C CA . LEU A 1 347 ? 17.597 -7.901 15.126 1.00 25.43 339 LEU A CA 1
ATOM 2502 C C . LEU A 1 347 ? 16.889 -9.246 15.026 1.00 23.63 339 LEU A C 1
ATOM 2503 O O . LEU A 1 347 ? 16.680 -9.750 13.911 1.00 22.76 339 LEU A O 1
ATOM 2508 N N . PRO A 1 348 ? 16.443 -9.782 16.167 1.00 24.49 340 PRO A N 1
ATOM 2509 C CA . PRO A 1 348 ? 15.593 -10.965 16.080 1.00 25.68 340 PRO A CA 1
ATOM 2510 C C . PRO A 1 348 ? 14.272 -10.636 15.397 1.00 26.59 340 PRO A C 1
ATOM 2511 O O . PRO A 1 348 ? 13.788 -9.493 15.483 1.00 24.63 340 PRO A O 1
ATOM 2515 N N . ARG A 1 349 ? 13.699 -11.621 14.707 1.00 25.80 341 ARG A N 1
ATOM 2516 C CA . ARG A 1 349 ? 12.409 -11.419 14.076 1.00 24.60 341 ARG A CA 1
ATOM 2517 C C . ARG A 1 349 ? 11.284 -11.413 15.106 1.00 22.77 341 ARG A C 1
ATOM 2518 O O . ARG A 1 349 ? 10.232 -10.782 14.878 1.00 20.52 341 ARG A O 1
ATOM 2526 N N . GLU A 1 350 ? 11.482 -12.149 16.199 1.00 22.17 342 GLU A N 1
ATOM 2527 C CA . GLU A 1 350 ? 10.503 -12.281 17.249 1.00 23.11 342 GLU A CA 1
ATOM 2528 C C . GLU A 1 350 ? 11.180 -12.312 18.622 1.00 23.34 342 GLU A C 1
ATOM 2529 O O . GLU A 1 350 ? 12.281 -12.870 18.790 1.00 22.45 342 GLU A O 1
ATOM 2535 N N . ILE A 1 351 ? 10.518 -11.688 19.583 1.00 20.93 343 ILE A N 1
ATOM 2536 C CA . ILE A 1 351 ? 10.837 -11.827 20.996 1.00 21.78 343 ILE A CA 1
ATOM 2537 C C . ILE A 1 351 ? 9.597 -12.458 21.642 1.00 22.11 343 ILE A C 1
ATOM 2538 O O . ILE A 1 351 ? 8.485 -12.286 21.169 1.00 21.79 343 ILE A O 1
ATOM 2543 N N . PHE A 1 352 ? 9.785 -13.218 22.712 1.00 23.45 344 PHE A N 1
ATOM 2544 C CA . PHE A 1 352 ? 8.715 -14.016 23.235 1.00 25.19 344 PHE A CA 1
ATOM 2545 C C . PHE A 1 352 ? 8.190 -13.529 24.563 1.00 25.67 344 PHE A C 1
ATOM 2546 O O . PHE A 1 352 ? 8.955 -13.177 25.445 1.00 27.45 344 PHE A O 1
ATOM 2554 N N . ALA A 1 353 ? 6.880 -13.452 24.680 1.00 26.35 345 ALA A N 1
ATOM 2555 C CA . ALA A 1 353 ? 6.211 -13.210 25.964 1.00 29.21 345 ALA A CA 1
ATOM 2556 C C . ALA A 1 353 ? 5.628 -14.548 26.392 1.00 32.15 345 ALA A C 1
ATOM 2557 O O . ALA A 1 353 ? 4.495 -14.859 26.049 1.00 32.98 345 ALA A O 1
ATOM 2559 N N . GLY A 1 354 ? 6.413 -15.330 27.130 1.00 36.03 346 GLY A N 1
ATOM 2560 C CA . GLY A 1 354 ? 6.092 -16.739 27.380 1.00 37.79 346 GLY A CA 1
ATOM 2561 C C . GLY A 1 354 ? 6.197 -17.491 26.071 1.00 36.44 346 GLY A C 1
ATOM 2562 O O . GLY A 1 354 ? 7.294 -17.575 25.502 1.00 37.73 346 GLY A O 1
ATOM 2563 N N . GLU A 1 355 ? 5.058 -17.976 25.558 1.00 37.39 347 GLU A N 1
ATOM 2564 C CA . GLU A 1 355 ? 5.023 -18.702 24.272 1.00 40.57 347 GLU A CA 1
ATOM 2565 C C . GLU A 1 355 ? 4.644 -17.748 23.107 1.00 42.75 347 GLU A C 1
ATOM 2566 O O . GLU A 1 355 ? 4.730 -18.119 21.924 1.00 41.59 347 GLU A O 1
ATOM 2568 N N . THR A 1 356 ? 4.307 -16.496 23.448 1.00 40.24 348 THR A N 1
ATOM 2569 C CA . THR A 1 356 ? 3.639 -15.568 22.509 1.00 40.36 348 THR A CA 1
ATOM 2570 C C . THR A 1 356 ? 4.619 -14.621 21.826 1.00 36.04 348 THR A C 1
ATOM 2571 O O . THR A 1 356 ? 5.378 -13.908 22.499 1.00 31.40 348 THR A O 1
ATOM 2575 N N . PRO A 1 357 ? 4.646 -14.641 20.491 1.00 28.87 349 PRO A N 1
ATOM 2576 C CA . PRO A 1 357 ? 5.741 -13.876 19.920 1.00 24.86 349 PRO A CA 1
ATOM 2577 C C . PRO A 1 357 ? 5.291 -12.450 19.687 1.00 22.41 349 PRO A C 1
ATOM 2578 O O . PRO A 1 357 ? 4.104 -12.213 19.449 1.00 19.45 349 PRO A O 1
ATOM 2582 N N . VAL A 1 358 ? 6.245 -11.530 19.832 1.00 20.73 350 VAL A N 1
ATOM 2583 C CA . VAL A 1 358 ? 6.083 -10.122 19.472 1.00 19.37 350 VAL A CA 1
ATOM 2584 C C . VAL A 1 358 ? 7.137 -9.817 18.448 1.00 17.81 350 VAL A C 1
ATOM 2585 O O . VAL A 1 358 ? 8.303 -10.092 18.656 1.00 19.53 350 VAL A O 1
ATOM 2589 N N . VAL A 1 359 ? 6.743 -9.181 17.355 1.00 16.32 351 VAL A N 1
ATOM 2590 C CA . VAL A 1 359 ? 7.679 -8.777 16.328 1.00 16.60 351 VAL A CA 1
ATOM 2591 C C . VAL A 1 359 ? 8.222 -7.367 16.620 1.00 16.37 351 VAL A C 1
ATOM 2592 O O . VAL A 1 359 ? 7.436 -6.435 16.632 1.00 17.06 351 VAL A O 1
ATOM 2596 N N . PRO A 1 360 ? 9.537 -7.215 16.831 1.00 16.18 352 PRO A N 1
ATOM 2597 C CA . PRO A 1 360 ? 10.099 -5.861 16.980 1.00 15.67 352 PRO A CA 1
ATOM 2598 C C . PRO A 1 360 ? 9.979 -5.126 15.668 1.00 15.73 352 PRO A C 1
ATOM 2599 O O . PRO A 1 360 ? 10.043 -5.744 14.592 1.00 14.50 352 PRO A O 1
ATOM 2603 N N . LEU A 1 361 ? 9.787 -3.808 15.741 1.00 14.67 353 LEU A N 1
ATOM 2604 C CA . LEU A 1 361 ? 9.865 -3.014 14.524 1.00 15.73 353 LEU A CA 1
ATOM 2605 C C . LEU A 1 361 ? 11.218 -3.308 13.866 1.00 16.91 353 LEU A C 1
ATOM 2606 O O . LEU A 1 361 ? 12.274 -3.257 14.530 1.00 18.68 353 LEU A O 1
ATOM 2611 N N . ARG A 1 362 ? 11.184 -3.616 12.575 1.00 16.51 354 ARG A N 1
ATOM 2612 C CA . ARG A 1 362 ? 12.375 -4.009 11.815 1.00 18.61 354 ARG A CA 1
ATOM 2613 C C . ARG A 1 362 ? 12.959 -5.371 12.161 1.00 19.28 354 ARG A C 1
ATOM 2614 O O . ARG A 1 362 ? 14.103 -5.672 11.758 1.00 20.68 354 ARG A O 1
ATOM 2622 N N . GLY A 1 363 ? 12.208 -6.186 12.875 1.00 18.29 355 GLY A N 1
ATOM 2623 C CA . GLY A 1 363 ? 12.693 -7.502 13.296 1.00 18.97 355 GLY A CA 1
ATOM 2624 C C . GLY A 1 363 ? 13.192 -8.248 12.063 1.00 21.00 355 GLY A C 1
ATOM 2625 O O . GLY A 1 363 ? 12.572 -8.218 11.009 1.00 18.95 355 GLY A O 1
ATOM 2626 N N . GLY A 1 364 ? 14.336 -8.876 12.196 1.00 23.38 356 GLY A N 1
ATOM 2627 C CA . GLY A 1 364 ? 14.966 -9.580 11.056 1.00 25.59 356 GLY A CA 1
ATOM 2628 C C . GLY A 1 364 ? 16.026 -8.792 10.334 1.00 27.62 356 GLY A C 1
ATOM 2629 O O . GLY A 1 364 ? 16.843 -9.367 9.636 1.00 28.05 356 GLY A O 1
ATOM 2630 N N . GLU A 1 365 ? 15.999 -7.466 10.475 1.00 26.61 357 GLU A N 1
ATOM 2631 C CA . GLU A 1 365 ? 16.901 -6.605 9.776 1.00 27.38 357 GLU A CA 1
ATOM 2632 C C . GLU A 1 365 ? 18.122 -6.389 10.596 1.00 26.92 357 GLU A C 1
ATOM 2633 O O . GLU A 1 365 ? 18.127 -6.585 11.818 1.00 25.77 357 GLU A O 1
ATOM 2639 N N . THR A 1 366 ? 19.151 -5.895 9.912 1.00 30.13 358 THR A N 1
ATOM 2640 C CA . THR A 1 366 ? 20.445 -5.650 10.512 1.00 32.00 358 THR A CA 1
ATOM 2641 C C . THR A 1 366 ? 20.570 -4.152 10.679 1.00 31.69 358 THR A C 1
ATOM 2642 O O . THR A 1 366 ? 20.605 -3.442 9.689 1.00 36.67 358 THR A O 1
ATOM 2646 N N . ILE A 1 367 ? 20.600 -3.680 11.921 1.00 30.61 359 ILE A N 1
ATOM 2647 C CA . ILE A 1 367 ? 20.842 -2.266 12.206 1.00 31.17 359 ILE A CA 1
ATOM 2648 C C . ILE A 1 367 ? 22.271 -1.940 12.632 1.00 31.90 359 ILE A C 1
ATOM 2649 O O . ILE A 1 367 ? 23.070 -2.834 12.950 1.00 34.26 359 ILE A O 1
ATOM 2654 N N . GLY A 1 368 ? 22.579 -0.644 12.638 1.00 31.10 360 GLY A N 1
ATOM 2655 C CA . GLY A 1 368 ? 23.953 -0.175 12.661 1.00 30.26 360 GLY A CA 1
ATOM 2656 C C . GLY A 1 368 ? 24.532 0.284 13.996 1.00 31.31 360 GLY A C 1
ATOM 2657 O O . GLY A 1 368 ? 25.707 0.677 14.016 1.00 30.81 360 GLY A O 1
ATOM 2658 N N . TRP A 1 369 ? 23.733 0.250 15.080 1.00 26.95 361 TRP A N 1
ATOM 2659 C CA . TRP A 1 369 ? 24.173 0.603 16.435 1.00 25.72 361 TRP A CA 1
ATOM 2660 C C . TRP A 1 369 ? 23.769 -0.466 17.439 1.00 26.45 361 TRP A C 1
ATOM 2661 O O . TRP A 1 369 ? 22.769 -1.170 17.225 1.00 25.98 361 TRP A O 1
ATOM 2672 N N . LYS A 1 370 ? 24.529 -0.574 18.529 1.00 26.97 362 LYS A N 1
ATOM 2673 C CA . LYS A 1 370 ? 24.204 -1.445 19.653 1.00 29.55 362 LYS A CA 1
ATOM 2674 C C . LYS A 1 370 ? 24.613 -0.794 20.971 1.00 31.00 362 LYS A C 1
ATOM 2675 O O . LYS A 1 370 ? 25.769 -0.347 21.160 1.00 31.70 362 LYS A O 1
ATOM 2681 N N . LEU A 1 371 ? 23.670 -0.746 21.904 1.00 27.41 363 LEU A N 1
ATOM 2682 C CA . LEU A 1 371 ? 23.973 -0.256 23.230 1.00 27.75 363 LEU A CA 1
ATOM 2683 C C . LEU A 1 371 ? 24.907 -1.248 23.944 1.00 28.39 363 LEU A C 1
ATOM 2684 O O . LEU A 1 371 ? 24.559 -2.422 24.170 1.00 30.65 363 LEU A O 1
ATOM 2689 N N . ALA A 1 372 ? 26.072 -0.751 24.326 1.00 29.30 364 ALA A N 1
ATOM 2690 C CA . ALA A 1 372 ? 27.047 -1.567 25.066 1.00 31.92 364 ALA A CA 1
ATOM 2691 C C . ALA A 1 372 ? 26.523 -1.922 26.453 1.00 33.05 364 ALA A C 1
ATOM 2692 O O . ALA A 1 372 ? 26.773 -3.031 26.931 1.00 34.46 364 ALA A O 1
ATOM 2695 N N . PRO B 1 18 ? -43.212 -2.513 4.897 1.00 37.24 10 PRO B N 1
ATOM 2696 C CA . PRO B 1 18 ? -43.369 -1.087 4.606 1.00 36.68 10 PRO B CA 1
ATOM 2697 C C . PRO B 1 18 ? -42.085 -0.283 4.717 1.00 36.20 10 PRO B C 1
ATOM 2698 O O . PRO B 1 18 ? -41.306 -0.441 5.670 1.00 37.79 10 PRO B O 1
ATOM 2702 N N . MET B 1 19 ? -41.846 0.562 3.722 1.00 36.79 11 MET B N 1
ATOM 2703 C CA . MET B 1 19 ? -40.690 1.445 3.722 1.00 35.09 11 MET B CA 1
ATOM 2704 C C . MET B 1 19 ? -40.888 2.567 4.739 1.00 35.60 11 MET B C 1
ATOM 2705 O O . MET B 1 19 ? -42.006 3.091 4.874 1.00 33.37 11 MET B O 1
ATOM 2707 N N . THR B 1 20 ? -39.817 2.909 5.465 1.00 34.29 12 THR B N 1
ATOM 2708 C CA . THR B 1 20 ? -39.789 4.150 6.227 1.00 35.57 12 THR B CA 1
ATOM 2709 C C . THR B 1 20 ? -39.925 5.281 5.198 1.00 35.62 12 THR B C 1
ATOM 2710 O O . THR B 1 20 ? -39.418 5.163 4.069 1.00 34.08 12 THR B O 1
ATOM 2714 N N . ALA B 1 21 ? -40.597 6.368 5.589 1.00 34.63 13 ALA B N 1
ATOM 2715 C CA . ALA B 1 21 ? -40.777 7.490 4.680 1.00 36.79 13 ALA B CA 1
ATOM 2716 C C . ALA B 1 21 ? -39.435 7.933 4.059 1.00 35.72 13 ALA B C 1
ATOM 2717 O O . ALA B 1 21 ? -39.375 8.280 2.874 1.00 35.07 13 ALA B O 1
ATOM 2719 N N . SER B 1 22 ? -38.351 7.861 4.840 1.00 36.77 14 SER B N 1
ATOM 2720 C CA . SER B 1 22 ? -37.000 8.171 4.325 1.00 38.54 14 SER B CA 1
ATOM 2721 C C . SER B 1 22 ? -36.511 7.219 3.194 1.00 37.72 14 SER B C 1
ATOM 2722 O O . SER B 1 22 ? -36.019 7.689 2.160 1.00 38.20 14 SER B O 1
ATOM 2725 N N . ASN B 1 23 ? -36.650 5.904 3.386 1.00 38.26 15 ASN B N 1
ATOM 2726 C CA . ASN B 1 23 ? -36.354 4.934 2.330 1.00 38.08 15 ASN B CA 1
ATOM 2727 C C . ASN B 1 23 ? -37.310 5.042 1.121 1.00 38.60 15 ASN B C 1
ATOM 2728 O O . ASN B 1 23 ? -36.869 4.875 -0.011 1.00 37.83 15 ASN B O 1
ATOM 2730 N N . ALA B 1 24 ? -38.599 5.334 1.355 1.00 39.18 16 ALA B N 1
ATOM 2731 C CA . ALA B 1 24 ? -39.604 5.519 0.253 1.00 37.07 16 ALA B CA 1
ATOM 2732 C C . ALA B 1 24 ? -39.378 6.816 -0.556 1.00 38.90 16 ALA B C 1
ATOM 2733 O O . ALA B 1 24 ? -39.942 7.012 -1.642 1.00 40.57 16 ALA B O 1
ATOM 2735 N N . SER B 1 25 ? -38.520 7.680 -0.018 1.00 42.99 17 SER B N 1
ATOM 2736 C CA . SER B 1 25 ? -38.041 8.889 -0.681 1.00 45.70 17 SER B CA 1
ATOM 2737 C C . SER B 1 25 ? -37.429 8.648 -2.067 1.00 46.34 17 SER B C 1
ATOM 2738 O O . SER B 1 25 ? -37.387 9.564 -2.895 1.00 44.02 17 SER B O 1
ATOM 2741 N N . SER B 1 26 ? -36.925 7.432 -2.292 1.00 49.56 18 SER B N 1
ATOM 2742 C CA . SER B 1 26 ? -36.254 7.060 -3.537 1.00 50.04 18 SER B CA 1
ATOM 2743 C C . SER B 1 26 ? -36.751 5.702 -4.017 1.00 48.67 18 SER B C 1
ATOM 2744 O O . SER B 1 26 ? -37.344 4.951 -3.244 1.00 43.80 18 SER B O 1
ATOM 2747 N N . PRO B 1 27 ? -36.494 5.371 -5.298 1.00 48.17 19 PRO B N 1
ATOM 2748 C CA . PRO B 1 27 ? -37.036 4.114 -5.819 1.00 46.27 19 PRO B CA 1
ATOM 2749 C C . PRO B 1 27 ? -36.553 2.880 -5.037 1.00 42.08 19 PRO B C 1
ATOM 2750 O O . PRO B 1 27 ? -35.421 2.831 -4.592 1.00 43.19 19 PRO B O 1
ATOM 2754 N N . ALA B 1 28 ? -37.443 1.910 -4.865 1.00 42.67 20 ALA B N 1
ATOM 2755 C CA . ALA B 1 28 ? -37.176 0.676 -4.112 1.00 41.29 20 ALA B CA 1
ATOM 2756 C C . ALA B 1 28 ? -36.511 -0.425 -4.930 1.00 38.60 20 ALA B C 1
ATOM 2757 O O . ALA B 1 28 ? -35.994 -1.386 -4.363 1.00 38.36 20 ALA B O 1
ATOM 2759 N N . THR B 1 29 ? -36.591 -0.325 -6.249 1.00 38.00 21 THR B N 1
ATOM 2760 C CA . THR B 1 29 ? -35.839 -1.218 -7.134 1.00 33.86 21 THR B CA 1
ATOM 2761 C C . THR B 1 29 ? -35.267 -0.444 -8.297 1.00 31.66 21 THR B C 1
ATOM 2762 O O . THR B 1 29 ? -35.646 0.705 -8.550 1.00 29.83 21 THR B O 1
ATOM 2766 N N . LEU B 1 30 ? -34.339 -1.089 -9.003 1.00 28.07 22 LEU B N 1
ATOM 2767 C CA . LEU B 1 30 ? -33.738 -0.499 -10.162 1.00 27.04 22 LEU B CA 1
ATOM 2768 C C . LEU B 1 30 ? -33.517 -1.592 -11.186 1.00 26.64 22 LEU B C 1
ATOM 2769 O O . LEU B 1 30 ? -32.890 -2.615 -10.894 1.00 26.07 22 LEU B O 1
ATOM 2774 N N . SER B 1 31 ? -34.114 -1.391 -12.341 1.00 24.94 23 SER B N 1
ATOM 2775 C CA . SER B 1 31 ? -33.893 -2.257 -13.485 1.00 25.03 23 SER B CA 1
ATOM 2776 C C . SER B 1 31 ? -32.976 -1.566 -14.506 1.00 22.40 23 SER B C 1
ATOM 2777 O O . SER B 1 31 ? -33.092 -0.365 -14.771 1.00 23.64 23 SER B O 1
ATOM 2780 N N . LEU B 1 32 ? -32.094 -2.348 -15.124 1.00 20.88 24 LEU B N 1
ATOM 2781 C CA . LEU B 1 32 ? -31.134 -1.816 -16.100 1.00 19.22 24 LEU B CA 1
ATOM 2782 C C . LEU B 1 32 ? -30.665 -2.897 -17.053 1.00 17.86 24 LEU B C 1
ATOM 2783 O O . LEU B 1 32 ? -30.719 -4.105 -16.733 1.00 19.64 24 LEU B O 1
ATOM 2788 N N . ALA B 1 33 ? -30.191 -2.476 -18.204 1.00 17.57 25 ALA B N 1
ATOM 2789 C CA . ALA B 1 33 ? -29.582 -3.394 -19.156 1.00 17.01 25 ALA B CA 1
ATOM 2790 C C . ALA B 1 33 ? -28.472 -4.192 -18.472 1.00 16.39 25 ALA B C 1
ATOM 2791 O O . ALA B 1 33 ? -27.725 -3.673 -17.622 1.00 16.42 25 ALA B O 1
ATOM 2793 N N . ARG B 1 34 ? -28.323 -5.452 -18.845 1.00 15.87 26 ARG B N 1
ATOM 2794 C CA . ARG B 1 34 ? -27.346 -6.296 -18.138 1.00 16.08 26 ARG B CA 1
ATOM 2795 C C . ARG B 1 34 ? -25.969 -5.677 -18.283 1.00 14.67 26 ARG B C 1
ATOM 2796 O O . ARG B 1 34 ? -25.482 -5.469 -19.376 1.00 14.51 26 ARG B O 1
ATOM 2804 N N . PRO B 1 35 ? -25.317 -5.410 -17.148 1.00 13.59 27 PRO B N 1
ATOM 2805 C CA . PRO B 1 35 ? -24.078 -4.660 -17.152 1.00 13.21 27 PRO B CA 1
ATOM 2806 C C . PRO B 1 35 ? -22.850 -5.519 -17.419 1.00 12.38 27 PRO B C 1
ATOM 2807 O O . PRO B 1 35 ? -22.950 -6.751 -17.563 1.00 12.92 27 PRO B O 1
ATOM 2811 N N . ASP B 1 36 ? -21.682 -4.866 -17.494 1.00 11.96 28 ASP B N 1
ATOM 2812 C CA . ASP B 1 36 ? -20.403 -5.521 -17.761 1.00 11.60 28 ASP B CA 1
ATOM 2813 C C . ASP B 1 36 ? -19.335 -4.984 -16.789 1.00 11.57 28 ASP B C 1
ATOM 2814 O O . ASP B 1 36 ? -19.488 -3.879 -16.271 1.00 11.53 28 ASP B O 1
ATOM 2819 N N . ASP B 1 37 ? -18.266 -5.756 -16.569 1.00 10.99 29 ASP B N 1
ATOM 2820 C CA . ASP B 1 37 ? -17.192 -5.367 -15.654 1.00 10.33 29 ASP B CA 1
ATOM 2821 C C . ASP B 1 37 ? -15.901 -5.141 -16.457 1.00 10.09 29 ASP B C 1
ATOM 2822 O O . ASP B 1 37 ? -15.277 -6.115 -16.948 1.00 10.24 29 ASP B O 1
ATOM 2827 N N . TRP B 1 38 ? -15.526 -3.871 -16.675 1.00 9.42 30 TRP B N 1
ATOM 2828 C CA . TRP B 1 38 ? -14.437 -3.532 -17.607 1.00 9.43 30 TRP B CA 1
ATOM 2829 C C . TRP B 1 38 ? -13.035 -3.603 -16.955 1.00 9.66 30 TRP B C 1
ATOM 2830 O O . TRP B 1 38 ? -12.067 -3.138 -17.511 1.00 9.10 30 TRP B O 1
ATOM 2841 N N . HIS B 1 39 ? -12.958 -4.201 -15.774 1.00 10.28 31 HIS B N 1
ATOM 2842 C CA . HIS B 1 39 ? -11.663 -4.433 -15.134 1.00 10.89 31 HIS B CA 1
ATOM 2843 C C . HIS B 1 39 ? -11.721 -5.511 -14.070 1.00 11.10 31 HIS B C 1
ATOM 2844 O O . HIS B 1 39 ? -12.050 -5.237 -12.940 1.00 10.60 31 HIS B O 1
ATOM 2851 N N . LEU B 1 40 ? -11.310 -6.729 -14.421 1.00 11.56 32 LEU B N 1
ATOM 2852 C CA . LEU B 1 40 ? -11.496 -7.857 -13.516 1.00 12.08 32 LEU B CA 1
ATOM 2853 C C . LEU B 1 40 ? -10.290 -8.757 -13.385 1.00 12.67 32 LEU B C 1
ATOM 2854 O O . LEU B 1 40 ? -9.630 -9.056 -14.378 1.00 12.06 32 LEU B O 1
ATOM 2859 N N . HIS B 1 41 ? -10.041 -9.237 -12.154 1.00 12.88 33 HIS B N 1
ATOM 2860 C CA . HIS B 1 41 ? -9.023 -10.283 -11.913 1.00 12.91 33 HIS B CA 1
ATOM 2861 C C . HIS B 1 41 ? -9.715 -11.599 -11.561 1.00 13.94 33 HIS B C 1
ATOM 2862 O O . HIS B 1 41 ? -10.326 -11.716 -10.504 1.00 14.87 33 HIS B O 1
ATOM 2869 N N . LEU B 1 42 ? -9.686 -12.577 -12.487 1.00 14.44 34 LEU B N 1
ATOM 2870 C CA . LEU B 1 42 ? -10.313 -13.894 -12.247 1.00 15.91 34 LEU B CA 1
ATOM 2871 C C . LEU B 1 42 ? -9.379 -14.932 -11.660 1.00 17.06 34 LEU B C 1
ATOM 2872 O O . LEU B 1 42 ? -9.832 -15.990 -11.239 1.00 17.40 34 LEU B O 1
ATOM 2877 N N . ARG B 1 43 ? -8.079 -14.645 -11.686 1.00 17.32 35 ARG B N 1
ATOM 2878 C CA . ARG B 1 43 ? -7.037 -15.579 -11.190 1.00 17.93 35 ARG B CA 1
ATOM 2879 C C . ARG B 1 43 ? -7.121 -16.875 -12.009 1.00 18.73 35 ARG B C 1
ATOM 2880 O O . ARG B 1 43 ? -7.476 -16.844 -13.210 1.00 17.06 35 ARG B O 1
ATOM 2888 N N . ASP B 1 44 ? -6.785 -18.005 -11.387 1.00 20.65 36 ASP B N 1
ATOM 2889 C CA . ASP B 1 44 ? -6.641 -19.257 -12.151 1.00 20.60 36 ASP B CA 1
ATOM 2890 C C . ASP B 1 44 ? -6.943 -20.379 -11.146 1.00 21.48 36 ASP B C 1
ATOM 2891 O O . ASP B 1 44 ? -7.064 -20.134 -9.934 1.00 21.29 36 ASP B O 1
ATOM 2896 N N . GLY B 1 45 ? -7.091 -21.601 -11.655 1.00 22.57 37 GLY B N 1
ATOM 2897 C CA . GLY B 1 45 ? -7.244 -22.763 -10.805 1.00 23.10 37 GLY B CA 1
ATOM 2898 C C . GLY B 1 45 ? -8.479 -22.737 -9.932 1.00 23.23 37 GLY B C 1
ATOM 2899 O O . GLY B 1 45 ? -9.562 -22.372 -10.392 1.00 21.83 37 GLY B O 1
ATOM 2900 N N . ASP B 1 46 ? -8.308 -23.149 -8.668 1.00 24.08 38 ASP B N 1
ATOM 2901 C CA . ASP B 1 46 ? -9.406 -23.193 -7.731 1.00 24.31 38 ASP B CA 1
ATOM 2902 C C . ASP B 1 46 ? -9.917 -21.797 -7.424 1.00 22.66 38 ASP B C 1
ATOM 2903 O O . ASP B 1 46 ? -11.095 -21.645 -7.204 1.00 22.15 38 ASP B O 1
ATOM 2908 N N . MET B 1 47 ? -9.046 -20.786 -7.443 1.00 22.42 39 MET B N 1
ATOM 2909 C CA . MET B 1 47 ? -9.496 -19.408 -7.160 1.00 22.43 39 MET B CA 1
ATOM 2910 C C . MET B 1 47 ? -10.445 -18.960 -8.283 1.00 20.53 39 MET B C 1
ATOM 2911 O O . MET B 1 47 ? -11.580 -18.562 -8.012 1.00 21.34 39 MET B O 1
ATOM 2916 N N . LEU B 1 48 ? -10.011 -19.103 -9.533 1.00 20.44 40 LEU B N 1
ATOM 2917 C CA . LEU B 1 48 ? -10.920 -18.891 -10.708 1.00 18.54 40 LEU B CA 1
ATOM 2918 C C . LEU B 1 48 ? -12.279 -19.600 -10.553 1.00 19.24 40 LEU B C 1
ATOM 2919 O O . LEU B 1 48 ? -13.343 -19.021 -10.788 1.00 18.31 40 LEU B O 1
ATOM 2924 N N . ALA B 1 49 ? -12.248 -20.883 -10.146 1.00 20.47 41 ALA B N 1
ATOM 2925 C CA . ALA B 1 49 ? -13.460 -21.679 -10.053 1.00 19.94 41 ALA B CA 1
ATOM 2926 C C . ALA B 1 49 ? -14.418 -21.122 -9.036 1.00 19.85 41 ALA B C 1
ATOM 2927 O O . ALA B 1 49 ? -15.630 -21.148 -9.254 1.00 19.94 41 ALA B O 1
ATOM 2929 N N . ALA B 1 50 ? -13.862 -20.566 -7.953 1.00 20.28 42 ALA B N 1
ATOM 2930 C CA . ALA B 1 50 ? -14.648 -19.979 -6.896 1.00 20.65 42 ALA B CA 1
ATOM 2931 C C . ALA B 1 50 ? -15.231 -18.602 -7.252 1.00 20.12 42 ALA B C 1
ATOM 2932 O O . ALA B 1 50 ? -16.337 -18.281 -6.844 1.00 20.40 42 ALA B O 1
ATOM 2934 N N . VAL B 1 51 ? -14.444 -17.775 -7.923 1.00 19.77 43 VAL B N 1
ATOM 2935 C CA . VAL B 1 51 ? -14.829 -16.329 -8.086 1.00 18.68 43 VAL B CA 1
ATOM 2936 C C . VAL B 1 51 ? -15.535 -16.056 -9.413 1.00 18.24 43 VAL B C 1
ATOM 2937 O O . VAL B 1 51 ? -16.320 -15.112 -9.497 1.00 17.00 43 VAL B O 1
ATOM 2941 N N . LEU B 1 52 ? -15.295 -16.886 -10.441 1.00 18.17 44 LEU B N 1
ATOM 2942 C CA . LEU B 1 52 ? -15.980 -16.699 -11.744 1.00 17.97 44 LEU B CA 1
ATOM 2943 C C . LEU B 1 52 ? -17.508 -16.696 -11.616 1.00 17.99 44 LEU B C 1
ATOM 2944 O O . LEU B 1 52 ? -18.168 -15.825 -12.194 1.00 18.66 44 LEU B O 1
ATOM 2949 N N . PRO B 1 53 ? -18.107 -17.642 -10.841 1.00 19.09 45 PRO B N 1
ATOM 2950 C CA . PRO B 1 53 ? -19.561 -17.633 -10.728 1.00 19.19 45 PRO B CA 1
ATOM 2951 C C . PRO B 1 53 ? -20.133 -16.351 -10.115 1.00 18.41 45 PRO B C 1
ATOM 2952 O O . PRO B 1 53 ? -21.249 -15.930 -10.444 1.00 18.92 45 PRO B O 1
ATOM 2956 N N . HIS B 1 54 ? -19.364 -15.723 -9.243 1.00 16.89 46 HIS B N 1
ATOM 2957 C CA . HIS B 1 54 ? -19.801 -14.475 -8.642 1.00 17.26 46 HIS B CA 1
ATOM 2958 C C . HIS B 1 54 ? -19.935 -13.347 -9.697 1.00 15.93 46 HIS B C 1
ATOM 2959 O O . HIS B 1 54 ? -20.951 -12.612 -9.730 1.00 16.60 46 HIS B O 1
ATOM 2966 N N . THR B 1 55 ? -18.915 -13.189 -10.530 1.00 15.45 47 THR B N 1
ATOM 2967 C CA . THR B 1 55 ? -18.951 -12.241 -11.640 1.00 15.13 47 THR B CA 1
ATOM 2968 C C . THR B 1 55 ? -20.051 -12.611 -12.628 1.00 16.00 47 THR B C 1
ATOM 2969 O O . THR B 1 55 ? -20.818 -11.765 -13.079 1.00 15.67 47 THR B O 1
ATOM 2973 N N . ALA B 1 56 ? -20.127 -13.894 -12.956 1.00 16.37 48 ALA B N 1
ATOM 2974 C CA . ALA B 1 56 ? -20.999 -14.307 -14.065 1.00 18.35 48 ALA B CA 1
ATOM 2975 C C . ALA B 1 56 ? -22.477 -14.137 -13.715 1.00 18.53 48 ALA B C 1
ATOM 2976 O O . ALA B 1 56 ? -23.314 -13.947 -14.602 1.00 19.41 48 ALA B O 1
ATOM 2978 N N . ARG B 1 57 ? -22.804 -14.153 -12.431 1.00 19.28 49 ARG B N 1
ATOM 2979 C CA . ARG B 1 57 ? -24.185 -13.895 -12.016 1.00 21.16 49 ARG B CA 1
ATOM 2980 C C . ARG B 1 57 ? -24.565 -12.468 -12.311 1.00 19.40 49 ARG B C 1
ATOM 2981 O O . ARG B 1 57 ? -25.728 -12.159 -12.568 1.00 20.49 49 ARG B O 1
ATOM 2989 N N . GLN B 1 58 ? -23.579 -11.580 -12.254 1.00 17.99 50 GLN B N 1
ATOM 2990 C CA . GLN B 1 58 ? -23.847 -10.124 -12.302 1.00 16.53 50 GLN B CA 1
ATOM 2991 C C . GLN B 1 58 ? -23.643 -9.451 -13.673 1.00 15.70 50 GLN B C 1
ATOM 2992 O O . GLN B 1 58 ? -24.356 -8.524 -14.040 1.00 15.46 50 GLN B O 1
ATOM 2998 N N . PHE B 1 59 ? -22.629 -9.900 -14.389 1.00 15.22 51 PHE B N 1
ATOM 2999 C CA . PHE B 1 59 ? -22.095 -9.212 -15.530 1.00 13.88 51 PHE B CA 1
ATOM 3000 C C . PHE B 1 59 ? -22.094 -10.112 -16.756 1.00 13.85 51 PHE B C 1
ATOM 3001 O O . PHE B 1 59 ? -21.719 -11.275 -16.650 1.00 14.46 51 PHE B O 1
ATOM 3009 N N . GLY B 1 60 ? -22.508 -9.590 -17.885 1.00 13.52 52 GLY B N 1
ATOM 3010 C CA . GLY B 1 60 ? -22.519 -10.399 -19.116 1.00 14.33 52 GLY B CA 1
ATOM 3011 C C . GLY B 1 60 ? -21.149 -10.670 -19.693 1.00 13.82 52 GLY B C 1
ATOM 3012 O O . GLY B 1 60 ? -20.931 -11.703 -20.363 1.00 14.98 52 GLY B O 1
ATOM 3013 N N . ARG B 1 61 ? -20.286 -9.653 -19.579 1.00 13.02 53 ARG B N 1
ATOM 3014 C CA . ARG B 1 61 ? -18.910 -9.638 -20.063 1.00 12.65 53 ARG B CA 1
ATOM 3015 C C . ARG B 1 61 ? -17.998 -9.006 -19.001 1.00 12.70 53 ARG B C 1
ATOM 3016 O O . ARG B 1 61 ? -18.463 -8.259 -18.170 1.00 11.72 53 ARG B O 1
ATOM 3024 N N . ALA B 1 62 ? -16.717 -9.358 -19.063 1.00 12.30 54 ALA B N 1
ATOM 3025 C CA . ALA B 1 62 ? -15.694 -8.695 -18.297 1.00 12.06 54 ALA B CA 1
ATOM 3026 C C . ALA B 1 62 ? -14.383 -8.679 -19.047 1.00 12.40 54 ALA B C 1
ATOM 3027 O O . ALA B 1 62 ? -14.069 -9.605 -19.801 1.00 12.36 54 ALA B O 1
ATOM 3029 N N . ILE B 1 63 ? -13.644 -7.597 -18.850 1.00 11.83 55 ILE B N 1
ATOM 3030 C CA . ILE B 1 63 ? -12.285 -7.494 -19.253 1.00 11.70 55 ILE B CA 1
ATOM 3031 C C . ILE B 1 63 ? -11.445 -8.285 -18.253 1.00 12.60 55 ILE B C 1
ATOM 3032 O O . ILE B 1 63 ? -11.365 -7.968 -17.056 1.00 11.72 55 ILE B O 1
ATOM 3037 N N . VAL B 1 64 ? -10.890 -9.386 -18.740 1.00 12.09 56 VAL B N 1
ATOM 3038 C CA . VAL B 1 64 ? -10.168 -10.329 -17.868 1.00 12.07 56 VAL B CA 1
ATOM 3039 C C . VAL B 1 64 ? -8.678 -9.958 -17.923 1.00 12.22 56 VAL B C 1
ATOM 3040 O O . VAL B 1 64 ? -8.006 -10.092 -18.954 1.00 11.76 56 VAL B O 1
ATOM 3044 N N . MET B 1 65 ? -8.160 -9.411 -16.824 1.00 12.85 57 MET B N 1
ATOM 3045 C CA . MET B 1 65 ? -6.786 -8.905 -16.792 1.00 12.78 57 MET B CA 1
ATOM 3046 C C . MET B 1 65 ? -5.758 -10.048 -16.872 1.00 13.45 57 MET B C 1
ATOM 3047 O O . MET B 1 65 ? -6.098 -11.199 -16.575 1.00 14.83 57 MET B O 1
ATOM 3052 N N . PRO B 1 66 ? -4.543 -9.726 -17.334 1.00 13.73 58 PRO B N 1
ATOM 3053 C CA . PRO B 1 66 ? -3.591 -10.779 -17.736 1.00 14.66 58 PRO B CA 1
ATOM 3054 C C . PRO B 1 66 ? -2.457 -11.074 -16.736 1.00 15.88 58 PRO B C 1
ATOM 3055 O O . PRO B 1 66 ? -1.524 -11.805 -17.104 1.00 16.27 58 PRO B O 1
ATOM 3059 N N . ASN B 1 67 ? -2.557 -10.551 -15.516 1.00 16.12 59 ASN B N 1
ATOM 3060 C CA . ASN B 1 67 ? -1.476 -10.657 -14.530 1.00 17.57 59 ASN B CA 1
ATOM 3061 C C . ASN B 1 67 ? -1.483 -11.974 -13.736 1.00 17.25 59 ASN B C 1
ATOM 3062 O O . ASN B 1 67 ? -1.477 -11.979 -12.509 1.00 17.39 59 ASN B O 1
ATOM 3067 N N . LEU B 1 68 ? -1.474 -13.072 -14.475 1.00 17.69 60 LEU B N 1
ATOM 3068 C CA . LEU B 1 68 ? -1.210 -14.413 -13.942 1.00 19.00 60 LEU B CA 1
ATOM 3069 C C . LEU B 1 68 ? 0.300 -14.497 -13.643 1.00 19.95 60 LEU B C 1
ATOM 3070 O O . LEU B 1 68 ? 1.058 -13.615 -14.089 1.00 19.30 60 LEU B O 1
ATOM 3075 N N . LYS B 1 69 ? 0.726 -15.558 -12.932 1.00 20.77 61 LYS B N 1
ATOM 3076 C CA . LYS B 1 69 ? 2.129 -15.802 -12.649 1.00 23.09 61 LYS B CA 1
ATOM 3077 C C . LYS B 1 69 ? 2.429 -17.128 -13.293 1.00 24.08 61 LYS B C 1
ATOM 3078 O O . LYS B 1 69 ? 1.957 -18.151 -12.788 1.00 24.02 61 LYS B O 1
ATOM 3080 N N . PRO B 1 70 ? 3.103 -17.133 -14.446 1.00 23.82 62 PRO B N 1
ATOM 3081 C CA . PRO B 1 70 ? 3.591 -16.047 -15.252 1.00 23.90 62 PRO B CA 1
ATOM 3082 C C . PRO B 1 70 ? 2.450 -15.418 -16.096 1.00 22.79 62 PRO B C 1
ATOM 3083 O O . PRO B 1 70 ? 1.382 -16.019 -16.266 1.00 21.56 62 PRO B O 1
ATOM 3087 N N . PRO B 1 71 ? 2.681 -14.206 -16.577 1.00 22.20 63 PRO B N 1
ATOM 3088 C CA . PRO B 1 71 ? 1.580 -13.456 -17.215 1.00 20.69 63 PRO B CA 1
ATOM 3089 C C . PRO B 1 71 ? 1.182 -13.952 -18.603 1.00 20.21 63 PRO B C 1
ATOM 3090 O O . PRO B 1 71 ? 1.929 -14.703 -19.303 1.00 19.38 63 PRO B O 1
ATOM 3094 N N . VAL B 1 72 ? -0.005 -13.504 -19.017 1.00 18.86 64 VAL B N 1
ATOM 3095 C CA . VAL B 1 72 ? -0.539 -13.797 -20.345 1.00 17.73 64 VAL B CA 1
ATOM 3096 C C . VAL B 1 72 ? 0.019 -12.728 -21.274 1.00 17.70 64 VAL B C 1
ATOM 3097 O O . VAL B 1 72 ? -0.388 -11.536 -21.206 1.00 16.83 64 VAL B O 1
ATOM 3101 N N . THR B 1 73 ? 0.981 -13.083 -22.117 1.00 17.42 65 THR B N 1
ATOM 3102 C CA . THR B 1 73 ? 1.615 -12.093 -22.968 1.00 18.52 65 THR B CA 1
ATOM 3103 C C . THR B 1 73 ? 1.393 -12.337 -24.461 1.00 18.31 65 THR B C 1
ATOM 3104 O O . THR B 1 73 ? 1.757 -11.487 -25.271 1.00 17.91 65 THR B O 1
ATOM 3108 N N . THR B 1 74 ? 0.787 -13.471 -24.818 1.00 18.59 66 THR B N 1
ATOM 3109 C CA . THR B 1 74 ? 0.537 -13.782 -26.227 1.00 17.97 66 THR B CA 1
ATOM 3110 C C . THR B 1 74 ? -0.917 -14.136 -26.437 1.00 17.42 66 THR B C 1
ATOM 3111 O O . THR B 1 74 ? -1.606 -14.583 -25.522 1.00 16.46 66 THR B O 1
ATOM 3115 N N . THR B 1 75 ? -1.373 -13.972 -27.675 1.00 17.37 67 THR B N 1
ATOM 3116 C CA . THR B 1 75 ? -2.682 -14.415 -28.089 1.00 17.62 67 THR B CA 1
ATOM 3117 C C . THR B 1 75 ? -2.970 -15.884 -27.753 1.00 17.46 67 THR B C 1
ATOM 3118 O O . THR B 1 75 ? -4.032 -16.226 -27.268 1.00 17.78 67 THR B O 1
ATOM 3122 N N . ALA B 1 76 ? -1.994 -16.758 -27.978 1.00 19.04 68 ALA B N 1
ATOM 3123 C CA . ALA B 1 76 ? -2.178 -18.182 -27.721 1.00 18.88 68 ALA B CA 1
ATOM 3124 C C . ALA B 1 76 ? -2.379 -18.486 -26.235 1.00 18.17 68 ALA B C 1
ATOM 3125 O O . ALA B 1 76 ? -3.274 -19.266 -25.867 1.00 18.30 68 ALA B O 1
ATOM 3127 N N . GLN B 1 77 ? -1.625 -17.817 -25.379 1.00 18.49 69 GLN B N 1
ATOM 3128 C CA . GLN B 1 77 ? -1.803 -17.924 -23.942 1.00 18.77 69 GLN B CA 1
ATOM 3129 C C . GLN B 1 77 ? -3.186 -17.441 -23.518 1.00 18.05 69 GLN B C 1
ATOM 3130 O O . GLN B 1 77 ? -3.800 -18.014 -22.633 1.00 17.23 69 GLN B O 1
ATOM 3136 N N . ALA B 1 78 ? -3.665 -16.365 -24.148 1.00 17.57 70 ALA B N 1
ATOM 3137 C CA . ALA B 1 78 ? -4.999 -15.808 -23.820 1.00 16.99 70 ALA B CA 1
ATOM 3138 C C . ALA B 1 78 ? -6.082 -16.770 -24.225 1.00 17.14 70 ALA B C 1
ATOM 3139 O O . ALA B 1 78 ? -7.068 -16.957 -23.504 1.00 15.79 70 ALA B O 1
ATOM 3141 N N . GLN B 1 79 ? -5.877 -17.416 -25.384 1.00 18.01 71 GLN B N 1
ATOM 3142 C CA . GLN B 1 79 ? -6.826 -18.415 -25.884 1.00 19.37 71 GLN B CA 1
ATOM 3143 C C . GLN B 1 79 ? -6.961 -19.581 -24.889 1.00 18.47 71 GLN B C 1
ATOM 3144 O O . GLN B 1 79 ? -8.064 -19.986 -24.550 1.00 18.70 71 GLN B O 1
ATOM 3150 N N . ALA B 1 80 ? -5.843 -20.036 -24.340 1.00 19.00 72 ALA B N 1
ATOM 3151 C CA . ALA B 1 80 ? -5.838 -21.136 -23.401 1.00 19.06 72 ALA B CA 1
ATOM 3152 C C . ALA B 1 80 ? -6.417 -20.744 -22.040 1.00 18.46 72 ALA B C 1
ATOM 3153 O O . ALA B 1 80 ? -7.152 -21.507 -21.425 1.00 18.79 72 ALA B O 1
ATOM 3155 N N . TYR B 1 81 ? -6.102 -19.538 -21.579 1.00 19.84 73 TYR B N 1
ATOM 3156 C CA . TYR B 1 81 ? -6.724 -18.978 -20.360 1.00 18.22 73 TYR B CA 1
ATOM 3157 C C . TYR B 1 81 ? -8.226 -18.875 -20.560 1.00 17.44 73 TYR B C 1
ATOM 3158 O O . TYR B 1 81 ? -8.979 -19.271 -19.687 1.00 17.04 73 TYR B O 1
ATOM 3167 N N . ARG B 1 82 ? -8.677 -18.354 -21.717 1.00 17.99 74 ARG B N 1
ATOM 3168 C CA . ARG B 1 82 ? -10.119 -18.371 -21.994 1.00 18.62 74 ARG B CA 1
ATOM 3169 C C . ARG B 1 82 ? -10.771 -19.745 -21.881 1.00 19.91 74 ARG B C 1
ATOM 3170 O O . ARG B 1 82 ? -11.861 -19.874 -21.281 1.00 19.07 74 ARG B O 1
ATOM 3178 N N . GLU B 1 83 ? -10.095 -20.777 -22.382 1.00 21.58 75 GLU B N 1
ATOM 3179 C CA . GLU B 1 83 ? -10.669 -22.132 -22.284 1.00 22.69 75 GLU B CA 1
ATOM 3180 C C . GLU B 1 83 ? -10.807 -22.557 -20.829 1.00 21.60 75 GLU B C 1
ATOM 3181 O O . GLU B 1 83 ? -11.837 -23.097 -20.477 1.00 21.92 75 GLU B O 1
ATOM 3187 N N . ARG B 1 84 ? -9.839 -22.225 -19.970 1.00 21.20 76 ARG B N 1
ATOM 3188 C CA . ARG B 1 84 ? -9.937 -22.575 -18.542 1.00 21.51 76 ARG B CA 1
ATOM 3189 C C . ARG B 1 84 ? -11.098 -21.863 -17.871 1.00 20.45 76 ARG B C 1
ATOM 3190 O O . ARG B 1 84 ? -11.795 -22.426 -17.035 1.00 19.62 76 ARG B O 1
ATOM 3198 N N . ILE B 1 85 ? -11.316 -20.603 -18.257 1.00 19.17 77 ILE B N 1
ATOM 3199 C CA . ILE B 1 85 ? -12.429 -19.820 -17.709 1.00 18.93 77 ILE B CA 1
ATOM 3200 C C . ILE B 1 85 ? -13.778 -20.424 -18.101 1.00 19.59 77 ILE B C 1
ATOM 3201 O O . ILE B 1 85 ? -14.669 -20.570 -17.253 1.00 20.89 77 ILE B O 1
ATOM 3206 N N . LEU B 1 86 ? -13.926 -20.758 -19.390 1.00 18.78 78 LEU B N 1
ATOM 3207 C CA . LEU B 1 86 ? -15.158 -21.302 -19.882 1.00 21.06 78 LEU B CA 1
ATOM 3208 C C . LEU B 1 86 ? -15.500 -22.650 -19.237 1.00 21.53 78 LEU B C 1
ATOM 3209 O O . LEU B 1 86 ? -16.683 -22.923 -18.965 1.00 23.15 78 LEU B O 1
ATOM 3214 N N . ALA B 1 87 ? -14.472 -23.447 -18.979 1.00 23.29 79 ALA B N 1
ATOM 3215 C CA . ALA B 1 87 ? -14.638 -24.746 -18.301 1.00 24.92 79 ALA B CA 1
ATOM 3216 C C . ALA B 1 87 ? -15.047 -24.587 -16.832 1.00 25.90 79 ALA B C 1
ATOM 3217 O O . ALA B 1 87 ? -15.646 -25.492 -16.245 1.00 25.22 79 ALA B O 1
ATOM 3219 N N . ALA B 1 88 ? -14.724 -23.436 -16.224 1.00 25.78 80 ALA B N 1
ATOM 3220 C CA . ALA B 1 88 ? -15.115 -23.153 -14.849 1.00 25.91 80 ALA B CA 1
ATOM 3221 C C . ALA B 1 88 ? -16.483 -22.475 -14.715 1.00 25.97 80 ALA B C 1
ATOM 3222 O O . ALA B 1 88 ? -16.955 -22.216 -13.591 1.00 25.57 80 ALA B O 1
ATOM 3224 N N . LEU B 1 89 ? -17.123 -22.183 -15.839 1.00 25.93 81 LEU B N 1
ATOM 3225 C CA . LEU B 1 89 ? -18.383 -21.484 -15.824 1.00 27.26 81 LEU B CA 1
ATOM 3226 C C . LEU B 1 89 ? -19.525 -22.470 -15.632 1.00 31.20 81 LEU B C 1
ATOM 3227 O O . LEU B 1 89 ? -19.804 -23.280 -16.517 1.00 30.55 81 LEU B O 1
ATOM 3232 N N . PRO B 1 90 ? -20.238 -22.367 -14.524 1.00 32.71 82 PRO B N 1
ATOM 3233 C CA . PRO B 1 90 ? -21.350 -23.302 -14.334 1.00 36.56 82 PRO B CA 1
ATOM 3234 C C . PRO B 1 90 ? -22.570 -23.252 -15.312 1.00 38.22 82 PRO B C 1
ATOM 3235 O O . PRO B 1 90 ? -22.914 -22.230 -15.942 1.00 31.60 82 PRO B O 1
ATOM 3239 N N . ALA B 1 91 ? -23.187 -24.421 -15.451 1.00 42.31 83 ALA B N 1
ATOM 3240 C CA . ALA B 1 91 ? -24.633 -24.558 -15.604 1.00 42.28 83 ALA B CA 1
ATOM 3241 C C . ALA B 1 91 ? -25.295 -23.672 -16.651 1.00 42.95 83 ALA B C 1
ATOM 3242 O O . ALA B 1 91 ? -24.845 -23.594 -17.794 1.00 45.24 83 ALA B O 1
ATOM 3244 N N . GLY B 1 92 ? -26.397 -23.034 -16.282 1.00 41.89 84 GLY B N 1
ATOM 3245 C CA . GLY B 1 92 ? -27.086 -22.130 -17.178 1.00 41.97 84 GLY B CA 1
ATOM 3246 C C . GLY B 1 92 ? -26.725 -20.701 -16.822 1.00 40.63 84 GLY B C 1
ATOM 3247 O O . GLY B 1 92 ? -27.585 -19.843 -16.741 1.00 43.30 84 GLY B O 1
ATOM 3248 N N . MET B 1 93 ? -25.448 -20.473 -16.555 1.00 38.34 85 MET B N 1
ATOM 3249 C CA . MET B 1 93 ? -24.908 -19.119 -16.447 1.00 31.81 85 MET B CA 1
ATOM 3250 C C . MET B 1 93 ? -24.385 -18.737 -17.808 1.00 29.27 85 MET B C 1
ATOM 3251 O O . MET B 1 93 ? -23.915 -19.580 -18.584 1.00 29.01 85 MET B O 1
ATOM 3256 N N A THR B 1 94 ? -24.436 -17.447 -18.065 0.70 27.37 86 THR B N 1
ATOM 3257 N N B THR B 1 94 ? -24.509 -17.453 -18.155 0.30 26.16 86 THR B N 1
ATOM 3258 C CA A THR B 1 94 ? -24.088 -16.908 -19.336 0.70 26.20 86 THR B CA 1
ATOM 3259 C CA B THR B 1 94 ? -24.010 -16.959 -19.445 0.30 23.99 86 THR B CA 1
ATOM 3260 C C A THR B 1 94 ? -22.953 -15.926 -18.998 0.70 24.64 86 THR B C 1
ATOM 3261 C C B THR B 1 94 ? -23.055 -15.795 -19.259 0.30 22.96 86 THR B C 1
ATOM 3262 O O A THR B 1 94 ? -23.088 -15.185 -18.011 0.70 22.98 86 THR B O 1
ATOM 3263 O O B THR B 1 94 ? -23.444 -14.726 -18.772 0.30 22.10 86 THR B O 1
ATOM 3270 N N . PHE B 1 95 ? -21.826 -16.010 -19.707 1.00 21.94 87 PHE B N 1
ATOM 3271 C CA . PHE B 1 95 ? -20.709 -15.052 -19.502 1.00 19.78 87 PHE B CA 1
ATOM 3272 C C . PHE B 1 95 ? -19.718 -15.115 -20.648 1.00 18.46 87 PHE B C 1
ATOM 3273 O O . PHE B 1 95 ? -19.341 -16.197 -21.106 1.00 19.06 87 PHE B O 1
ATOM 3281 N N . GLU B 1 96 ? -19.266 -13.955 -21.107 1.00 16.63 88 GLU B N 1
ATOM 3282 C CA . GLU B 1 96 ? -18.312 -13.820 -22.163 1.00 16.50 88 GLU B CA 1
ATOM 3283 C C . GLU B 1 96 ? -17.027 -13.122 -21.663 1.00 16.82 88 GLU B C 1
ATOM 3284 O O . GLU B 1 96 ? -17.045 -11.895 -21.420 1.00 15.43 88 GLU B O 1
ATOM 3290 N N . PRO B 1 97 ? -15.915 -13.874 -21.509 1.00 16.30 89 PRO B N 1
ATOM 3291 C CA . PRO B 1 97 ? -14.652 -13.257 -21.088 1.00 15.97 89 PRO B CA 1
ATOM 3292 C C . PRO B 1 97 ? -13.969 -12.551 -22.248 1.00 15.34 89 PRO B C 1
ATOM 3293 O O . PRO B 1 97 ? -13.836 -13.122 -23.336 1.00 15.33 89 PRO B O 1
ATOM 3297 N N . LEU B 1 98 ? -13.578 -11.304 -22.009 1.00 12.70 90 LEU B N 1
ATOM 3298 C CA . LEU B 1 98 ? -12.907 -10.518 -22.950 1.00 12.69 90 LEU B CA 1
ATOM 3299 C C . LEU B 1 98 ? -11.459 -10.460 -22.526 1.00 12.24 90 LEU B C 1
ATOM 3300 O O . LEU B 1 98 ? -11.115 -9.901 -21.490 1.00 11.95 90 LEU B O 1
ATOM 3305 N N . MET B 1 99 ? -10.598 -11.071 -23.325 1.00 11.86 91 MET B N 1
ATOM 3306 C CA . MET B 1 99 ? -9.246 -11.284 -22.902 1.00 12.39 91 MET B CA 1
ATOM 3307 C C . MET B 1 99 ? -8.335 -10.090 -23.161 1.00 12.12 91 MET B C 1
ATOM 3308 O O . MET B 1 99 ? -8.616 -9.174 -23.930 1.00 11.67 91 MET B O 1
ATOM 3313 N N . THR B 1 100 ? -7.203 -10.107 -22.458 1.00 12.81 92 THR B N 1
ATOM 3314 C CA . THR B 1 100 ? -6.189 -9.109 -22.607 1.00 12.45 92 THR B CA 1
ATOM 3315 C C . THR B 1 100 ? -4.785 -9.698 -22.595 1.00 13.54 92 THR B C 1
ATOM 3316 O O . THR B 1 100 ? -4.613 -10.824 -22.135 1.00 14.23 92 THR B O 1
ATOM 3320 N N . LEU B 1 101 ? -3.850 -8.927 -23.121 1.00 13.78 93 LEU B N 1
ATOM 3321 C CA . LEU B 1 101 ? -2.401 -9.243 -23.000 1.00 14.37 93 LEU B CA 1
ATOM 3322 C C . LEU B 1 101 ? -1.732 -8.328 -21.999 1.00 15.12 93 LEU B C 1
ATOM 3323 O O . LEU B 1 101 ? -2.154 -7.180 -21.850 1.00 13.41 93 LEU B O 1
ATOM 3328 N N . TYR B 1 102 ? -0.681 -8.829 -21.330 1.00 15.39 94 TYR B N 1
ATOM 3329 C CA . TYR B 1 102 ? 0.165 -8.045 -20.419 1.00 15.95 94 TYR B CA 1
ATOM 3330 C C . TYR B 1 102 ? 1.312 -7.483 -21.275 1.00 16.50 94 TYR B C 1
ATOM 3331 O O . TYR B 1 102 ? 2.069 -8.278 -21.871 1.00 16.82 94 TYR B O 1
ATOM 3340 N N . LEU B 1 103 ? 1.431 -6.158 -21.425 1.00 15.87 95 LEU B N 1
ATOM 3341 C CA . LEU B 1 103 ? 2.447 -5.574 -22.282 1.00 15.72 95 LEU B CA 1
ATOM 3342 C C . LEU B 1 103 ? 3.805 -5.853 -21.644 1.00 17.25 95 LEU B C 1
ATOM 3343 O O . LEU B 1 103 ? 3.917 -5.786 -20.431 1.00 15.11 95 LEU B O 1
ATOM 3348 N N . THR B 1 104 ? 4.787 -6.171 -22.479 1.00 18.55 96 THR B N 1
ATOM 3349 C CA . THR B 1 104 ? 6.169 -6.351 -22.042 1.00 18.44 96 THR B CA 1
ATOM 3350 C C . THR B 1 104 ? 7.129 -5.592 -22.980 1.00 18.87 96 THR B C 1
ATOM 3351 O O . THR B 1 104 ? 6.803 -5.302 -24.132 1.00 17.22 96 THR B O 1
ATOM 3355 N N . ASP B 1 105 ? 8.382 -5.366 -22.529 1.00 20.27 97 ASP B N 1
ATOM 3356 C CA . ASP B 1 105 ? 9.412 -4.798 -23.399 1.00 22.38 97 ASP B CA 1
ATOM 3357 C C . ASP B 1 105 ? 9.521 -5.575 -24.715 1.00 22.10 97 ASP B C 1
ATOM 3358 O O . ASP B 1 105 ? 9.785 -5.013 -25.753 1.00 24.11 97 ASP B O 1
ATOM 3363 N N . ASN B 1 106 ? 9.372 -6.885 -24.628 1.00 23.09 98 ASN B N 1
ATOM 3364 C CA . ASN B 1 106 ? 9.629 -7.769 -25.758 1.00 23.91 98 ASN B CA 1
ATOM 3365 C C . ASN B 1 106 ? 8.372 -8.170 -26.521 1.00 22.72 98 ASN B C 1
ATOM 3366 O O . ASN B 1 106 ? 8.400 -9.051 -27.372 1.00 21.89 98 ASN B O 1
ATOM 3371 N N . THR B 1 107 ? 7.266 -7.502 -26.248 1.00 20.04 99 THR B N 1
ATOM 3372 C CA . THR B 1 107 ? 6.064 -7.787 -27.002 1.00 19.26 99 THR B CA 1
ATOM 3373 C C . THR B 1 107 ? 6.245 -7.283 -28.435 1.00 19.68 99 THR B C 1
ATOM 3374 O O . THR B 1 107 ? 6.440 -6.090 -28.659 1.00 20.70 99 THR B O 1
ATOM 3378 N N . PRO B 1 108 ? 6.220 -8.185 -29.432 1.00 22.05 100 PRO B N 1
ATOM 3379 C CA . PRO B 1 108 ? 6.400 -7.695 -30.788 1.00 22.37 100 PRO B CA 1
ATOM 3380 C C . PRO B 1 108 ? 5.146 -7.041 -31.344 1.00 20.98 100 PRO B C 1
ATOM 3381 O O . PRO B 1 108 ? 4.037 -7.513 -31.021 1.00 19.42 100 PRO B O 1
ATOM 3385 N N . PRO B 1 109 ? 5.325 -6.062 -32.251 1.00 20.43 101 PRO B N 1
ATOM 3386 C CA . PRO B 1 109 ? 4.178 -5.438 -32.896 1.00 20.40 101 PRO B CA 1
ATOM 3387 C C . PRO B 1 109 ? 3.250 -6.453 -33.567 1.00 19.59 101 PRO B C 1
ATOM 3388 O O . PRO B 1 109 ? 2.025 -6.312 -33.501 1.00 19.30 101 PRO B O 1
ATOM 3392 N N . ASP B 1 110 ? 3.813 -7.499 -34.183 1.00 19.12 102 ASP B N 1
ATOM 3393 C CA . ASP B 1 110 ? 2.931 -8.465 -34.856 1.00 18.84 102 ASP B CA 1
ATOM 3394 C C . ASP B 1 110 ? 2.023 -9.235 -33.891 1.00 16.88 102 ASP B C 1
ATOM 3395 O O . ASP B 1 110 ? 1.037 -9.812 -34.345 1.00 16.74 102 ASP B O 1
ATOM 3400 N N . GLU B 1 111 ? 2.363 -9.289 -32.607 1.00 17.24 103 GLU B N 1
ATOM 3401 C CA . GLU B 1 111 ? 1.511 -10.003 -31.623 1.00 17.25 103 GLU B CA 1
ATOM 3402 C C . GLU B 1 111 ? 0.263 -9.184 -31.416 1.00 16.72 103 GLU B C 1
ATOM 3403 O O . GLU B 1 111 ? -0.816 -9.767 -31.216 1.00 16.08 103 GLU B O 1
ATOM 3409 N N . ILE B 1 112 ? 0.380 -7.872 -31.587 1.00 16.94 104 ILE B N 1
ATOM 3410 C CA . ILE B 1 112 ? -0.790 -6.966 -31.509 1.00 16.87 104 ILE B CA 1
ATOM 3411 C C . ILE B 1 112 ? -1.742 -7.261 -32.648 1.00 16.04 104 ILE B C 1
ATOM 3412 O O . ILE B 1 112 ? -2.954 -7.266 -32.492 1.00 15.02 104 ILE B O 1
ATOM 3417 N N . ARG B 1 113 ? -1.179 -7.469 -33.826 1.00 16.72 105 ARG B N 1
ATOM 3418 C CA . ARG B 1 113 ? -1.985 -7.782 -34.994 1.00 17.54 105 ARG B CA 1
ATOM 3419 C C . ARG B 1 113 ? -2.656 -9.116 -34.825 1.00 16.90 105 ARG B C 1
ATOM 3420 O O . ARG B 1 113 ? -3.844 -9.232 -35.109 1.00 15.65 105 ARG B O 1
ATOM 3428 N N . ARG B 1 114 ? -1.904 -10.132 -34.375 1.00 15.83 106 ARG B N 1
ATOM 3429 C CA . ARG B 1 114 ? -2.528 -11.417 -34.067 1.00 16.01 106 ARG B CA 1
ATOM 3430 C C . ARG B 1 114 ? -3.699 -11.280 -33.050 1.00 15.92 106 ARG B C 1
ATOM 3431 O O . ARG B 1 114 ? -4.744 -11.884 -33.215 1.00 15.56 106 ARG B O 1
ATOM 3439 N N . ALA B 1 115 ? -3.481 -10.505 -31.996 1.00 15.43 107 ALA B N 1
ATOM 3440 C CA . ALA B 1 115 ? -4.483 -10.299 -30.971 1.00 15.78 107 ALA B CA 1
ATOM 3441 C C . ALA B 1 115 ? -5.732 -9.606 -31.516 1.00 15.65 107 ALA B C 1
ATOM 3442 O O . ALA B 1 115 ? -6.864 -10.017 -31.172 1.00 16.01 107 ALA B O 1
ATOM 3444 N N . ARG B 1 116 ? -5.522 -8.560 -32.290 1.00 15.75 108 ARG B N 1
ATOM 3445 C CA . ARG B 1 116 ? -6.627 -7.794 -32.877 1.00 17.33 108 ARG B CA 1
ATOM 3446 C C . ARG B 1 116 ? -7.446 -8.713 -33.783 1.00 18.33 108 ARG B C 1
ATOM 3447 O O . ARG B 1 116 ? -8.654 -8.658 -33.744 1.00 17.81 108 ARG B O 1
ATOM 3455 N N . GLU B 1 117 ? -6.768 -9.554 -34.564 1.00 18.14 109 GLU B N 1
ATOM 3456 C CA . GLU B 1 117 ? -7.408 -10.458 -35.514 1.00 19.24 109 GLU B CA 1
ATOM 3457 C C . GLU B 1 117 ? -8.107 -11.639 -34.842 1.00 18.05 109 GLU B C 1
ATOM 3458 O O . GLU B 1 117 ? -9.002 -12.238 -35.451 1.00 16.93 109 GLU B O 1
ATOM 3464 N N . SER B 1 118 ? -7.659 -12.018 -33.637 1.00 16.32 110 SER B N 1
ATOM 3465 C CA . SER B 1 118 ? -8.138 -13.200 -32.946 1.00 16.38 110 SER B CA 1
ATOM 3466 C C . SER B 1 118 ? -9.661 -13.177 -32.720 1.00 17.01 110 SER B C 1
ATOM 3467 O O . SER B 1 118 ? -10.323 -14.223 -32.787 1.00 18.53 110 SER B O 1
ATOM 3470 N N . GLY B 1 119 ? -10.210 -12.001 -32.467 1.00 16.09 111 GLY B N 1
ATOM 3471 C CA . GLY B 1 119 ? -11.633 -11.881 -32.131 1.00 16.94 111 GLY B CA 1
ATOM 3472 C C . GLY B 1 119 ? -11.925 -11.993 -30.633 1.00 17.15 111 GLY B C 1
ATOM 3473 O O . GLY B 1 119 ? -13.092 -11.847 -30.218 1.00 17.35 111 GLY B O 1
ATOM 3474 N N . PHE B 1 120 ? -10.904 -12.270 -29.803 1.00 15.61 112 PHE B N 1
ATOM 3475 C CA . PHE B 1 120 ? -11.191 -12.441 -28.377 1.00 15.49 112 PHE B CA 1
ATOM 3476 C C . PHE B 1 120 ? -10.215 -11.674 -27.445 1.00 15.22 112 PHE B C 1
ATOM 3477 O O . PHE B 1 120 ? -10.340 -11.778 -26.211 1.00 15.62 112 PHE B O 1
ATOM 3485 N N . VAL B 1 121 ? -9.283 -10.921 -28.018 1.00 14.68 113 VAL B N 1
ATOM 3486 C CA . VAL B 1 121 ? -8.346 -10.065 -27.226 1.00 14.16 113 VAL B CA 1
ATOM 3487 C C . VAL B 1 121 ? -8.754 -8.595 -27.438 1.00 12.92 113 VAL B C 1
ATOM 3488 O O . VAL B 1 121 ? -8.724 -8.081 -28.561 1.00 13.92 113 VAL B O 1
ATOM 3492 N N . HIS B 1 122 ? -9.178 -7.934 -26.359 1.00 11.98 114 HIS B N 1
ATOM 3493 C CA . HIS B 1 122 ? -9.803 -6.610 -26.425 1.00 12.37 114 HIS B CA 1
ATOM 3494 C C . HIS B 1 122 ? -8.967 -5.454 -25.875 1.00 11.74 114 HIS B C 1
ATOM 3495 O O . HIS B 1 122 ? -9.368 -4.313 -26.024 1.00 11.90 114 HIS B O 1
ATOM 3502 N N . GLY B 1 123 ? -7.831 -5.743 -25.241 1.00 11.46 115 GLY B N 1
ATOM 3503 C CA . GLY B 1 123 ? -6.948 -4.705 -24.825 1.00 11.09 115 GLY B CA 1
ATOM 3504 C C . GLY B 1 123 ? -5.600 -5.256 -24.395 1.00 11.64 115 GLY B C 1
ATOM 3505 O O . GLY B 1 123 ? -5.424 -6.459 -24.293 1.00 12.27 115 GLY B O 1
ATOM 3506 N N . VAL B 1 124 ? -4.665 -4.339 -24.210 1.00 11.84 116 VAL B N 1
ATOM 3507 C CA . VAL B 1 124 ? -3.301 -4.643 -23.789 1.00 12.77 116 VAL B CA 1
ATOM 3508 C C . VAL B 1 124 ? -3.051 -3.801 -22.525 1.00 12.80 116 VAL B C 1
ATOM 3509 O O . VAL B 1 124 ? -3.215 -2.617 -22.570 1.00 11.67 116 VAL B O 1
ATOM 3525 N N . LEU B 1 126 ? -0.861 -2.146 -19.508 1.00 14.21 118 LEU B N 1
ATOM 3526 C CA . LEU B 1 126 ? 0.410 -1.613 -19.052 1.00 14.41 118 LEU B CA 1
ATOM 3527 C C . LEU B 1 126 ? 0.430 -1.505 -17.541 1.00 16.07 118 LEU B C 1
ATOM 3528 O O . LEU B 1 126 ? -0.311 -0.698 -16.972 1.00 15.04 118 LEU B O 1
ATOM 3533 N N . TYR B 1 127 ? 1.343 -2.255 -16.898 1.00 16.62 119 TYR B N 1
ATOM 3534 C CA . TYR B 1 127 ? 1.551 -2.171 -15.449 1.00 19.67 119 TYR B CA 1
ATOM 3535 C C . TYR B 1 127 ? 2.901 -1.568 -15.117 1.00 21.53 119 TYR B C 1
ATOM 3536 O O . TYR B 1 127 ? 3.882 -1.755 -15.855 1.00 20.06 119 TYR B O 1
ATOM 3545 N N . PRO B 1 128 ? 2.980 -0.850 -13.976 1.00 23.02 120 PRO B N 1
ATOM 3546 C CA . PRO B 1 128 ? 4.289 -0.345 -13.589 1.00 25.51 120 PRO B CA 1
ATOM 3547 C C . PRO B 1 128 ? 5.287 -1.515 -13.407 1.00 27.43 120 PRO B C 1
ATOM 3548 O O . PRO B 1 128 ? 4.875 -2.630 -13.007 1.00 27.87 120 PRO B O 1
ATOM 3552 N N . ALA B 1 129 ? 6.551 -1.239 -13.700 1.00 32.57 121 ALA B N 1
ATOM 3553 C CA . ALA B 1 129 ? 7.669 -2.181 -13.479 1.00 37.67 121 ALA B CA 1
ATOM 3554 C C . ALA B 1 129 ? 7.848 -2.424 -11.978 1.00 40.92 121 ALA B C 1
ATOM 3555 O O . ALA B 1 129 ? 7.889 -1.460 -11.205 1.00 38.10 121 ALA B O 1
ATOM 3557 N N . GLY B 1 130 ? 7.921 -3.696 -11.569 1.00 43.10 122 GLY B N 1
ATOM 3558 C CA . GLY B 1 130 ? 8.063 -4.057 -10.149 1.00 44.89 122 GLY B CA 1
ATOM 3559 C C . GLY B 1 130 ? 9.366 -4.746 -9.789 1.00 47.24 122 GLY B C 1
ATOM 3560 O O . GLY B 1 130 ? 10.433 -4.166 -9.949 1.00 50.29 122 GLY B O 1
ATOM 3561 N N . THR B 1 133 ? 11.099 -6.749 -12.293 1.00 47.20 125 THR B N 1
ATOM 3562 C CA . THR B 1 133 ? 10.552 -7.126 -13.567 1.00 45.88 125 THR B CA 1
ATOM 3563 C C . THR B 1 133 ? 11.671 -7.390 -14.572 1.00 46.88 125 THR B C 1
ATOM 3564 O O . THR B 1 133 ? 12.767 -6.817 -14.488 1.00 49.37 125 THR B O 1
ATOM 3566 N N . ASN B 1 134 ? 11.331 -8.253 -15.530 1.00 43.64 126 ASN B N 1
ATOM 3567 C CA . ASN B 1 134 ? 12.183 -8.807 -16.573 1.00 43.07 126 ASN B CA 1
ATOM 3568 C C . ASN B 1 134 ? 11.553 -8.475 -17.972 1.00 39.21 126 ASN B C 1
ATOM 3569 O O . ASN B 1 134 ? 10.339 -8.316 -18.038 1.00 37.97 126 ASN B O 1
ATOM 3574 N N . SER B 1 135 ? 12.337 -8.360 -19.056 1.00 36.60 127 SER B N 1
ATOM 3575 C CA . SER B 1 135 ? 11.824 -7.861 -20.360 1.00 34.30 127 SER B CA 1
ATOM 3576 C C . SER B 1 135 ? 10.792 -8.737 -21.101 1.00 33.62 127 SER B C 1
ATOM 3577 O O . SER B 1 135 ? 10.056 -8.242 -21.984 1.00 29.24 127 SER B O 1
ATOM 3580 N N . ASP B 1 136 ? 10.694 -10.000 -20.704 1.00 31.97 128 ASP B N 1
ATOM 3581 C CA . ASP B 1 136 ? 9.710 -10.935 -21.233 1.00 33.19 128 ASP B CA 1
ATOM 3582 C C . ASP B 1 136 ? 8.451 -10.995 -20.397 1.00 32.65 128 ASP B C 1
ATOM 3583 O O . ASP B 1 136 ? 7.472 -11.607 -20.809 1.00 33.07 128 ASP B O 1
ATOM 3588 N N . HIS B 1 137 ? 8.473 -10.381 -19.218 1.00 31.69 129 HIS B N 1
ATOM 3589 C CA . HIS B 1 137 ? 7.335 -10.457 -18.304 1.00 33.20 129 HIS B CA 1
ATOM 3590 C C . HIS B 1 137 ? 6.745 -9.103 -17.914 1.00 29.57 129 HIS B C 1
ATOM 3591 O O . HIS B 1 137 ? 5.732 -9.063 -17.219 1.00 31.31 129 HIS B O 1
ATOM 3598 N N . GLY B 1 138 ? 7.369 -8.010 -18.328 1.00 27.23 130 GLY B N 1
ATOM 3599 C CA . GLY B 1 138 ? 6.879 -6.688 -17.934 1.00 25.13 130 GLY B CA 1
ATOM 3600 C C . GLY B 1 138 ? 7.552 -5.616 -18.745 1.00 23.17 130 GLY B C 1
ATOM 3601 O O . GLY B 1 138 ? 8.389 -5.911 -19.582 1.00 22.65 130 GLY B O 1
ATOM 3602 N N . VAL B 1 139 ? 7.190 -4.368 -18.489 1.00 21.94 131 VAL B N 1
ATOM 3603 C CA . VAL B 1 139 ? 7.758 -3.197 -19.199 1.00 22.71 131 VAL B CA 1
ATOM 3604 C C . VAL B 1 139 ? 8.714 -2.507 -18.223 1.00 25.64 131 VAL B C 1
ATOM 3605 O O . VAL B 1 139 ? 8.273 -1.978 -17.200 1.00 24.50 131 VAL B O 1
ATOM 3609 N N . THR B 1 140 ? 10.013 -2.536 -18.533 1.00 27.42 132 THR B N 1
ATOM 3610 C CA . THR B 1 140 ? 11.036 -1.877 -17.718 1.00 27.78 132 THR B CA 1
ATOM 3611 C C . THR B 1 140 ? 11.292 -0.467 -18.215 1.00 29.29 132 THR B C 1
ATOM 3612 O O . THR B 1 140 ? 11.805 0.374 -17.478 1.00 30.09 132 THR B O 1
ATOM 3616 N N . ASP B 1 141 ? 10.933 -0.190 -19.468 1.00 29.24 133 ASP B N 1
ATOM 3617 C CA . ASP B 1 141 ? 11.136 1.112 -20.060 1.00 29.19 133 ASP B CA 1
ATOM 3618 C C . ASP B 1 141 ? 10.145 1.262 -21.215 1.00 27.61 133 ASP B C 1
ATOM 3619 O O . ASP B 1 141 ? 10.265 0.567 -22.206 1.00 26.35 133 ASP B O 1
ATOM 3624 N N . LEU B 1 142 ? 9.184 2.167 -21.090 1.00 27.79 134 LEU B N 1
ATOM 3625 C CA . LEU B 1 142 ? 8.094 2.268 -22.098 1.00 27.88 134 LEU B CA 1
ATOM 3626 C C . LEU B 1 142 ? 8.607 2.644 -23.498 1.00 27.80 134 LEU B C 1
ATOM 3627 O O . LEU B 1 142 ? 7.979 2.355 -24.522 1.00 26.52 134 LEU B O 1
ATOM 3632 N N . ALA B 1 143 ? 9.789 3.247 -23.556 1.00 28.74 135 ALA B N 1
ATOM 3633 C CA . ALA B 1 143 ? 10.407 3.607 -24.827 1.00 28.29 135 ALA B CA 1
ATOM 3634 C C . ALA B 1 143 ? 10.690 2.377 -25.666 1.00 27.45 135 ALA B C 1
ATOM 3635 O O . ALA B 1 143 ? 10.676 2.442 -26.896 1.00 29.35 135 ALA B O 1
ATOM 3637 N N . LYS B 1 144 ? 10.933 1.254 -25.010 1.00 27.66 136 LYS B N 1
ATOM 3638 C CA . LYS B 1 144 ? 11.169 -0.010 -25.698 1.00 27.25 136 LYS B CA 1
ATOM 3639 C C . LYS B 1 144 ? 9.909 -0.558 -26.420 1.00 27.79 136 LYS B C 1
ATOM 3640 O O . LYS B 1 144 ? 9.979 -1.529 -27.177 1.00 25.66 136 LYS B O 1
ATOM 3646 N N . CYS B 1 145 ? 8.760 0.049 -26.160 1.00 24.84 137 CYS B N 1
ATOM 3647 C CA . CYS B 1 145 ? 7.501 -0.447 -26.677 1.00 23.03 137 CYS B CA 1
ATOM 3648 C C . CYS B 1 145 ? 6.932 0.432 -27.785 1.00 22.47 137 CYS B C 1
ATOM 3649 O O . CYS B 1 145 ? 5.784 0.198 -28.251 1.00 22.15 137 CYS B O 1
ATOM 3652 N N . ALA B 1 146 ? 7.705 1.418 -28.220 1.00 20.51 138 ALA B N 1
ATOM 3653 C CA . ALA B 1 146 ? 7.182 2.401 -29.136 1.00 20.79 138 ALA B CA 1
ATOM 3654 C C . ALA B 1 146 ? 6.608 1.785 -30.431 1.00 19.99 138 ALA B C 1
ATOM 3655 O O . ALA B 1 146 ? 5.550 2.162 -30.896 1.00 19.20 138 ALA B O 1
ATOM 3657 N N . LYS B 1 147 ? 7.329 0.855 -31.043 1.00 21.59 139 LYS B N 1
ATOM 3658 C CA . LYS B 1 147 ? 6.813 0.260 -32.289 1.00 22.29 139 LYS B CA 1
ATOM 3659 C C . LYS B 1 147 ? 5.570 -0.611 -32.041 1.00 21.24 139 LYS B C 1
ATOM 3660 O O . LYS B 1 147 ? 4.708 -0.747 -32.936 1.00 20.34 139 LYS B O 1
ATOM 3666 N N . THR B 1 148 ? 5.478 -1.194 -30.857 1.00 19.49 140 THR B N 1
ATOM 3667 C CA . THR B 1 148 ? 4.278 -1.935 -30.479 1.00 19.74 140 THR B CA 1
ATOM 3668 C C . THR B 1 148 ? 3.112 -0.989 -30.178 1.00 19.05 140 THR B C 1
ATOM 3669 O O . THR B 1 148 ? 1.973 -1.268 -30.575 1.00 17.00 140 THR B O 1
ATOM 3673 N N . LEU B 1 149 ? 3.390 0.147 -29.539 1.00 19.40 141 LEU B N 1
ATOM 3674 C CA . LEU B 1 149 ? 2.342 1.158 -29.362 1.00 18.70 141 LEU B CA 1
ATOM 3675 C C . LEU B 1 149 ? 1.897 1.682 -30.738 1.00 20.27 141 LEU B C 1
ATOM 3676 O O . LEU B 1 149 ? 0.696 1.913 -30.938 1.00 18.05 141 LEU B O 1
ATOM 3681 N N . GLU B 1 150 ? 2.825 1.857 -31.694 1.00 18.95 142 GLU B N 1
ATOM 3682 C CA . GLU B 1 150 ? 2.436 2.293 -33.051 1.00 19.21 142 GLU B CA 1
ATOM 3683 C C . GLU B 1 150 ? 1.476 1.304 -33.708 1.00 18.58 142 GLU B C 1
ATOM 3684 O O . GLU B 1 150 ? 0.554 1.726 -34.372 1.00 19.78 142 GLU B O 1
ATOM 3686 N N . ALA B 1 151 ? 1.717 0.005 -33.523 1.00 18.57 143 ALA B N 1
ATOM 3687 C CA . ALA B 1 151 ? 0.846 -1.042 -34.050 1.00 18.02 143 ALA B CA 1
ATOM 3688 C C . ALA B 1 151 ? -0.509 -1.030 -33.340 1.00 17.00 143 ALA B C 1
ATOM 3689 O O . ALA B 1 151 ? -1.540 -1.281 -33.964 1.00 16.27 143 ALA B O 1
ATOM 3691 N N . MET B 1 152 ? -0.518 -0.798 -32.022 1.00 15.80 144 MET B N 1
ATOM 3692 C CA . MET B 1 152 ? -1.824 -0.654 -31.321 1.00 15.35 144 MET B CA 1
ATOM 3693 C C . MET B 1 152 ? -2.629 0.503 -31.882 1.00 14.35 144 MET B C 1
ATOM 3694 O O . MET B 1 152 ? -3.827 0.382 -32.121 1.00 13.62 144 MET B O 1
ATOM 3699 N N . GLN B 1 153 ? -1.969 1.628 -32.090 1.00 14.79 145 GLN B N 1
ATOM 3700 C CA . GLN B 1 153 ? -2.616 2.807 -32.621 1.00 15.99 145 GLN B CA 1
ATOM 3701 C C . GLN B 1 153 ? -3.178 2.520 -34.040 1.00 16.77 145 GLN B C 1
ATOM 3702 O O . GLN B 1 153 ? -4.332 2.905 -34.389 1.00 16.29 145 GLN B O 1
ATOM 3708 N N . GLU B 1 154 ? -2.374 1.840 -34.843 1.00 18.03 146 GLU B N 1
ATOM 3709 C CA . GLU B 1 154 ? -2.787 1.502 -36.215 1.00 19.98 146 GLU B CA 1
ATOM 3710 C C . GLU B 1 154 ? -3.981 0.578 -36.228 1.00 19.24 146 GLU B C 1
ATOM 3711 O O . GLU B 1 154 ? -4.913 0.760 -37.031 1.00 20.43 146 GLU B O 1
ATOM 3717 N N . THR B 1 155 ? -3.947 -0.431 -35.383 1.00 18.07 147 THR B N 1
ATOM 3718 C CA . THR B 1 155 ? -4.989 -1.459 -35.372 1.00 18.68 147 THR B CA 1
ATOM 3719 C C . THR B 1 155 ? -6.258 -1.202 -34.529 1.00 17.98 147 THR B C 1
ATOM 3720 O O . THR B 1 155 ? -7.241 -1.947 -34.688 1.00 16.84 147 THR B O 1
ATOM 3724 N N . GLY B 1 156 ? -6.217 -0.181 -33.658 1.00 16.34 148 GLY B N 1
ATOM 3725 C CA . GLY B 1 156 ? -7.340 0.129 -32.799 1.00 15.99 148 GLY B CA 1
ATOM 3726 C C . GLY B 1 156 ? -7.387 -0.666 -31.512 1.00 14.35 148 GLY B C 1
ATOM 3727 O O . GLY B 1 156 ? -8.431 -0.767 -30.858 1.00 13.45 148 GLY B O 1
ATOM 3728 N N . MET B 1 157 ? -6.275 -1.296 -31.155 1.00 13.97 149 MET B N 1
ATOM 3729 C CA . MET B 1 157 ? -6.183 -2.044 -29.893 1.00 13.21 149 MET B CA 1
ATOM 3730 C C . MET B 1 157 ? -5.940 -1.080 -28.730 1.00 12.34 149 MET B C 1
ATOM 3731 O O . MET B 1 157 ? -4.947 -0.338 -28.726 1.00 12.17 149 MET B O 1
ATOM 3736 N N . PRO B 1 158 ? -6.872 -1.011 -27.746 1.00 12.28 150 PRO B N 1
ATOM 3737 C CA . PRO B 1 158 ? -6.636 -0.066 -26.647 1.00 12.00 150 PRO B CA 1
ATOM 3738 C C . PRO B 1 158 ? -5.508 -0.453 -25.697 1.00 12.24 150 PRO B C 1
ATOM 3739 O O . PRO B 1 158 ? -5.264 -1.637 -25.463 1.00 12.22 150 PRO B O 1
ATOM 3743 N N . LEU B 1 159 ? -4.860 0.561 -25.164 1.00 11.92 151 LEU B N 1
ATOM 3744 C CA . LEU B 1 159 ? -3.949 0.410 -24.030 1.00 12.06 151 LEU B CA 1
ATOM 3745 C C . LEU B 1 159 ? -4.667 0.714 -22.701 1.00 11.88 151 LEU B C 1
ATOM 3746 O O . LEU B 1 159 ? -5.196 1.826 -22.517 1.00 11.88 151 LEU B O 1
ATOM 3751 N N . LEU B 1 160 ? -4.672 -0.250 -21.789 1.00 12.25 152 LEU B N 1
ATOM 3752 C CA . LEU B 1 160 ? -5.341 -0.132 -20.476 1.00 11.85 152 LEU B CA 1
ATOM 3753 C C . LEU B 1 160 ? -4.212 0.166 -19.495 1.00 12.16 152 LEU B C 1
ATOM 3754 O O . LEU B 1 160 ? -3.239 -0.564 -19.457 1.00 11.96 152 LEU B O 1
ATOM 3759 N N . VAL B 1 161 ? -4.292 1.280 -18.793 1.00 11.50 153 VAL B N 1
ATOM 3760 C CA . VAL B 1 161 ? -3.176 1.735 -18.043 1.00 12.24 153 VAL B CA 1
ATOM 3761 C C . VAL B 1 161 ? -3.437 1.745 -16.563 1.00 11.79 153 VAL B C 1
ATOM 3762 O O . VAL B 1 161 ? -4.405 2.364 -16.116 1.00 11.16 153 VAL B O 1
ATOM 3766 N N . HIS B 1 162 ? -2.542 1.119 -15.785 1.00 12.03 154 HIS B N 1
ATOM 3767 C CA . HIS B 1 162 ? -2.487 1.290 -14.319 1.00 12.22 154 HIS B CA 1
ATOM 3768 C C . HIS B 1 162 ? -1.547 2.489 -14.097 1.00 13.26 154 HIS B C 1
ATOM 3769 O O . HIS B 1 162 ? -0.291 2.362 -14.173 1.00 13.82 154 HIS B O 1
ATOM 3776 N N . GLY B 1 163 ? -2.121 3.643 -13.841 1.00 12.98 155 GLY B N 1
ATOM 3777 C CA . GLY B 1 163 ? -1.397 4.898 -13.961 1.00 13.79 155 GLY B CA 1
ATOM 3778 C C . GLY B 1 163 ? -0.866 5.290 -12.602 1.00 14.86 155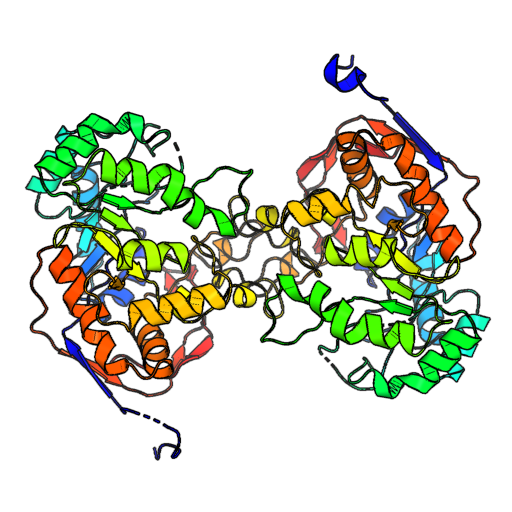 GLY B C 1
ATOM 3779 O O . GLY B 1 163 ? -1.371 6.192 -11.984 1.00 14.77 155 GLY B O 1
ATOM 3780 N N . GLU B 1 164 ? 0.218 4.656 -12.207 1.00 15.70 156 GLU B N 1
ATOM 3781 C CA . GLU B 1 164 ? 1.013 5.110 -11.046 1.00 15.98 156 GLU B CA 1
ATOM 3782 C C . GLU B 1 164 ? 2.490 4.980 -11.335 1.00 17.55 156 GLU B C 1
ATOM 3783 O O . GLU B 1 164 ? 2.926 4.016 -11.969 1.00 17.01 156 GLU B O 1
ATOM 3789 N N . VAL B 1 165 ? 3.253 5.941 -10.858 1.00 17.01 157 VAL B N 1
ATOM 3790 C CA . VAL B 1 165 ? 4.713 5.808 -10.864 1.00 18.17 157 VAL B CA 1
ATOM 3791 C C . VAL B 1 165 ? 5.085 5.016 -9.608 1.00 19.63 157 VAL B C 1
ATOM 3792 O O . VAL B 1 165 ? 4.305 4.902 -8.673 1.00 20.30 157 VAL B O 1
ATOM 3796 N N . THR B 1 166 ? 6.275 4.445 -9.590 1.00 21.08 158 THR B N 1
ATOM 3797 C CA . THR B 1 166 ? 6.720 3.717 -8.397 1.00 23.20 158 THR B CA 1
ATOM 3798 C C . THR B 1 166 ? 7.904 4.351 -7.618 1.00 24.20 158 THR B C 1
ATOM 3799 O O . THR B 1 166 ? 8.351 3.766 -6.611 1.00 23.70 158 THR B O 1
ATOM 3803 N N A ASP B 1 167 ? 8.444 5.465 -8.120 0.50 23.75 159 ASP B N 1
ATOM 3804 N N B ASP B 1 167 ? 8.381 5.531 -8.047 0.50 23.27 159 ASP B N 1
ATOM 3805 C CA A ASP B 1 167 ? 9.452 6.285 -7.439 0.50 24.90 159 ASP B CA 1
ATOM 3806 C CA B ASP B 1 167 ? 9.516 6.173 -7.378 0.50 24.19 159 ASP B CA 1
ATOM 3807 C C A ASP B 1 167 ? 9.339 6.289 -5.901 0.50 25.49 159 ASP B C 1
ATOM 3808 C C B ASP B 1 167 ? 9.324 6.228 -5.890 0.50 25.00 159 ASP B C 1
ATOM 3809 O O A ASP B 1 167 ? 8.422 6.917 -5.380 0.50 24.80 159 ASP B O 1
ATOM 3810 O O B ASP B 1 167 ? 8.378 6.837 -5.400 0.50 24.53 159 ASP B O 1
ATOM 3819 N N . ALA B 1 168 ? 10.294 5.669 -5.188 1.00 26.59 160 ALA B N 1
ATOM 3820 C CA . ALA B 1 168 ? 10.268 5.596 -3.728 1.00 27.50 160 ALA B CA 1
ATOM 3821 C C . ALA B 1 168 ? 10.268 6.988 -3.076 1.00 26.68 160 ALA B C 1
ATOM 3822 O O . ALA B 1 168 ? 9.774 7.137 -1.968 1.00 27.06 160 ALA B O 1
ATOM 3824 N N . SER B 1 169 ? 10.772 8.006 -3.770 1.00 26.19 161 SER B N 1
ATOM 3825 C CA . SER B 1 169 ? 10.764 9.373 -3.209 1.00 27.10 161 SER B CA 1
ATOM 3826 C C . SER B 1 169 ? 9.447 10.115 -3.425 1.00 25.21 161 SER B C 1
ATOM 3827 O O . SER B 1 169 ? 9.312 11.255 -3.000 1.00 25.13 161 SER B O 1
ATOM 3830 N N . ILE B 1 170 ? 8.483 9.476 -4.095 1.00 21.27 162 ILE B N 1
ATOM 3831 C CA . ILE B 1 170 ? 7.167 10.085 -4.329 1.00 19.27 162 ILE B CA 1
ATOM 3832 C C . ILE B 1 170 ? 6.193 9.467 -3.309 1.00 16.55 162 ILE B C 1
ATOM 3833 O O . ILE B 1 170 ? 6.105 8.220 -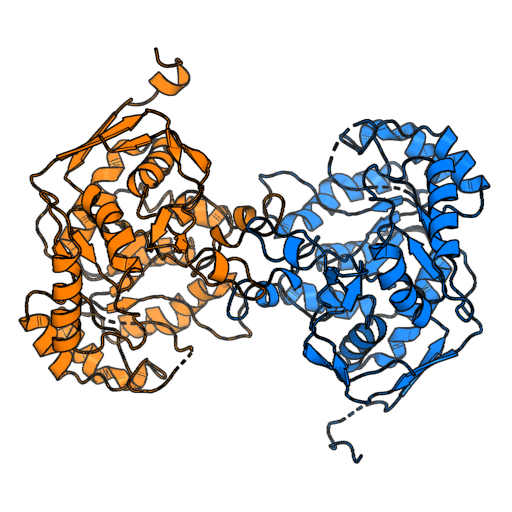3.158 1.00 15.56 162 ILE B O 1
ATOM 3838 N N . ASP B 1 171 ? 5.512 10.323 -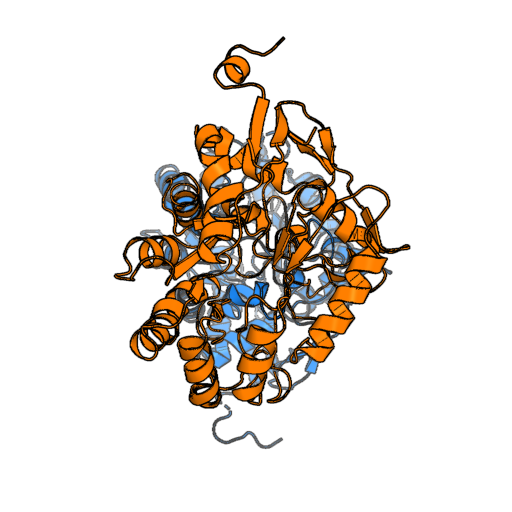2.569 1.00 15.48 163 ASP B N 1
ATOM 3839 C CA . ASP B 1 171 ? 4.519 9.855 -1.576 1.00 15.12 163 ASP B CA 1
ATOM 3840 C C . ASP B 1 171 ? 3.455 8.975 -2.267 1.00 14.77 163 ASP B C 1
ATOM 3841 O O . ASP B 1 171 ? 3.003 9.329 -3.351 1.00 14.76 163 ASP B O 1
ATOM 3846 N N . LEU B 1 172 ? 3.077 7.832 -1.657 1.00 14.09 164 LEU B N 1
ATOM 3847 C CA . LEU B 1 172 ? 2.111 6.880 -2.261 1.00 15.40 164 LEU B CA 1
ATOM 3848 C C . LEU B 1 172 ? 0.829 7.555 -2.807 1.00 13.82 164 LEU B C 1
ATOM 3849 O O . LEU B 1 172 ? 0.335 7.225 -3.932 1.00 13.72 164 LEU B O 1
ATOM 3854 N N . PHE B 1 173 ? 0.351 8.541 -2.065 1.00 12.75 165 PHE B N 1
ATOM 3855 C CA . PHE B 1 173 ? -0.875 9.207 -2.403 1.00 12.46 165 PHE B CA 1
ATOM 3856 C C . PHE B 1 173 ? -0.775 10.182 -3.589 1.00 12.88 165 PHE B C 1
ATOM 3857 O O . PHE B 1 173 ? -1.836 10.579 -4.134 1.00 14.04 165 PHE B O 1
ATOM 3865 N N . ASP B 1 174 ? 0.438 10.499 -3.985 1.00 12.91 166 ASP B N 1
ATOM 3866 C CA . ASP B 1 174 ? 0.729 11.391 -5.102 1.00 14.09 166 ASP B CA 1
ATOM 3867 C C . ASP B 1 174 ? 1.069 10.683 -6.385 1.00 14.47 166 ASP B C 1
ATOM 3868 O O . ASP B 1 174 ? 1.276 11.336 -7.419 1.00 14.22 166 ASP B O 1
ATOM 3873 N N . ARG B 1 175 ? 1.196 9.349 -6.341 1.00 14.11 167 ARG B N 1
ATOM 3874 C CA . ARG B 1 175 ? 1.759 8.626 -7.486 1.00 14.72 167 ARG B CA 1
ATOM 3875 C C . ARG B 1 175 ? 0.875 8.639 -8.729 1.00 13.97 167 ARG B C 1
ATOM 3876 O O . ARG B 1 175 ? 1.403 8.579 -9.833 1.00 13.29 167 ARG B O 1
ATOM 3884 N N . GLU B 1 176 ? -0.436 8.711 -8.533 1.00 12.48 168 GLU B N 1
ATOM 3885 C CA . GLU B 1 176 ? -1.374 8.782 -9.681 1.00 13.01 168 GLU B CA 1
ATOM 3886 C C . GLU B 1 176 ? -1.238 10.151 -10.395 1.00 13.21 168 GLU B C 1
ATOM 3887 O O . GLU B 1 176 ? -1.100 10.234 -11.628 1.00 12.31 168 GLU B O 1
ATOM 3893 N N . LYS B 1 177 ? -1.268 11.221 -9.607 1.00 14.00 169 LYS B N 1
ATOM 3894 C CA . LYS B 1 177 ? -1.098 12.572 -10.154 1.00 15.71 169 LYS B CA 1
ATOM 3895 C C . LYS B 1 177 ? 0.248 12.731 -10.881 1.00 15.39 169 LYS B C 1
ATOM 3896 O O . LYS B 1 177 ? 0.301 13.306 -11.975 1.00 14.05 169 LYS B O 1
ATOM 3902 N N . VAL B 1 178 ? 1.342 12.166 -10.331 1.00 14.89 170 VAL B N 1
ATOM 3903 C CA . VAL B 1 178 ? 2.649 12.265 -10.986 1.00 15.05 170 VAL B CA 1
ATOM 3904 C C . VAL B 1 178 ? 2.667 11.496 -12.309 1.00 15.15 170 VAL B C 1
ATOM 3905 O O . VAL B 1 178 ? 3.207 11.983 -13.319 1.00 15.65 170 VAL B O 1
ATOM 3909 N N . PHE B 1 179 ? 2.037 10.330 -12.314 1.00 14.41 171 PHE B N 1
ATOM 3910 C CA . PHE B 1 179 ? 1.899 9.530 -13.533 1.00 14.48 171 PHE B CA 1
ATOM 3911 C C . PHE B 1 179 ? 1.204 10.331 -14.641 1.00 13.49 171 PHE B C 1
ATOM 3912 O O . PHE B 1 179 ? 1.581 10.243 -15.805 1.00 14.29 171 PHE B O 1
ATOM 3920 N N . ILE B 1 180 ? 0.195 11.099 -14.303 1.00 13.26 172 ILE B N 1
ATOM 3921 C CA . ILE B 1 180 ? -0.514 11.928 -15.341 1.00 14.27 172 ILE B CA 1
ATOM 3922 C C . ILE B 1 180 ? 0.507 12.797 -16.095 1.00 15.84 172 ILE B C 1
ATOM 3923 O O . ILE B 1 180 ? 0.562 12.802 -17.336 1.00 15.85 172 ILE B O 1
ATOM 3928 N N . ASP B 1 181 ? 1.320 13.502 -15.318 1.00 17.44 173 ASP B N 1
ATOM 3929 C CA . ASP B 1 181 ? 2.265 14.469 -15.882 1.00 20.58 173 ASP B CA 1
ATOM 3930 C C . ASP B 1 181 ? 3.458 13.770 -16.547 1.00 19.88 173 ASP B C 1
ATOM 3931 O O . ASP B 1 181 ? 3.874 14.147 -17.650 1.00 18.81 173 ASP B O 1
ATOM 3936 N N . ARG B 1 182 ? 3.990 12.749 -15.894 1.00 18.46 174 ARG B N 1
ATOM 3937 C CA . ARG B 1 182 ? 5.217 12.132 -16.359 1.00 19.68 174 ARG B CA 1
ATOM 3938 C C . ARG B 1 182 ? 5.012 11.138 -17.488 1.00 19.35 174 ARG B C 1
ATOM 3939 O O . ARG B 1 182 ? 5.869 11.040 -18.382 1.00 19.39 174 ARG B O 1
ATOM 3947 N N . VAL B 1 183 ? 3.889 10.416 -17.483 1.00 16.46 175 VAL B N 1
ATOM 3948 C CA . VAL B 1 183 ? 3.696 9.321 -18.414 1.00 17.42 175 VAL B CA 1
ATOM 3949 C C . VAL B 1 183 ? 2.477 9.502 -19.317 1.00 16.47 175 VAL B C 1
ATOM 3950 O O . VAL B 1 183 ? 2.608 9.327 -20.532 1.00 16.33 175 VAL B O 1
ATOM 3954 N N . MET B 1 184 ? 1.311 9.809 -18.742 1.00 15.70 176 MET B N 1
ATOM 3955 C CA . MET B 1 184 ? 0.082 9.813 -19.546 1.00 15.74 176 MET B CA 1
ATOM 3956 C C . MET B 1 184 ? 0.133 10.944 -20.591 1.00 16.49 176 MET B C 1
ATOM 3957 O O . MET B 1 184 ? -0.196 10.744 -21.754 1.00 15.92 176 MET B O 1
ATOM 3962 N N . THR B 1 185 ? 0.602 12.116 -20.188 1.00 17.29 177 THR B N 1
ATOM 3963 C CA . THR B 1 185 ? 0.589 13.258 -21.069 1.00 18.34 177 THR B CA 1
ATOM 3964 C C . THR B 1 185 ? 1.488 13.008 -22.282 1.00 17.94 177 THR B C 1
ATOM 3965 O O . THR B 1 185 ? 1.022 13.161 -23.432 1.00 18.36 177 THR B O 1
ATOM 3969 N N . PRO B 1 186 ? 2.752 12.584 -22.077 1.00 19.30 178 PRO B N 1
ATOM 3970 C CA . PRO B 1 186 ? 3.601 12.302 -23.243 1.00 19.49 178 PRO B CA 1
ATOM 3971 C C . PRO B 1 186 ? 3.142 11.138 -24.098 1.00 18.84 178 PRO B C 1
ATOM 3972 O O . PRO B 1 186 ? 3.321 11.172 -25.283 1.00 17.36 178 PRO B O 1
ATOM 3976 N N . LEU B 1 187 ? 2.545 10.118 -23.486 1.00 17.69 179 LEU B N 1
ATOM 3977 C CA . LEU B 1 187 ? 2.038 8.978 -24.211 1.00 17.70 179 LEU B CA 1
ATOM 3978 C C . LEU B 1 187 ? 0.958 9.405 -25.182 1.00 17.76 179 LEU B C 1
ATOM 3979 O O . LEU B 1 187 ? 0.977 9.010 -26.331 1.00 18.64 179 LEU B O 1
ATOM 3984 N N . ARG B 1 188 ? -0.003 10.195 -24.714 1.00 17.22 180 ARG B N 1
ATOM 3985 C CA . ARG B 1 188 ? -1.111 10.572 -25.568 1.00 17.40 180 ARG B CA 1
ATOM 3986 C C . ARG B 1 188 ? -0.671 11.614 -26.620 1.00 18.05 180 ARG B C 1
ATOM 3987 O O . ARG B 1 188 ? -1.195 11.638 -27.732 1.00 18.51 180 ARG B O 1
ATOM 3995 N N . ARG B 1 189 ? 0.315 12.436 -26.280 1.00 18.33 181 ARG B N 1
ATOM 3996 C CA . ARG B 1 189 ? 0.905 13.363 -27.239 1.00 20.86 181 ARG B CA 1
ATOM 3997 C C . ARG B 1 189 ? 1.583 12.579 -28.347 1.00 20.67 181 ARG B C 1
ATOM 3998 O O . ARG B 1 189 ? 1.375 12.850 -29.529 1.00 21.96 181 ARG B O 1
ATOM 4006 N N . ASP B 1 190 ? 2.372 11.599 -27.966 1.00 21.50 182 ASP B N 1
ATOM 4007 C CA . ASP B 1 190 ? 3.177 10.801 -28.923 1.00 21.78 182 ASP B CA 1
ATOM 4008 C C . ASP B 1 190 ? 2.372 9.839 -29.784 1.00 20.61 182 ASP B C 1
ATOM 4009 O O . ASP B 1 190 ? 2.810 9.467 -30.888 1.00 20.66 182 ASP B O 1
ATOM 4014 N N . PHE B 1 191 ? 1.227 9.384 -29.267 1.00 18.42 183 PHE B N 1
ATOM 4015 C CA . PHE B 1 191 ? 0.372 8.428 -29.947 1.00 17.99 183 PHE B CA 1
ATOM 4016 C C . PHE B 1 191 ? -1.059 8.963 -29.885 1.00 17.01 183 PHE B C 1
ATOM 4017 O O . PHE B 1 191 ? -1.921 8.446 -29.143 1.00 16.28 183 PHE B O 1
ATOM 4025 N N . PRO B 1 192 ? -1.316 10.017 -30.644 1.00 17.68 184 PRO B N 1
ATOM 4026 C CA . PRO B 1 192 ? -2.581 10.713 -30.489 1.00 17.03 184 PRO B CA 1
ATOM 4027 C C . PRO B 1 192 ? -3.793 9.974 -31.064 1.00 16.25 184 PRO B C 1
ATOM 4028 O O . PRO B 1 192 ? -4.925 10.403 -30.849 1.00 15.91 184 PRO B O 1
ATOM 4032 N N . GLY B 1 193 ? -3.576 8.885 -31.801 1.00 15.66 185 GLY B N 1
ATOM 4033 C CA . GLY B 1 193 ? -4.674 8.009 -32.240 1.00 15.66 185 GLY B CA 1
ATOM 4034 C C . GLY B 1 193 ? -4.920 6.756 -31.407 1.00 14.99 185 GLY B C 1
ATOM 4035 O O . GLY B 1 193 ? -5.797 5.962 -31.733 1.00 15.14 185 GLY B O 1
ATOM 4036 N N . LEU B 1 194 ? -4.098 6.558 -30.363 1.00 14.88 186 LEU B N 1
ATOM 4037 C CA . LEU B 1 194 ? -4.148 5.378 -29.499 1.00 14.55 186 LEU B CA 1
ATOM 4038 C C . LEU B 1 194 ? -5.353 5.512 -28.572 1.00 14.34 186 LEU B C 1
ATOM 4039 O O . LEU B 1 194 ? -5.537 6.573 -27.982 1.00 15.52 186 LEU B O 1
ATOM 4044 N N . LYS B 1 195 ? -6.204 4.493 -28.517 1.00 13.78 187 LYS B N 1
ATOM 4045 C CA . LYS B 1 195 ? -7.255 4.387 -27.494 1.00 13.04 187 LYS B CA 1
ATOM 4046 C C . LYS B 1 195 ? -6.628 4.006 -26.156 1.00 13.03 187 LYS B C 1
ATOM 4047 O O . LYS B 1 195 ? -5.838 3.048 -26.085 1.00 12.56 187 LYS B O 1
ATOM 4053 N N . VAL B 1 196 ? -6.960 4.765 -25.102 1.00 12.02 188 VAL B N 1
ATOM 4054 C CA . VAL B 1 196 ? -6.394 4.531 -23.762 1.00 11.67 188 VAL B CA 1
ATOM 4055 C C . VAL B 1 196 ? -7.482 4.472 -22.735 1.00 10.71 188 VAL B C 1
ATOM 4056 O O . VAL B 1 196 ? -8.372 5.308 -22.749 1.00 10.11 188 VAL B O 1
ATOM 4060 N N . VAL B 1 197 ? -7.418 3.510 -21.832 1.00 9.82 189 VAL B N 1
ATOM 4061 C CA . VAL B 1 197 ? -8.288 3.494 -20.662 1.00 9.11 189 VAL B CA 1
ATOM 4062 C C . VAL B 1 197 ? -7.423 3.784 -19.445 1.00 9.57 189 VAL B C 1
ATOM 4063 O O . VAL B 1 197 ? -6.457 3.066 -19.198 1.00 9.25 189 VAL B O 1
ATOM 4067 N N . PHE B 1 198 ? -7.752 4.852 -18.713 1.00 9.31 190 PHE B N 1
ATOM 4068 C CA . PHE B 1 198 ? -7.127 5.131 -17.441 1.00 9.52 190 PHE B CA 1
ATOM 4069 C C . PHE B 1 198 ? -7.854 4.264 -16.420 1.00 9.56 190 PHE B C 1
ATOM 4070 O O . PHE B 1 198 ? -8.997 4.574 -16.022 1.00 8.46 190 PHE B O 1
ATOM 4078 N N . GLU B 1 199 ? -7.245 3.135 -16.020 1.00 9.57 191 GLU B N 1
ATOM 4079 C CA . GLU B 1 199 ? -7.952 2.184 -15.170 1.00 9.71 191 GLU B CA 1
ATOM 4080 C C . GLU B 1 199 ? -8.084 2.717 -13.773 1.00 9.31 191 GLU B C 1
ATOM 4081 O O . GLU B 1 199 ? -7.200 3.476 -13.311 1.00 10.20 191 GLU B O 1
ATOM 4087 N N . HIS B 1 200 ? -9.177 2.329 -13.097 1.00 9.71 192 HIS B N 1
ATOM 4088 C CA . HIS B 1 200 ? -9.403 2.569 -11.656 1.00 9.99 192 HIS B CA 1
ATOM 4089 C C . HIS B 1 200 ? -8.833 3.919 -11.184 1.00 10.03 192 HIS B C 1
ATOM 4090 O O . HIS B 1 200 ? -7.958 3.990 -10.349 1.00 10.24 192 HIS B O 1
ATOM 4097 N N . ILE B 1 201 ? -9.402 4.981 -11.712 1.00 9.98 193 ILE B N 1
ATOM 4098 C CA . ILE B 1 201 ? -8.984 6.302 -11.283 1.00 9.98 193 ILE B CA 1
ATOM 4099 C C . ILE B 1 201 ? -9.455 6.488 -9.846 1.00 9.95 193 ILE B C 1
ATOM 4100 O O . ILE B 1 201 ? -10.496 5.963 -9.413 1.00 9.98 193 ILE B O 1
ATOM 4105 N N . THR B 1 202 ? -8.671 7.262 -9.096 1.00 10.11 194 THR B N 1
ATOM 4106 C CA . THR B 1 202 ? -8.875 7.447 -7.655 1.00 10.18 194 THR B CA 1
ATOM 4107 C C . THR B 1 202 ? -8.787 8.861 -7.159 1.00 10.78 194 THR B C 1
ATOM 4108 O O . THR B 1 202 ? -9.042 9.077 -5.972 1.00 13.01 194 THR B O 1
ATOM 4112 N N . THR B 1 203 ? -8.521 9.795 -8.057 1.00 10.38 195 THR B N 1
ATOM 4113 C CA . THR B 1 203 ? -8.241 11.202 -7.694 1.00 10.30 195 THR B CA 1
ATOM 4114 C C . THR B 1 203 ? -9.094 12.150 -8.490 1.00 11.25 195 THR B C 1
ATOM 4115 O O . THR B 1 203 ? -9.414 11.919 -9.653 1.00 11.00 195 THR B O 1
ATOM 4119 N N . LYS B 1 204 ? -9.383 13.292 -7.884 1.00 12.00 196 LYS B N 1
ATOM 4120 C CA . LYS B 1 204 ? -9.864 14.437 -8.655 1.00 12.47 196 LYS B CA 1
ATOM 4121 C C . LYS B 1 204 ? -8.958 14.787 -9.816 1.00 12.48 196 LYS B C 1
ATOM 4122 O O . LYS B 1 204 ? -9.438 15.185 -10.901 1.00 12.07 196 LYS B O 1
ATOM 4128 N N . ASP B 1 205 ? -7.640 14.655 -9.622 1.00 11.81 197 ASP B N 1
ATOM 4129 C CA . ASP B 1 205 ? -6.687 14.890 -10.664 1.00 12.18 197 ASP B CA 1
ATOM 4130 C C . ASP B 1 205 ? -6.966 14.111 -11.933 1.00 11.19 197 ASP B C 1
ATOM 4131 O O . ASP B 1 205 ? -6.990 14.659 -13.052 1.00 10.78 197 ASP B O 1
ATOM 4136 N N . ALA B 1 206 ? -7.166 12.817 -11.757 1.00 10.33 198 ALA B N 1
ATOM 4137 C CA . ALA B 1 206 ? -7.415 11.926 -12.873 1.00 10.22 198 ALA B CA 1
ATOM 4138 C C . ALA B 1 206 ? -8.829 12.165 -13.415 1.00 10.38 198 ALA B C 1
ATOM 4139 O O . ALA B 1 206 ? -9.017 12.160 -14.648 1.00 10.40 198 ALA B O 1
ATOM 4141 N N . ALA B 1 207 ? -9.811 12.321 -12.525 1.00 10.06 199 ALA B N 1
ATOM 4142 C CA . ALA B 1 207 ? -11.191 12.547 -13.008 1.00 10.47 199 ALA B CA 1
ATOM 4143 C C . ALA B 1 207 ? -11.222 13.776 -13.939 1.00 11.13 199 ALA B C 1
ATOM 4144 O O . ALA B 1 207 ? -11.733 13.729 -15.069 1.00 10.72 199 ALA B O 1
ATOM 4146 N N . ASP B 1 208 ? -10.616 14.865 -13.494 1.00 11.68 200 ASP B N 1
ATOM 4147 C CA . ASP B 1 208 ? -10.594 16.099 -14.322 1.00 12.78 200 ASP B CA 1
ATOM 4148 C C . ASP B 1 208 ? -9.779 15.928 -15.592 1.00 12.92 200 ASP B C 1
ATOM 4149 O O . ASP B 1 208 ? -10.118 16.445 -16.639 1.00 13.83 200 ASP B O 1
ATOM 4154 N N . TYR B 1 209 ? -8.652 15.187 -15.517 1.00 12.65 201 TYR B N 1
ATOM 4155 C CA . TYR B 1 209 ? -7.840 14.960 -16.643 1.00 13.07 201 TYR B CA 1
ATOM 4156 C C . TYR B 1 209 ? -8.681 14.265 -17.742 1.00 12.86 201 TYR B C 1
ATOM 4157 O O . TYR B 1 209 ? -8.696 14.698 -18.897 1.00 13.28 201 TYR B O 1
ATOM 4166 N N . VAL B 1 210 ? -9.432 13.258 -17.343 1.00 11.49 202 VAL B N 1
ATOM 4167 C CA . VAL B 1 210 ? -10.238 12.516 -18.275 1.00 11.70 202 VAL B CA 1
ATOM 4168 C C . VAL B 1 210 ? -11.392 13.376 -18.820 1.00 12.49 202 VAL B C 1
ATOM 4169 O O . VAL B 1 210 ? -11.669 13.364 -20.046 1.00 12.48 202 VAL B O 1
ATOM 4173 N N . ARG B 1 211 ? -12.029 14.117 -17.946 1.00 13.60 203 ARG B N 1
ATOM 4174 C CA . ARG B 1 211 ? -13.168 14.948 -18.418 1.00 16.12 203 ARG B CA 1
ATOM 4175 C C . ARG B 1 211 ? -12.698 15.984 -19.427 1.00 17.37 203 ARG B C 1
ATOM 4176 O O . ARG B 1 211 ? -13.393 16.312 -20.397 1.00 18.43 203 ARG B O 1
ATOM 4184 N N . ASP B 1 212 ? -11.507 16.536 -19.243 1.00 18.09 204 ASP B N 1
ATOM 4185 C CA . ASP B 1 212 ? -11.107 17.744 -20.011 1.00 18.33 204 ASP B CA 1
ATOM 4186 C C . ASP B 1 212 ? -10.232 17.505 -21.168 1.00 18.42 204 ASP B C 1
ATOM 4187 O O . ASP B 1 212 ? -9.837 18.440 -21.862 1.00 17.67 204 ASP B O 1
ATOM 4192 N N . ALA B 1 213 ? -9.862 16.230 -21.371 1.00 17.48 205 ALA B N 1
ATOM 4193 C CA . ALA B 1 213 ? -8.960 15.924 -22.404 1.00 17.95 205 ALA B CA 1
ATOM 4194 C C . ALA B 1 213 ? -9.617 16.273 -23.712 1.00 19.10 205 ALA B C 1
ATOM 4195 O O . ALA B 1 213 ? -10.808 16.057 -23.909 1.00 18.35 205 ALA B O 1
ATOM 4197 N N . ASP B 1 214 ? -8.827 16.875 -24.578 1.00 20.85 206 ASP B N 1
ATOM 4198 C CA . ASP B 1 214 ? -9.214 17.108 -25.937 1.00 23.45 206 ASP B CA 1
ATOM 4199 C C . ASP B 1 214 ? -8.906 15.810 -26.642 1.00 25.17 206 ASP B C 1
ATOM 4200 O O . ASP B 1 214 ? -7.765 15.537 -26.983 1.00 28.90 206 ASP B O 1
ATOM 4205 N N . ALA B 1 215 ? -9.940 15.011 -26.861 1.00 26.64 207 ALA B N 1
ATOM 4206 C CA . ALA B 1 215 ? -9.788 13.674 -27.453 1.00 26.21 207 ALA B CA 1
ATOM 4207 C C . ALA B 1 215 ? -11.003 13.396 -28.312 1.00 23.46 207 ALA B C 1
ATOM 4208 O O . ALA B 1 215 ? -12.124 13.596 -27.865 1.00 23.73 207 ALA B O 1
ATOM 4210 N N . ALA B 1 216 ? -10.767 12.907 -29.518 1.00 24.48 208 ALA B N 1
ATOM 4211 C CA . ALA B 1 216 ? -11.842 12.462 -30.396 1.00 25.14 208 ALA B CA 1
ATOM 4212 C C . ALA B 1 216 ? -12.641 11.329 -29.727 1.00 24.57 208 ALA B C 1
ATOM 4213 O O . ALA B 1 216 ? -12.137 10.645 -28.837 1.00 20.29 208 ALA B O 1
ATOM 4215 N N . PRO B 1 217 ? -13.911 11.134 -30.115 1.00 23.86 209 PRO B N 1
ATOM 4216 C CA . PRO B 1 217 ? -14.771 10.164 -29.469 1.00 21.53 209 PRO B CA 1
ATOM 4217 C C . PRO B 1 217 ? -14.162 8.763 -29.489 1.00 19.11 209 PRO B C 1
ATOM 4218 O O . PRO B 1 217 ? -13.569 8.373 -30.487 1.00 18.86 209 PRO B O 1
ATOM 4222 N N . GLY B 1 218 ? -14.223 8.091 -28.361 1.00 17.63 210 GLY B N 1
ATOM 4223 C CA . GLY B 1 218 ? -13.667 6.747 -28.224 1.00 18.25 210 GLY B CA 1
ATOM 4224 C C . GLY B 1 218 ? -12.184 6.629 -27.980 1.00 16.48 210 GLY B C 1
ATOM 4225 O O . GLY B 1 218 ? -11.700 5.505 -27.855 1.00 15.73 210 GLY B O 1
ATOM 4226 N N . LEU B 1 219 ? -11.452 7.739 -27.857 1.00 15.45 211 LEU B N 1
ATOM 4227 C CA . LEU B 1 219 ? -9.998 7.651 -27.655 1.00 15.57 211 LEU B CA 1
ATOM 4228 C C . LEU B 1 219 ? -9.587 7.630 -26.198 1.00 14.35 211 LEU B C 1
ATOM 4229 O O . LEU B 1 219 ? -8.469 7.176 -25.906 1.00 13.86 211 LEU B O 1
ATOM 4234 N N . LEU B 1 220 ? -10.447 8.107 -25.276 1.00 12.91 212 LEU B N 1
ATOM 4235 C CA . LEU B 1 220 ? -10.051 8.105 -23.894 1.00 12.04 212 LEU B CA 1
ATOM 4236 C C . LEU B 1 220 ? -11.220 7.684 -23.015 1.00 11.60 212 LEU B C 1
ATOM 4237 O O . LEU B 1 220 ? -12.310 8.224 -23.116 1.00 12.62 212 LEU B O 1
ATOM 4242 N N . GLY B 1 221 ? -10.984 6.685 -22.173 1.00 10.45 213 GLY B N 1
ATOM 4243 C CA . GLY B 1 221 ? -11.934 6.216 -21.215 1.00 9.97 213 GLY B CA 1
ATOM 4244 C C . GLY B 1 221 ? -11.271 6.044 -19.851 1.00 10.00 213 GLY B C 1
ATOM 4245 O O . GLY B 1 221 ? -10.062 6.183 -19.730 1.00 9.74 213 GLY B O 1
ATOM 4246 N N . ALA B 1 222 ? -12.082 5.789 -18.838 1.00 9.79 214 ALA B N 1
ATOM 4247 C CA . ALA B 1 222 ? -11.592 5.502 -17.490 1.00 9.78 214 ALA B CA 1
ATOM 4248 C C . ALA B 1 222 ? -12.547 4.576 -16.749 1.00 9.08 214 ALA B C 1
ATOM 4249 O O . ALA B 1 222 ? -13.776 4.667 -16.899 1.00 8.70 214 ALA B O 1
ATOM 4251 N N . THR B 1 223 ? -12.022 3.674 -15.922 1.00 8.38 215 THR B N 1
ATOM 4252 C CA . THR B 1 223 ? -12.859 2.831 -15.102 1.00 8.70 215 THR B CA 1
ATOM 4253 C C . THR B 1 223 ? -12.814 3.276 -13.660 1.00 8.60 215 THR B C 1
ATOM 4254 O O . THR B 1 223 ? -11.835 3.920 -13.223 1.00 8.42 215 THR B O 1
ATOM 4258 N N . ILE B 1 224 ? -13.916 3.066 -12.967 1.00 8.21 216 ILE B N 1
ATOM 4259 C CA . ILE B 1 224 ? -14.026 3.390 -11.536 1.00 8.83 216 ILE B CA 1
ATOM 4260 C C . ILE B 1 224 ? -14.577 2.219 -10.737 1.00 8.91 216 ILE B C 1
ATOM 4261 O O . ILE B 1 224 ? -15.603 1.620 -11.076 1.00 8.84 216 ILE B O 1
ATOM 4266 N N . THR B 1 225 ? -13.880 1.875 -9.682 1.00 8.96 217 THR B N 1
ATOM 4267 C CA . THR B 1 225 ? -14.272 0.786 -8.774 1.00 9.52 217 THR B CA 1
ATOM 4268 C C . THR B 1 225 ? -15.394 1.127 -7.784 1.00 10.02 217 THR B C 1
ATOM 4269 O O . THR B 1 225 ? -15.724 2.278 -7.584 1.00 10.57 217 THR B O 1
ATOM 4273 N N . ALA B 1 226 ? -16.016 0.103 -7.181 1.00 10.10 218 ALA B N 1
ATOM 4274 C CA . ALA B 1 226 ? -17.075 0.353 -6.232 1.00 10.67 218 ALA B CA 1
ATOM 4275 C C . ALA B 1 226 ? -16.465 0.847 -4.898 1.00 10.55 218 ALA B C 1
ATOM 4276 O O . ALA B 1 226 ? -17.029 1.714 -4.217 1.00 10.94 218 ALA B O 1
ATOM 4278 N N . HIS B 1 227 ? -15.327 0.295 -4.542 1.00 10.38 219 HIS B N 1
ATOM 4279 C CA . HIS B 1 227 ? -14.726 0.634 -3.217 1.00 10.52 219 HIS B CA 1
ATOM 4280 C C . HIS B 1 227 ? -14.158 2.051 -3.182 1.00 10.92 219 HIS B C 1
ATOM 4281 O O . HIS B 1 227 ? -14.233 2.735 -2.145 1.00 10.45 219 HIS B O 1
ATOM 4288 N N . HIS B 1 228 ? -13.628 2.525 -4.316 1.00 10.69 220 HIS B N 1
ATOM 4289 C CA . HIS B 1 228 ? -13.206 3.921 -4.409 1.00 10.74 220 HIS B CA 1
ATOM 4290 C C . HIS B 1 228 ? -14.369 4.929 -4.417 1.00 11.12 220 HIS B C 1
ATOM 4291 O O . HIS B 1 228 ? -14.120 6.113 -4.136 1.00 11.29 220 HIS B O 1
ATOM 4298 N N . LEU B 1 229 ? -15.597 4.499 -4.733 1.00 11.27 221 LEU B N 1
ATOM 4299 C CA . LEU B 1 229 ? -16.785 5.320 -4.587 1.00 11.36 221 LEU B CA 1
ATOM 4300 C C . LEU B 1 229 ? -17.272 5.352 -3.152 1.00 12.38 221 LEU B C 1
ATOM 4301 O O . LEU B 1 229 ? -17.772 6.389 -2.699 1.00 12.54 221 LEU B O 1
ATOM 4306 N N . LEU B 1 230 ? -17.194 4.225 -2.460 1.00 11.77 222 LEU B N 1
ATOM 4307 C CA . LEU B 1 230 ? -17.777 4.098 -1.125 1.00 12.93 222 LEU B CA 1
ATOM 4308 C C . LEU B 1 230 ? -16.894 4.600 0.043 1.00 13.09 222 LEU B C 1
ATOM 4309 O O . LEU B 1 230 ? -17.404 5.038 1.078 1.00 14.02 222 LEU B O 1
ATOM 4314 N N . TYR B 1 231 ? -15.592 4.491 -0.118 1.00 13.25 223 TYR B N 1
ATOM 4315 C CA . TYR B 1 231 ? -14.669 4.648 0.991 1.00 13.45 223 TYR B CA 1
ATOM 4316 C C . TYR B 1 231 ? -13.642 5.717 0.680 1.00 13.04 223 TYR B C 1
ATOM 4317 O O . TYR B 1 231 ? -13.184 5.884 -0.477 1.00 12.21 223 TYR B O 1
ATOM 4326 N N . ASN B 1 232 ? -13.221 6.399 1.746 1.00 13.29 224 ASN B N 1
ATOM 4327 C CA . ASN B 1 232 ? -11.981 7.149 1.687 1.00 13.32 224 ASN B CA 1
ATOM 4328 C C . ASN B 1 232 ? -10.918 6.467 2.539 1.00 12.70 224 ASN B C 1
ATOM 4329 O O . ASN B 1 232 ? -11.178 5.452 3.135 1.00 11.71 224 ASN B O 1
ATOM 4334 N N . ARG B 1 233 ? -9.688 6.973 2.514 1.00 11.69 225 ARG B N 1
ATOM 4335 C CA . ARG B 1 233 ? -8.579 6.281 3.167 1.00 12.28 225 ARG B CA 1
ATOM 4336 C C . ARG B 1 233 ? -8.732 6.084 4.671 1.00 13.06 225 ARG B C 1
ATOM 4337 O O . ARG B 1 233 ? -8.000 5.267 5.264 1.00 13.63 225 ARG B O 1
ATOM 4345 N N . ASN B 1 234 ? -9.630 6.814 5.311 1.00 13.30 226 ASN B N 1
ATOM 4346 C CA . ASN B 1 234 ? -9.883 6.540 6.719 1.00 13.97 226 ASN B CA 1
ATOM 4347 C C . ASN B 1 234 ? -10.288 5.084 6.955 1.00 14.50 226 ASN B C 1
ATOM 4348 O O . ASN B 1 234 ? -10.084 4.527 8.036 1.00 14.82 226 ASN B O 1
ATOM 4353 N N . ALA B 1 235 ? -10.888 4.461 5.958 1.00 14.80 227 ALA B N 1
ATOM 4354 C CA . ALA B 1 235 ? -11.363 3.100 6.118 1.00 15.59 227 ALA B CA 1
ATOM 4355 C C . ALA B 1 235 ? -10.243 2.121 6.365 1.00 15.28 227 ALA B C 1
ATOM 4356 O O . ALA B 1 235 ? -10.492 1.066 6.926 1.00 16.25 227 ALA B O 1
ATOM 4358 N N . LEU B 1 236 ? -9.022 2.476 5.937 1.00 14.18 228 LEU B N 1
ATOM 4359 C CA . LEU B 1 236 ? -7.830 1.640 6.143 1.00 15.73 228 LEU B CA 1
ATOM 4360 C C . LEU B 1 236 ? -7.429 1.558 7.609 1.00 17.77 228 LEU B C 1
ATOM 4361 O O . LEU B 1 236 ? -6.698 0.645 7.999 1.00 15.18 228 LEU B O 1
ATOM 4366 N N . PHE B 1 237 ? -7.943 2.519 8.373 1.00 19.25 229 PHE B N 1
ATOM 4367 C CA . PHE B 1 237 ? -7.601 2.717 9.788 1.00 24.34 229 PHE B CA 1
ATOM 4368 C C . PHE B 1 237 ? -8.816 2.785 10.727 1.00 28.24 229 PHE B C 1
ATOM 4369 O O . PHE B 1 237 ? -8.673 3.152 11.863 1.00 33.59 229 PHE B O 1
ATOM 4377 N N . VAL B 1 238 ? -9.995 2.288 10.327 1.00 31.52 230 VAL B N 1
ATOM 4378 C CA . VAL B 1 238 ? -11.159 2.288 11.250 1.00 32.17 230 VAL B CA 1
ATOM 4379 C C . VAL B 1 238 ? -10.994 1.238 12.327 1.00 29.82 230 VAL B C 1
ATOM 4380 O O . VAL B 1 238 ? -11.234 0.051 12.094 1.00 32.70 230 VAL B O 1
ATOM 4384 N N . GLY B 1 239 ? -10.650 1.686 13.548 1.00 32.64 231 GLY B N 1
ATOM 4385 C CA . GLY B 1 239 ? -10.591 0.772 14.669 1.00 26.77 231 GLY B CA 1
ATOM 4386 C C . GLY B 1 239 ? -9.373 -0.131 14.641 1.00 24.09 231 GLY B C 1
ATOM 4387 O O . GLY B 1 239 ? -9.334 -1.084 15.396 1.00 24.98 231 GLY B O 1
ATOM 4388 N N . GLY B 1 240 ? -8.399 0.163 13.770 1.00 20.47 232 GLY B N 1
ATOM 4389 C CA . GLY B 1 240 ? -7.255 -0.724 13.513 1.00 19.12 232 GLY B CA 1
ATOM 4390 C C . GLY B 1 240 ? -6.906 -0.702 12.026 1.00 17.91 232 GLY B C 1
ATOM 4391 O O . GLY B 1 240 ? -7.637 -0.106 11.233 1.00 17.10 232 GLY B O 1
ATOM 4392 N N . ILE B 1 241 ? -5.779 -1.305 11.643 1.00 17.03 233 ILE B N 1
ATOM 4393 C CA . ILE B 1 241 ? -5.390 -1.335 10.250 1.00 16.11 233 ILE B CA 1
ATOM 4394 C C . ILE B 1 241 ? -6.143 -2.509 9.550 1.00 16.33 233 ILE B C 1
ATOM 4395 O O . ILE B 1 241 ? -6.241 -3.616 10.089 1.00 17.56 233 ILE B O 1
ATOM 4400 N N . ARG B 1 242 ? -6.690 -2.242 8.366 1.00 15.37 234 ARG B N 1
ATOM 4401 C CA . ARG B 1 242 ? -7.682 -3.141 7.727 1.00 16.51 234 ARG B CA 1
ATOM 4402 C C . ARG B 1 242 ? -7.200 -3.654 6.381 1.00 16.12 234 ARG B C 1
ATOM 4403 O O . ARG B 1 242 ? -7.497 -2.971 5.367 1.00 15.92 234 ARG B O 1
ATOM 4411 N N . PRO B 1 243 ? -6.431 -4.785 6.335 1.00 14.90 235 PRO B N 1
ATOM 4412 C CA . PRO B 1 243 ? -5.805 -5.157 5.063 1.00 15.17 235 PRO B CA 1
ATOM 4413 C C . PRO B 1 243 ? -6.817 -5.495 3.961 1.00 14.65 235 PRO B C 1
ATOM 4414 O O . PRO B 1 243 ? -6.500 -5.374 2.789 1.00 14.32 235 PRO B O 1
ATOM 4418 N N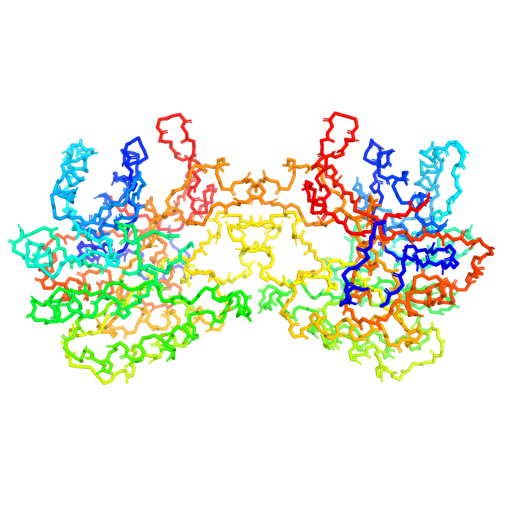 . HIS B 1 244 ? -8.018 -5.871 4.345 1.00 15.13 236 HIS B N 1
ATOM 4419 C CA . HIS B 1 244 ? -9.030 -6.226 3.315 1.00 15.52 236 HIS B CA 1
ATOM 4420 C C . HIS B 1 244 ? -9.534 -5.010 2.542 1.00 14.95 236 HIS B C 1
ATOM 4421 O O . HIS B 1 244 ? -10.158 -5.195 1.478 1.00 15.44 236 HIS B O 1
ATOM 4428 N N . TYR B 1 245 ? -9.232 -3.802 3.070 1.00 15.68 237 TYR B N 1
ATOM 4429 C CA . TYR B 1 245 ? -9.549 -2.538 2.397 1.00 15.43 237 TYR B CA 1
ATOM 4430 C C . TYR B 1 245 ? -8.327 -1.973 1.637 1.00 15.03 237 TYR B C 1
ATOM 4431 O O . TYR B 1 245 ? -8.426 -0.914 1.029 1.00 15.21 237 TYR B O 1
ATOM 4440 N N . TYR B 1 246 ? -7.204 -2.700 1.667 1.00 14.72 238 TYR B N 1
ATOM 4441 C CA . TYR B 1 246 ? -5.986 -2.293 1.000 1.00 15.09 238 TYR B CA 1
ATOM 4442 C C . TYR B 1 246 ? -5.894 -2.830 -0.420 1.00 15.51 238 TYR B C 1
ATOM 4443 O O . TYR B 1 246 ? -5.965 -4.054 -0.675 1.00 15.24 238 TYR B O 1
ATOM 4452 N N . CYS B 1 247 ? -5.708 -1.889 -1.333 1.00 15.86 239 CYS B N 1
ATOM 4453 C CA . CYS B 1 247 ? -5.574 -2.161 -2.768 1.00 16.02 239 CYS B CA 1
ATOM 4454 C C . CYS B 1 247 ? -4.686 -1.112 -3.398 1.00 16.27 239 CYS B C 1
ATOM 4455 O O . CYS B 1 247 ? -4.405 -0.113 -2.759 1.00 14.78 239 CYS B O 1
ATOM 4458 N N . LEU B 1 248 ? -4.253 -1.350 -4.643 1.00 17.56 240 LEU B N 1
ATOM 4459 C CA . LEU B 1 248 ? -3.615 -0.335 -5.479 1.00 20.66 240 LEU B CA 1
ATOM 4460 C C . LEU B 1 248 ? -4.584 0.042 -6.626 1.00 21.17 240 LEU B C 1
ATOM 4461 O O . LEU B 1 248 ? -5.221 -0.847 -7.203 1.00 25.46 240 LEU B O 1
ATOM 4466 N N . PRO B 1 249 ? -4.730 1.350 -6.943 1.00 18.15 241 PRO B N 1
ATOM 4467 C CA . PRO B 1 249 ? -4.217 2.494 -6.215 1.00 16.07 241 PRO B CA 1
ATOM 4468 C C . PRO B 1 249 ? -4.907 2.579 -4.880 1.00 14.13 241 PRO B C 1
ATOM 4469 O O . PRO B 1 249 ? -6.005 2.092 -4.747 1.00 14.04 241 PRO B O 1
ATOM 4473 N N . VAL B 1 250 ? -4.214 3.097 -3.866 1.00 13.16 242 VAL B N 1
ATOM 4474 C CA . VAL B 1 250 ? -4.758 3.114 -2.510 1.00 12.93 242 VAL B CA 1
ATOM 4475 C C . VAL B 1 250 ? -5.988 4.061 -2.440 1.00 12.71 242 VAL B C 1
ATOM 4476 O O . VAL B 1 250 ? -6.055 5.015 -3.153 1.00 12.59 242 VAL B O 1
ATOM 4480 N N . LEU B 1 251 ? -6.885 3.799 -1.530 1.00 13.27 243 LEU B N 1
ATOM 4481 C CA . LEU B 1 251 ? -7.958 4.742 -1.167 1.00 13.44 243 LEU B CA 1
ATOM 4482 C C . LEU B 1 251 ? -7.338 6.104 -0.854 1.00 13.38 243 LEU B C 1
ATOM 4483 O O . LEU B 1 251 ? -6.255 6.168 -0.293 1.00 13.43 243 LEU B O 1
ATOM 4488 N N . LYS B 1 252 ? -8.025 7.174 -1.260 1.00 13.02 244 LYS B N 1
ATOM 4489 C CA . LYS B 1 252 ? -7.556 8.539 -1.127 1.00 12.50 244 LYS B CA 1
ATOM 4490 C C . LYS B 1 252 ? -8.377 9.359 -0.148 1.00 12.34 244 LYS B C 1
ATOM 4491 O O . LYS B 1 252 ? -9.351 8.850 0.461 1.00 11.63 244 LYS B O 1
ATOM 4497 N N . ARG B 1 253 ? -7.995 10.624 -0.005 1.00 12.50 245 ARG B N 1
ATOM 4498 C CA . ARG B 1 253 ? -8.777 11.556 0.762 1.00 13.94 245 ARG B CA 1
ATOM 4499 C C . ARG B 1 253 ? -10.210 11.646 0.272 1.00 13.79 245 ARG B C 1
ATOM 4500 O O . ARG B 1 253 ? -10.510 11.480 -0.909 1.00 14.38 245 ARG B O 1
ATOM 4508 N N . GLU B 1 254 ? -11.063 12.024 1.203 1.00 14.68 246 GLU B N 1
ATOM 4509 C CA . GLU B 1 254 ? -12.482 12.279 0.987 1.00 14.25 246 GLU B CA 1
ATOM 4510 C C . GLU B 1 254 ? -12.740 13.217 -0.180 1.00 14.93 246 GLU B C 1
ATOM 4511 O O . GLU B 1 254 ? -13.683 12.975 -0.942 1.00 15.17 246 GLU B O 1
ATOM 4517 N N . THR B 1 255 ? -11.916 14.268 -0.353 1.00 14.64 247 THR B N 1
ATOM 4518 C CA . THR B 1 255 ? -12.090 15.187 -1.474 1.00 15.17 247 THR B CA 1
ATOM 4519 C C . THR B 1 255 ? -12.003 14.514 -2.831 1.00 14.49 247 THR B C 1
ATOM 4520 O O . THR B 1 255 ? -12.751 14.839 -3.751 1.00 14.57 247 THR B O 1
ATOM 4524 N N . HIS B 1 256 ? -11.122 13.526 -2.936 1.00 12.53 248 HIS B N 1
ATOM 4525 C CA . HIS B 1 256 ? -10.986 12.739 -4.158 1.00 12.61 248 HIS B CA 1
ATOM 4526 C C . HIS B 1 256 ? -12.196 11.814 -4.336 1.00 11.70 248 HIS B C 1
ATOM 4527 O O . HIS B 1 256 ? -12.714 11.682 -5.440 1.00 12.06 248 HIS B O 1
ATOM 4534 N N . ARG B 1 257 ? -12.635 11.197 -3.251 1.00 11.52 249 ARG B N 1
ATOM 4535 C CA . ARG B 1 257 ? -13.792 10.291 -3.312 1.00 12.13 249 ARG B CA 1
ATOM 4536 C C . ARG B 1 257 ? -14.999 11.040 -3.848 1.00 12.33 249 ARG B C 1
ATOM 4537 O O . ARG B 1 257 ? -15.721 10.538 -4.714 1.00 12.05 249 ARG B O 1
ATOM 4545 N N . VAL B 1 258 ? -15.205 12.247 -3.343 1.00 12.65 250 VAL B N 1
ATOM 4546 C CA . VAL B 1 258 ? -16.294 13.066 -3.797 1.00 13.50 250 VAL B CA 1
ATOM 4547 C C . VAL B 1 258 ? -16.190 13.338 -5.291 1.00 13.36 250 VAL B C 1
ATOM 4548 O O . VAL B 1 258 ? -17.224 13.272 -5.971 1.00 13.03 250 VAL B O 1
ATOM 4552 N N . ALA B 1 259 ? -14.998 13.635 -5.804 1.00 12.92 251 ALA B N 1
ATOM 4553 C CA . ALA B 1 259 ? -14.829 13.864 -7.228 1.00 13.27 251 ALA B CA 1
ATOM 4554 C C . ALA B 1 259 ? -15.144 12.636 -8.055 1.00 13.09 251 ALA B C 1
ATOM 4555 O O . ALA B 1 259 ? -15.727 12.711 -9.156 1.00 12.53 251 ALA B O 1
ATOM 4557 N N . LEU B 1 260 ? -14.771 11.465 -7.525 1.00 13.02 252 LEU B N 1
ATOM 4558 C CA . LEU B 1 260 ? -15.033 10.212 -8.222 1.00 13.20 252 LEU B CA 1
ATOM 4559 C C . LEU B 1 260 ? -16.515 9.924 -8.295 1.00 13.10 252 LEU B C 1
ATOM 4560 O O . LEU B 1 260 ? -17.032 9.442 -9.338 1.00 12.92 252 LEU B O 1
ATOM 4565 N N . VAL B 1 261 ? -17.214 10.148 -7.185 1.00 12.54 253 VAL B N 1
ATOM 4566 C CA . VAL B 1 261 ? -18.650 9.999 -7.211 1.00 13.46 253 VAL B CA 1
ATOM 4567 C C . VAL B 1 261 ? -19.294 10.937 -8.215 1.00 13.64 253 VAL B C 1
ATOM 4568 O O . VAL B 1 261 ? -20.176 10.512 -8.977 1.00 14.09 253 VAL B O 1
ATOM 4572 N N A GLU B 1 262 ? -18.860 12.190 -8.252 0.50 14.24 254 GLU B N 1
ATOM 4573 N N B GLU B 1 262 ? -18.863 12.192 -8.237 0.50 14.17 254 GLU B N 1
ATOM 4574 C CA A GLU B 1 262 ? -19.389 13.123 -9.263 0.50 14.96 254 GLU B CA 1
ATOM 4575 C CA B GLU B 1 262 ? -19.375 13.130 -9.248 0.50 14.94 254 GLU B CA 1
ATOM 4576 C C A GLU B 1 262 ? -19.148 12.643 -10.702 0.50 14.00 254 GLU B C 1
ATOM 4577 C C B GLU B 1 262 ? -19.162 12.606 -10.679 0.50 14.00 254 GLU B C 1
ATOM 4578 O O A GLU B 1 262 ? -20.038 12.729 -11.540 0.50 13.46 254 GLU B O 1
ATOM 4579 O O B GLU B 1 262 ? -20.091 12.610 -11.479 0.50 13.50 254 GLU B O 1
ATOM 4590 N N . ALA B 1 263 ? -17.964 12.102 -10.973 1.00 13.01 255 ALA B N 1
ATOM 4591 C CA . ALA B 1 263 ? -17.649 11.564 -12.299 1.00 12.37 255 ALA B CA 1
ATOM 4592 C C . ALA B 1 263 ? -18.483 10.320 -12.637 1.00 11.00 255 ALA B C 1
ATOM 4593 O O . ALA B 1 263 ? -19.083 10.233 -13.686 1.00 10.91 255 ALA B O 1
ATOM 4595 N N . ALA B 1 264 ? -18.607 9.393 -11.705 1.00 10.86 256 ALA B N 1
ATOM 4596 C CA . ALA B 1 264 ? -19.309 8.159 -11.971 1.00 10.84 256 ALA B CA 1
ATOM 4597 C C . ALA B 1 264 ? -20.805 8.362 -12.212 1.00 11.55 256 ALA B C 1
ATOM 4598 O O . ALA B 1 264 ? -21.450 7.612 -12.952 1.00 12.20 256 ALA B O 1
ATOM 4600 N N . THR B 1 265 ? -21.350 9.415 -11.612 1.00 11.67 257 THR B N 1
ATOM 4601 C CA . THR B 1 265 ? -22.784 9.723 -11.667 1.00 11.90 257 THR B CA 1
ATOM 4602 C C . THR B 1 265 ? -23.092 10.841 -12.660 1.00 12.31 257 THR B C 1
ATOM 4603 O O . THR B 1 265 ? -24.236 11.316 -12.744 1.00 12.94 257 THR B O 1
ATOM 4607 N N . SER B 1 266 ? -22.123 11.208 -13.470 1.00 11.99 258 SER B N 1
ATOM 4608 C CA . SER B 1 266 ? -22.205 12.415 -14.336 1.00 12.17 258 SER B CA 1
ATOM 4609 C C . SER B 1 266 ? -22.943 12.203 -15.619 1.00 11.97 258 SER B C 1
ATOM 4610 O O . SER B 1 266 ? -23.410 13.151 -16.250 1.00 12.00 258 SER B O 1
ATOM 4613 N N . GLY B 1 267 ? -23.051 10.968 -16.067 1.00 11.66 259 GLY B N 1
ATOM 4614 C CA . GLY B 1 267 ? -23.423 10.774 -17.478 1.00 11.38 259 GLY B CA 1
ATOM 4615 C C . GLY B 1 267 ? -22.351 10.964 -18.537 1.00 11.36 259 GLY B C 1
ATOM 4616 O O . GLY B 1 267 ? -22.650 10.838 -19.757 1.00 10.78 259 GLY B O 1
ATOM 4617 N N . ASN B 1 268 ? -21.136 11.322 -18.138 1.00 11.01 260 ASN B N 1
ATOM 4618 C CA . ASN B 1 268 ? -20.052 11.547 -19.104 1.00 11.00 260 ASN B CA 1
ATOM 4619 C C . ASN B 1 268 ? -19.647 10.205 -19.700 1.00 10.96 260 ASN B C 1
ATOM 4620 O O . ASN B 1 268 ? -19.306 9.302 -18.954 1.00 10.06 260 ASN B O 1
ATOM 4625 N N . PRO B 1 269 ? -19.699 10.052 -21.046 1.00 11.54 261 PRO B N 1
ATOM 4626 C CA . PRO B 1 269 ? -19.444 8.723 -21.628 1.00 11.92 261 PRO B CA 1
ATOM 4627 C C . PRO B 1 269 ? -18.016 8.209 -21.517 1.00 12.06 261 PRO B C 1
ATOM 4628 O O . PRO B 1 269 ? -17.763 7.066 -21.882 1.00 11.13 261 PRO B O 1
ATOM 4632 N N . ARG B 1 270 ? -17.104 9.022 -20.997 1.00 11.39 262 ARG B N 1
ATOM 4633 C CA . ARG B 1 270 ? -15.744 8.546 -20.746 1.00 11.30 262 ARG B CA 1
ATOM 4634 C C . ARG B 1 270 ? -15.540 7.710 -19.477 1.00 10.86 262 ARG B C 1
ATOM 4635 O O . ARG B 1 270 ? -14.455 7.102 -19.334 1.00 11.38 262 ARG B O 1
ATOM 4643 N N . PHE B 1 271 ? -16.501 7.666 -18.572 1.00 9.81 263 PHE B N 1
ATOM 4644 C CA . PHE B 1 271 ? -16.399 6.860 -17.336 1.00 9.80 263 PHE B CA 1
ATOM 4645 C C . PHE B 1 271 ? -17.296 5.643 -17.335 1.00 9.97 263 PHE B C 1
ATOM 4646 O O . PHE B 1 271 ? -18.483 5.728 -17.623 1.00 10.03 263 PHE B O 1
ATOM 4654 N N . PHE B 1 272 ? -16.731 4.519 -16.961 1.00 9.18 264 PHE B N 1
ATOM 4655 C CA . PHE B 1 272 ? -17.492 3.286 -16.913 1.00 9.27 264 PHE B CA 1
ATOM 4656 C C . PHE B 1 272 ? -16.991 2.322 -15.848 1.00 9.09 264 PHE B C 1
ATOM 4657 O O . PHE B 1 272 ? -15.957 2.512 -15.232 1.00 8.67 264 PHE B O 1
ATOM 4665 N N . LEU B 1 273 ? -17.792 1.309 -15.612 1.00 9.32 265 LEU B N 1
ATOM 4666 C CA . LEU B 1 273 ? -17.636 0.402 -14.481 1.00 9.36 265 LEU B CA 1
ATOM 4667 C C . LEU B 1 273 ? -16.455 -0.554 -14.703 1.00 9.71 265 LEU B C 1
ATOM 4668 O O . LEU B 1 273 ? -16.375 -1.211 -15.702 1.00 10.61 265 LEU B O 1
ATOM 4673 N N . GLY B 1 274 ? -15.588 -0.655 -13.700 1.00 9.60 266 GLY B N 1
ATOM 4674 C CA . GLY B 1 274 ? -14.557 -1.682 -13.617 1.00 9.90 266 GLY B CA 1
ATOM 4675 C C . GLY B 1 274 ? -14.323 -1.933 -12.137 1.00 10.52 266 GLY B C 1
ATOM 4676 O O . GLY B 1 274 ? -13.912 -1.018 -11.416 1.00 10.87 266 GLY B O 1
ATOM 4677 N N . THR B 1 275 ? -14.561 -3.167 -11.670 1.00 10.24 267 THR B N 1
ATOM 4678 C CA . THR B 1 275 ? -14.477 -3.465 -10.261 1.00 10.62 267 THR B CA 1
ATOM 4679 C C . THR B 1 275 ? -13.080 -3.458 -9.674 1.00 10.45 267 THR B C 1
ATOM 4680 O O . THR B 1 275 ? -12.905 -3.145 -8.481 1.00 10.86 267 THR B O 1
ATOM 4684 N N . ASP B 1 276 ? -12.102 -3.826 -10.486 1.00 10.45 268 ASP B N 1
ATOM 4685 C CA . ASP B 1 276 ? -10.822 -4.292 -10.041 1.00 11.21 268 ASP B CA 1
ATOM 4686 C C . ASP B 1 276 ? -10.958 -5.295 -8.886 1.00 11.54 268 ASP B C 1
ATOM 4687 O O . ASP B 1 276 ? -10.147 -5.265 -7.925 1.00 12.34 268 ASP B O 1
ATOM 4692 N N . SER B 1 277 ? -11.967 -6.152 -8.936 1.00 12.01 269 SER B N 1
ATOM 4693 C CA . SER B 1 277 ? -12.064 -7.248 -7.954 1.00 12.59 269 SER B CA 1
ATOM 4694 C C . SER B 1 277 ? -10.811 -8.080 -8.073 1.00 14.00 269 SER B C 1
ATOM 4695 O O . SER B 1 277 ? -10.454 -8.560 -9.178 1.00 14.92 269 SER B O 1
ATOM 4698 N N . ALA B 1 278 ? -10.139 -8.269 -6.933 1.00 14.81 270 ALA B N 1
ATOM 4699 C CA . ALA B 1 278 ? -8.758 -8.776 -6.942 1.00 15.69 270 ALA B CA 1
ATOM 4700 C C . ALA B 1 278 ? -8.523 -9.680 -5.744 1.00 16.65 270 ALA B C 1
ATOM 4701 O O . ALA B 1 278 ? -7.983 -9.228 -4.720 1.00 18.29 270 ALA B O 1
ATOM 4703 N N . PRO B 1 279 ? -8.970 -10.944 -5.834 1.00 16.99 271 PRO B N 1
ATOM 4704 C CA . PRO B 1 279 ? -8.982 -11.778 -4.643 1.00 16.65 271 PRO B CA 1
ATOM 4705 C C . PRO B 1 279 ? -7.653 -12.371 -4.252 1.00 18.10 271 PRO B C 1
ATOM 4706 O O . PRO B 1 279 ? -6.816 -12.762 -5.105 1.00 16.92 271 PRO B O 1
ATOM 4710 N N . HIS B 1 280 ? -7.482 -12.433 -2.932 1.00 18.14 272 HIS B N 1
ATOM 4711 C CA . HIS B 1 280 ? -6.393 -13.156 -2.317 1.00 18.66 272 HIS B CA 1
ATOM 4712 C C . HIS B 1 280 ? -6.907 -14.016 -1.168 1.00 18.79 272 HIS B C 1
ATOM 4713 O O . HIS B 1 280 ? -7.940 -13.730 -0.537 1.00 18.61 272 HIS B O 1
ATOM 4720 N N . ALA B 1 281 ? -6.186 -15.103 -0.925 1.00 19.91 273 ALA B N 1
ATOM 4721 C CA . ALA B 1 281 ? -6.449 -15.906 0.260 1.00 20.01 273 ALA B CA 1
ATOM 4722 C C . ALA B 1 281 ? -6.410 -15.031 1.496 1.00 19.91 273 ALA B C 1
ATOM 4723 O O . ALA B 1 281 ? -5.586 -14.136 1.604 1.00 18.07 273 ALA B O 1
ATOM 4725 N N . ARG B 1 282 ? -7.310 -15.286 2.440 1.00 20.86 274 ARG B N 1
ATOM 4726 C CA . ARG B 1 282 ? -7.265 -14.599 3.723 1.00 22.38 274 ARG B CA 1
ATOM 4727 C C . ARG B 1 282 ? -5.867 -14.542 4.343 1.00 23.27 274 ARG B C 1
ATOM 4728 O O . ARG B 1 282 ? -5.438 -13.484 4.829 1.00 21.20 274 ARG B O 1
ATOM 4736 N N . ASP B 1 283 ? -5.148 -15.666 4.308 1.00 25.17 275 ASP B N 1
ATOM 4737 C CA . ASP B 1 283 ? -3.836 -15.763 4.903 1.00 28.24 275 ASP B CA 1
ATOM 4738 C C . ASP B 1 283 ? -2.747 -14.975 4.167 1.00 27.85 275 ASP B C 1
ATOM 4739 O O . ASP B 1 283 ? -1.725 -14.660 4.766 1.00 30.39 275 ASP B O 1
ATOM 4744 N N . ALA B 1 284 ? -2.951 -14.640 2.896 1.00 24.02 276 ALA B N 1
ATOM 4745 C CA . ALA B 1 284 ? -2.065 -13.725 2.198 1.00 22.63 276 ALA B CA 1
ATOM 4746 C C 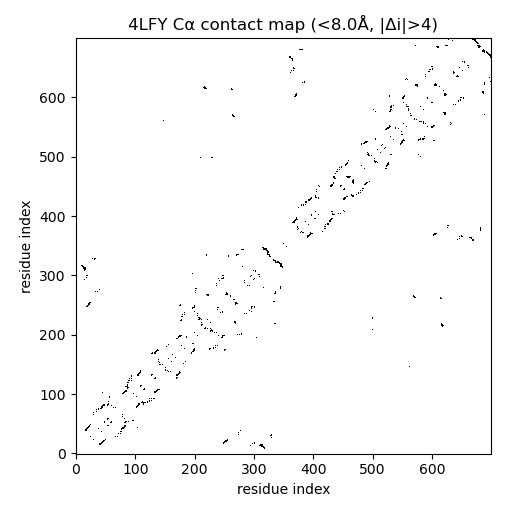. ALA B 1 284 ? -2.368 -12.244 2.494 1.00 22.10 276 ALA B C 1
ATOM 4747 O O . ALA B 1 284 ? -1.495 -11.399 2.296 1.00 23.16 276 ALA B O 1
ATOM 4749 N N . LYS B 1 285 ? -3.582 -11.948 2.950 1.00 20.01 277 LYS B N 1
ATOM 4750 C CA . LYS B 1 285 ? -3.953 -10.590 3.232 1.00 20.35 277 LYS B CA 1
ATOM 4751 C C . LYS B 1 285 ? -3.484 -10.171 4.626 1.00 21.56 277 LYS B C 1
ATOM 4752 O O . LYS B 1 285 ? -3.152 -8.993 4.849 1.00 21.13 277 LYS B O 1
ATOM 4758 N N . GLU B 1 286 ? -3.479 -11.122 5.547 1.00 21.13 278 GLU B N 1
ATOM 4759 C CA . GLU B 1 286 ? -3.339 -10.860 6.980 1.00 23.60 278 GLU B CA 1
ATOM 4760 C C . GLU B 1 286 ? -1.989 -11.345 7.471 1.00 25.38 278 GLU B C 1
ATOM 4761 O O . GLU B 1 286 ? -1.925 -12.234 8.333 1.00 33.97 278 GLU B O 1
ATOM 4767 N N . THR B 1 287 ? -0.922 -10.870 6.843 1.00 24.12 279 THR B N 1
ATOM 4768 C CA . THR B 1 287 ? 0.461 -11.210 7.203 1.00 23.98 279 THR B CA 1
ATOM 4769 C C . THR B 1 287 ? 1.173 -9.914 7.543 1.00 21.21 279 THR B C 1
ATOM 4770 O O . THR B 1 287 ? 0.552 -8.848 7.519 1.00 20.18 279 THR B O 1
ATOM 4774 N N . ALA B 1 288 ? 2.475 -10.008 7.810 1.00 20.47 280 ALA B N 1
ATOM 4775 C CA . ALA B 1 288 ? 3.320 -8.813 7.991 1.00 20.13 280 ALA B CA 1
ATOM 4776 C C . ALA B 1 288 ? 3.452 -7.969 6.749 1.00 20.44 280 ALA B C 1
ATOM 4777 O O . ALA B 1 288 ? 3.869 -6.820 6.839 1.00 19.25 280 ALA B O 1
ATOM 4779 N N . CYS B 1 289 ? 3.200 -8.563 5.573 1.00 20.13 281 CYS B N 1
ATOM 4780 C CA . CYS B 1 289 ? 3.214 -7.812 4.312 1.00 20.48 281 CYS B CA 1
ATOM 4781 C C . CYS B 1 289 ? 2.036 -8.208 3.457 1.00 19.65 281 CYS B C 1
ATOM 4782 O O . CYS B 1 289 ? 2.159 -9.079 2.579 1.00 19.30 281 CYS B O 1
ATOM 4785 N N . GLY B 1 290 ? 0.890 -7.579 3.696 1.00 18.03 282 GLY B N 1
ATOM 4786 C CA . GLY B 1 290 ? -0.366 -8.078 3.148 1.00 17.58 282 GLY B CA 1
ATOM 4787 C C . GLY B 1 290 ? -0.507 -7.719 1.687 1.00 17.72 282 GLY B C 1
ATOM 4788 O O . GLY B 1 290 ? -0.135 -6.611 1.268 1.00 17.75 282 GLY B O 1
ATOM 4789 N N . CYS B 1 291 ? -1.028 -8.652 0.896 1.00 19.54 283 CYS B N 1
ATOM 4790 C CA . CYS B 1 291 ? -1.210 -8.419 -0.554 1.00 19.15 283 CYS B CA 1
ATOM 4791 C C . CYS B 1 291 ? -2.253 -7.351 -0.806 1.00 17.61 283 CYS B C 1
ATOM 4792 O O . CYS B 1 291 ? -3.264 -7.284 -0.094 1.00 16.91 283 CYS B O 1
ATOM 4795 N N . ALA B 1 292 ? -2.040 -6.607 -1.889 1.00 16.74 284 ALA B N 1
ATOM 4796 C CA . ALA B 1 292 ? -2.989 -5.579 -2.342 1.00 16.92 284 ALA B CA 1
ATOM 4797 C C . ALA B 1 292 ? -4.109 -6.189 -3.162 1.00 17.00 284 ALA B C 1
ATOM 4798 O O . ALA B 1 292 ? -3.830 -6.989 -4.093 1.00 16.73 284 ALA B O 1
ATOM 4800 N N . GLY B 1 293 ? -5.345 -5.832 -2.817 1.00 15.19 285 GLY B N 1
ATOM 4801 C CA . GLY B 1 293 ? -6.537 -6.179 -3.623 1.00 15.79 285 GLY B CA 1
ATOM 4802 C C . GLY B 1 293 ? -7.802 -6.415 -2.808 1.00 15.23 285 GLY B C 1
ATOM 4803 O O . GLY B 1 293 ? -7.783 -7.154 -1.789 1.00 16.86 285 GLY B O 1
ATOM 4804 N N . CYS B 1 294 ? -8.906 -5.790 -3.232 1.00 14.27 286 CYS B N 1
ATOM 4805 C CA . CYS B 1 294 ? -10.191 -5.937 -2.612 1.00 13.70 286 CYS B CA 1
ATOM 4806 C C . CYS B 1 294 ? -11.031 -6.946 -3.405 1.00 13.71 286 CYS B C 1
ATOM 4807 O O . CYS B 1 294 ? -11.100 -6.881 -4.613 1.00 13.24 286 CYS B O 1
ATOM 4810 N N . TYR B 1 295 ? -11.629 -7.893 -2.700 1.00 13.78 287 TYR B N 1
ATOM 4811 C CA . TYR B 1 295 ? -12.579 -8.794 -3.340 1.00 13.72 287 TYR B CA 1
ATOM 4812 C C . TYR B 1 295 ? -14.025 -8.291 -3.313 1.00 13.77 287 TYR B C 1
ATOM 4813 O O . TYR B 1 295 ? -14.694 -8.283 -2.287 1.00 13.84 287 TYR B O 1
ATOM 4822 N N . THR B 1 296 ? -14.530 -7.925 -4.483 1.00 14.05 288 THR B N 1
ATOM 4823 C CA . THR B 1 296 ? -15.875 -7.408 -4.636 1.00 14.13 288 THR B CA 1
ATOM 4824 C C . THR B 1 296 ? -16.769 -8.095 -5.660 1.00 14.94 288 THR B C 1
ATOM 4825 O O . THR B 1 296 ? -17.895 -7.643 -5.866 1.00 17.22 288 THR B O 1
ATOM 4829 N N . ALA B 1 297 ? -16.298 -9.149 -6.324 1.00 15.86 289 ALA B N 1
ATOM 4830 C CA . ALA B 1 297 ? -17.133 -9.799 -7.363 1.00 15.27 289 ALA B CA 1
ATOM 4831 C C . ALA B 1 297 ? -18.437 -10.427 -6.842 1.00 16.51 289 ALA B C 1
ATOM 4832 O O . ALA B 1 297 ? -19.439 -10.507 -7.582 1.00 16.32 289 ALA B O 1
ATOM 4834 N N . LEU B 1 298 ? -18.471 -10.799 -5.568 1.00 16.95 290 LEU B N 1
ATOM 4835 C CA . LEU B 1 298 ? -19.651 -11.371 -4.981 1.00 18.30 290 LEU B CA 1
ATOM 4836 C C . LEU B 1 298 ? -20.802 -10.396 -5.032 1.00 18.53 290 LEU B C 1
ATOM 4837 O O . LEU B 1 298 ? -21.926 -10.783 -5.329 1.00 19.07 290 LEU B O 1
ATOM 4842 N N . HIS B 1 299 ? -20.517 -9.110 -4.775 1.00 16.31 291 HIS B N 1
ATOM 4843 C CA . HIS B 1 299 ? -21.535 -8.112 -4.445 1.00 16.12 291 HIS B CA 1
ATOM 4844 C C . HIS B 1 299 ? -21.276 -6.732 -5.087 1.00 15.52 291 HIS B C 1
ATOM 4845 O O . HIS B 1 299 ? -21.777 -5.735 -4.604 1.00 15.40 291 HIS B O 1
ATOM 4852 N N . ALA B 1 300 ? -20.545 -6.721 -6.180 1.00 15.31 292 ALA B N 1
ATOM 4853 C CA . ALA B 1 300 ? -20.096 -5.459 -6.807 1.00 14.93 292 ALA B CA 1
ATOM 4854 C C . ALA B 1 300 ? -21.274 -4.582 -7.197 1.00 14.44 292 ALA B C 1
ATOM 4855 O O . ALA B 1 300 ? -21.286 -3.410 -6.908 1.00 13.82 292 ALA B O 1
ATOM 4857 N N . LEU B 1 301 ? -22.276 -5.121 -7.889 1.00 15.76 293 LEU B N 1
ATOM 4858 C CA . LEU B 1 301 ? -23.414 -4.283 -8.299 1.00 15.29 293 LEU B CA 1
ATOM 4859 C C . LEU B 1 301 ? -24.193 -3.666 -7.161 1.00 15.78 293 LEU B C 1
ATOM 4860 O O . LEU B 1 301 ? -24.666 -2.536 -7.284 1.00 15.62 293 LEU B O 1
ATOM 4865 N N . GLU B 1 302 ? -24.320 -4.413 -6.080 1.00 16.00 294 GLU B N 1
ATOM 4866 C CA . GLU B 1 302 ? -24.971 -3.969 -4.864 1.00 17.37 294 GLU B CA 1
ATOM 4867 C C . GLU B 1 302 ? -24.185 -2.825 -4.243 1.00 16.96 294 GLU B C 1
ATOM 4868 O O . GLU B 1 302 ? -24.756 -1.866 -3.693 1.00 17.16 294 GLU B O 1
ATOM 4874 N N . LEU B 1 303 ? -22.872 -2.947 -4.307 1.00 15.63 295 LEU B N 1
ATOM 4875 C CA . LEU B 1 303 ? -22.011 -1.858 -3.822 1.00 14.89 295 LEU B CA 1
ATOM 4876 C C . LEU B 1 303 ? -22.136 -0.589 -4.671 1.00 14.59 295 LEU B C 1
ATOM 4877 O O . LEU B 1 303 ? -22.292 0.525 -4.132 1.00 14.82 295 LEU B O 1
ATOM 4882 N N . TYR B 1 304 ? -22.073 -0.727 -6.000 1.00 13.01 296 TYR B N 1
ATOM 4883 C CA . TYR B 1 304 ? -22.321 0.417 -6.865 1.00 12.61 296 TYR B CA 1
ATOM 4884 C C . TYR B 1 304 ? -23.728 0.999 -6.623 1.00 14.38 296 TYR B C 1
ATOM 4885 O O . TYR B 1 304 ? -23.910 2.202 -6.623 1.00 13.56 296 TYR B O 1
ATOM 4894 N N . ALA B 1 305 ? -24.729 0.137 -6.461 1.00 14.38 297 ALA B N 1
ATOM 4895 C CA . ALA B 1 305 ? -26.063 0.676 -6.215 1.00 15.62 297 ALA B CA 1
ATOM 4896 C C . ALA B 1 305 ? -26.118 1.517 -4.944 1.00 15.63 297 ALA B C 1
ATOM 4897 O O . ALA B 1 305 ? -26.716 2.582 -4.950 1.00 15.29 297 ALA B O 1
ATOM 4899 N N . GLU B 1 306 ? -25.461 1.054 -3.875 1.00 16.55 298 GLU B N 1
ATOM 4900 C CA . GLU B 1 306 ? -25.387 1.879 -2.649 1.00 18.01 298 GLU B CA 1
ATOM 4901 C C . GLU B 1 306 ? -24.770 3.243 -2.938 1.00 16.71 298 GLU B C 1
ATOM 4902 O O . GLU B 1 306 ? -25.302 4.280 -2.505 1.00 16.96 298 GLU B O 1
ATOM 4908 N N . ALA B 1 307 ? -23.642 3.245 -3.662 1.00 15.91 299 ALA B N 1
ATOM 4909 C CA . ALA B 1 307 ? -22.995 4.514 -4.025 1.00 15.70 299 ALA B CA 1
ATOM 4910 C C . ALA B 1 307 ? -23.910 5.429 -4.838 1.00 15.37 299 ALA B C 1
ATOM 4911 O O . ALA B 1 307 ? -24.042 6.614 -4.544 1.00 16.13 299 ALA B O 1
ATOM 4913 N N . PHE B 1 308 ? -24.541 4.901 -5.884 1.00 15.59 300 PHE B N 1
ATOM 4914 C CA . PHE B 1 308 ? -25.359 5.742 -6.757 1.00 15.24 300 PHE B CA 1
ATOM 4915 C C . PHE B 1 308 ? -26.630 6.221 -6.024 1.00 16.30 300 PHE B C 1
ATOM 4916 O O . PHE B 1 308 ? -27.096 7.331 -6.293 1.00 17.03 300 PHE B O 1
ATOM 4924 N N . ASP B 1 309 ? -27.161 5.377 -5.164 1.00 16.98 301 ASP B N 1
ATOM 4925 C CA . ASP B 1 309 ? -28.345 5.690 -4.330 1.00 19.53 301 ASP B CA 1
ATOM 4926 C C . ASP B 1 309 ? -28.007 6.835 -3.368 1.00 20.45 301 ASP B C 1
ATOM 4927 O O . ASP B 1 309 ? -28.729 7.829 -3.295 1.00 21.39 301 ASP B O 1
ATOM 4932 N N . THR B 1 310 ? -26.882 6.726 -2.671 1.00 21.03 302 THR B N 1
ATOM 4933 C CA . THR B 1 310 ? -26.460 7.801 -1.776 1.00 22.54 302 THR B CA 1
ATOM 4934 C C . THR B 1 310 ? -26.339 9.144 -2.515 1.00 22.89 302 THR B C 1
ATOM 4935 O O . THR B 1 310 ? -26.724 10.202 -2.013 1.00 23.42 302 THR B O 1
ATOM 4939 N N . ALA B 1 311 ? -25.825 9.089 -3.737 1.00 19.98 303 ALA B N 1
ATOM 4940 C CA . ALA B 1 311 ? -25.675 10.248 -4.566 1.00 20.35 303 ALA B CA 1
ATOM 4941 C C . ALA B 1 311 ? -26.981 10.792 -5.194 1.00 20.17 303 ALA B C 1
ATOM 4942 O O . ALA B 1 311 ? -26.966 11.808 -5.858 1.00 20.86 303 ALA B O 1
ATOM 4944 N N . GLY B 1 312 ? -28.084 10.082 -5.020 1.00 20.72 304 GLY B N 1
ATOM 4945 C CA . GLY B 1 312 ? -29.366 10.430 -5.644 1.00 21.09 304 GLY B CA 1
ATOM 4946 C C . GLY B 1 312 ? -29.346 10.257 -7.167 1.00 21.24 304 GLY B C 1
ATOM 4947 O O . GLY B 1 312 ? -30.000 10.991 -7.900 1.00 20.22 304 GLY B O 1
ATOM 4948 N N . ALA B 1 313 ? -28.602 9.262 -7.638 1.00 19.21 305 ALA B N 1
ATOM 4949 C CA . ALA B 1 313 ? -28.316 9.123 -9.054 1.00 18.69 305 ALA B CA 1
ATOM 4950 C C . ALA B 1 313 ? -28.486 7.686 -9.508 1.00 18.59 305 ALA B C 1
ATOM 4951 O O . ALA B 1 313 ? -27.810 7.244 -10.406 1.00 17.59 305 ALA B O 1
ATOM 4953 N N . LEU B 1 314 ? -29.455 6.980 -8.942 1.00 19.19 306 LEU B N 1
ATOM 4954 C CA . LEU B 1 314 ? -29.745 5.622 -9.436 1.00 19.33 306 LEU B CA 1
ATOM 4955 C C . LEU B 1 314 ? -30.032 5.561 -10.921 1.00 18.48 306 LEU B C 1
ATOM 4956 O O . LEU B 1 314 ? -29.672 4.572 -11.594 1.00 16.48 306 LEU B O 1
ATOM 4961 N N . ASP B 1 315 ? -30.625 6.628 -11.470 1.00 18.66 307 ASP B N 1
ATOM 4962 C CA . ASP B 1 315 ? -30.937 6.661 -12.869 1.00 20.03 307 ASP B CA 1
ATOM 4963 C C . ASP B 1 315 ? -29.723 6.805 -13.768 1.00 18.34 307 ASP B C 1
ATOM 4964 O O . ASP B 1 315 ? -29.874 6.753 -14.995 1.00 16.54 307 ASP B O 1
ATOM 4969 N N . LYS B 1 316 ? -28.535 7.001 -13.171 1.00 16.80 308 LYS B N 1
ATOM 4970 C CA . LYS B 1 316 ? -27.279 7.077 -13.927 1.00 16.17 308 LYS B CA 1
ATOM 4971 C C . LYS B 1 316 ? -26.519 5.760 -13.958 1.00 15.15 308 LYS B C 1
ATOM 4972 O O . LYS B 1 316 ? -25.542 5.662 -14.672 1.00 14.54 308 LYS B O 1
ATOM 4978 N N . LEU B 1 317 ? -26.955 4.774 -13.190 1.00 14.44 309 LEU B N 1
ATOM 4979 C CA . LEU B 1 317 ? -26.201 3.563 -13.069 1.00 14.74 309 LEU B CA 1
ATOM 4980 C C . LEU B 1 317 ? -26.131 2.849 -14.396 1.00 15.15 309 LEU B C 1
ATOM 4981 O O . LEU B 1 317 ? -25.059 2.330 -14.761 1.00 13.75 309 LEU B O 1
ATOM 4986 N N . GLU B 1 318 ? -27.254 2.771 -15.119 1.00 15.04 310 GLU B N 1
ATOM 4987 C CA . GLU B 1 318 ? -27.227 2.028 -16.390 1.00 15.16 310 GLU B CA 1
ATOM 4988 C C . GLU B 1 318 ? -26.170 2.508 -17.364 1.00 13.50 310 GLU B C 1
ATOM 4989 O O . GLU B 1 318 ? -25.488 1.676 -17.971 1.00 12.48 310 GLU B O 1
ATOM 4995 N N . GLY B 1 319 ? -26.044 3.836 -17.583 1.00 13.14 311 GLY B N 1
ATOM 4996 C CA . GLY B 1 319 ? -25.076 4.364 -18.493 1.00 12.12 311 GLY B CA 1
ATOM 4997 C C . GLY B 1 319 ? -23.651 3.906 -18.156 1.00 11.30 311 GLY B C 1
ATOM 4998 O O . GLY B 1 319 ? -22.925 3.317 -18.985 1.00 10.86 311 GLY B O 1
ATOM 4999 N N . PHE B 1 320 ? -23.285 4.154 -16.914 1.00 11.11 312 PHE B N 1
ATOM 5000 C CA . PHE B 1 320 ? -21.992 3.797 -16.368 1.00 10.33 312 PHE B CA 1
ATOM 5001 C C . PHE B 1 320 ? -21.714 2.279 -16.380 1.00 10.63 312 PHE B C 1
ATOM 5002 O O . PHE B 1 320 ? -20.614 1.879 -16.770 1.00 10.57 312 PHE B O 1
ATOM 5010 N N . ALA B 1 321 ? -22.717 1.462 -16.004 1.00 10.66 313 ALA B N 1
ATOM 5011 C CA . ALA B 1 321 ? -22.563 0.025 -15.793 1.00 11.06 313 ALA B CA 1
ATOM 5012 C C . ALA B 1 321 ? -22.745 -0.827 -17.079 1.00 11.29 313 ALA B C 1
ATOM 5013 O O . ALA B 1 321 ? -22.148 -1.903 -17.221 1.00 12.16 313 ALA B O 1
ATOM 5015 N N . SER B 1 322 ? -23.603 -0.337 -17.967 1.00 11.69 314 SER B N 1
ATOM 5016 C CA . SER B 1 322 ? -24.131 -1.105 -19.103 1.00 12.07 314 SER B CA 1
ATOM 5017 C C . SER B 1 322 ? -23.882 -0.588 -20.497 1.00 12.33 314 SER B C 1
ATOM 5018 O O . SER B 1 322 ? -24.017 -1.380 -21.474 1.00 12.03 314 SER B O 1
ATOM 5021 N N . PHE B 1 323 ? -23.605 0.717 -20.644 1.00 11.87 315 PHE B N 1
ATOM 5022 C CA . PHE B 1 323 ? -23.555 1.326 -21.935 1.00 11.64 315 PHE B CA 1
ATOM 5023 C C . PHE B 1 323 ? -22.149 1.821 -22.301 1.00 10.74 315 PHE B C 1
ATOM 5024 O O . PHE B 1 323 ? -21.589 1.434 -23.314 1.00 10.14 315 PHE B O 1
ATOM 5032 N N . PHE B 1 324 ? -21.565 2.685 -21.472 1.00 10.46 316 PHE B N 1
ATOM 5033 C CA . PHE B 1 324 ? -20.387 3.446 -21.926 1.00 10.69 316 PHE B CA 1
ATOM 5034 C C . PHE B 1 324 ? -19.110 2.576 -22.181 1.00 10.03 316 PHE B C 1
ATOM 5035 O O . PHE B 1 324 ? -18.330 2.890 -23.082 1.00 10.46 316 PHE B O 1
ATOM 5043 N N . GLY B 1 325 ? -18.894 1.532 -21.385 1.00 10.63 317 GLY B N 1
ATOM 5044 C CA . GLY B 1 325 ? -17.760 0.642 -21.569 1.00 9.82 317 GLY B CA 1
ATOM 5045 C C . GLY B 1 325 ? -17.954 -0.175 -22.858 1.00 9.76 317 GLY B C 1
ATOM 5046 O O . GLY B 1 325 ? -17.074 -0.346 -23.638 1.00 9.69 317 GLY B O 1
ATOM 5047 N N . ALA B 1 326 ? -19.157 -0.673 -23.066 1.00 10.02 318 ALA B N 1
ATOM 5048 C CA . ALA B 1 326 ? -19.424 -1.439 -24.315 1.00 10.55 318 ALA B CA 1
ATOM 5049 C C . ALA B 1 326 ? -19.198 -0.556 -25.531 1.00 11.26 318 ALA B C 1
ATOM 5050 O O . ALA B 1 326 ? -18.555 -0.942 -26.522 1.00 10.86 318 ALA B O 1
ATOM 5052 N N . ASP B 1 327 ? -19.686 0.670 -25.455 1.00 11.74 319 ASP B N 1
ATOM 5053 C CA . ASP B 1 327 ? -19.426 1.640 -26.524 1.00 12.05 319 ASP B CA 1
ATOM 5054 C C . ASP B 1 327 ? -17.930 1.827 -26.803 1.00 12.18 319 ASP B C 1
ATOM 5055 O O . ASP B 1 327 ? -17.488 1.764 -27.986 1.00 10.79 319 ASP B O 1
ATOM 5060 N N . PHE B 1 328 ? -17.153 2.033 -25.729 1.00 10.81 320 PHE B N 1
ATOM 5061 C CA . PHE B 1 328 ? -15.744 2.293 -25.874 1.00 11.05 320 PHE B CA 1
ATOM 5062 C C . PHE B 1 328 ? -15.043 1.104 -26.562 1.00 10.27 320 PHE B C 1
ATOM 5063 O O . PHE B 1 328 ? -14.209 1.265 -27.426 1.00 10.38 320 PHE B O 1
ATOM 5071 N N . TYR B 1 329 ? -15.471 -0.081 -26.194 1.00 10.37 321 TYR B N 1
ATOM 5072 C CA . TYR B 1 329 ? -14.894 -1.325 -26.722 1.00 10.75 321 TYR B CA 1
ATOM 5073 C C . TYR B 1 329 ? -15.557 -1.827 -28.036 1.00 11.92 321 TYR B C 1
ATOM 5074 O O . TYR B 1 329 ? -15.185 -2.918 -28.547 1.00 11.94 321 TYR B O 1
ATOM 5083 N N . GLY B 1 330 ? -16.503 -1.051 -28.562 1.00 11.72 322 GLY B N 1
ATOM 5084 C CA . GLY B 1 330 ? -17.208 -1.399 -29.830 1.00 13.32 322 GLY B CA 1
ATOM 5085 C C . GLY B 1 330 ? -17.994 -2.668 -29.748 1.00 13.54 322 GLY B C 1
ATOM 5086 O O . GLY B 1 330 ? -18.116 -3.399 -30.767 1.00 13.51 322 GLY B O 1
ATOM 5087 N N . LEU B 1 331 ? -18.570 -2.923 -28.568 1.00 13.09 323 LEU B N 1
ATOM 5088 C CA . LEU B 1 331 ? -19.394 -4.094 -28.310 1.00 12.97 323 LEU B CA 1
ATOM 5089 C C . LEU B 1 331 ? -20.854 -3.687 -28.098 1.00 13.00 323 LEU B C 1
ATOM 5090 O O . LEU B 1 331 ? -21.131 -2.555 -27.650 1.00 12.87 323 LEU B O 1
ATOM 5095 N N . PRO B 1 332 ? -21.826 -4.561 -28.449 1.00 13.34 324 PRO B N 1
ATOM 5096 C CA . PRO B 1 332 ? -23.204 -4.094 -28.369 1.00 13.69 324 PRO B CA 1
ATOM 5097 C C . PRO B 1 332 ? -23.728 -3.959 -26.938 1.00 14.16 324 PRO B C 1
ATOM 5098 O O . PRO B 1 332 ? -23.318 -4.684 -26.027 1.00 15.20 324 PRO B O 1
ATOM 5102 N N . ARG B 1 333 ? -24.641 -3.025 -26.735 1.00 15.40 325 ARG B N 1
ATOM 5103 C CA . ARG B 1 333 ? -25.365 -2.926 -25.479 1.00 15.42 325 ARG B CA 1
ATOM 5104 C C . ARG B 1 333 ? -26.342 -4.087 -25.316 1.00 19.01 325 ARG B C 1
ATOM 5105 O O . ARG B 1 333 ? -26.976 -4.502 -26.310 1.00 18.69 325 ARG B O 1
ATOM 5113 N N . SER B 1 334 ? -26.448 -4.620 -24.096 1.00 17.59 326 SER B N 1
ATOM 5114 C CA . SER B 1 334 ? -27.276 -5.824 -23.861 1.00 20.74 326 SER B CA 1
ATOM 5115 C C . SER B 1 334 ? -28.752 -5.620 -24.078 1.00 21.98 326 SER B C 1
ATOM 5116 O O . SER B 1 334 ? -29.311 -4.560 -23.779 1.00 22.41 326 SER B O 1
ATOM 5119 N N . ALA B 1 335 ? -29.369 -6.690 -24.588 1.00 28.46 327 ALA B N 1
ATOM 5120 C CA . ALA B 1 335 ? -30.823 -6.822 -24.696 1.00 31.54 327 ALA B CA 1
ATOM 5121 C C . ALA B 1 335 ? -31.436 -7.476 -23.441 1.00 31.93 327 ALA B C 1
ATOM 5122 O O . ALA B 1 335 ? -32.643 -7.407 -23.240 1.00 37.12 327 ALA B O 1
ATOM 5124 N N . GLU B 1 336 ? -30.610 -8.100 -22.599 1.00 30.56 328 GLU B N 1
ATOM 5125 C CA . GLU B 1 336 ? -31.079 -8.665 -21.341 1.00 28.73 328 GLU B CA 1
ATOM 5126 C C . GLU B 1 336 ? -31.237 -7.527 -20.267 1.00 29.58 328 GLU B C 1
ATOM 5127 O O . GLU B 1 336 ? -30.575 -6.472 -20.337 1.00 25.46 328 GLU B O 1
ATOM 5133 N N . THR B 1 337 ? -32.104 -7.759 -19.272 1.00 29.01 329 THR B N 1
ATOM 5134 C CA . THR B 1 337 ? -32.333 -6.783 -18.197 1.00 29.85 329 THR B CA 1
ATOM 5135 C C . THR B 1 337 ? -32.081 -7.436 -16.865 1.00 28.71 329 THR B C 1
ATOM 5136 O O . THR B 1 337 ? -32.367 -8.631 -16.706 1.00 30.47 329 THR B O 1
ATOM 5140 N N . VAL B 1 338 ? -31.569 -6.680 -15.892 1.00 25.66 330 VAL B N 1
ATOM 5141 C CA . VAL B 1 338 ? -31.398 -7.211 -14.546 1.00 24.18 330 VAL B CA 1
ATOM 5142 C C . VAL B 1 338 ? -32.050 -6.256 -13.564 1.00 23.56 330 VAL B C 1
ATOM 5143 O O . VAL B 1 338 ? -32.298 -5.095 -13.883 1.00 21.42 330 VAL B O 1
ATOM 5147 N N . THR B 1 339 ? -32.333 -6.773 -12.374 1.00 23.11 331 THR B N 1
ATOM 5148 C CA . THR B 1 339 ? -33.026 -5.992 -11.359 1.00 23.62 331 THR B CA 1
ATOM 5149 C C . THR B 1 339 ? -32.349 -6.054 -10.017 1.00 22.80 331 THR B C 1
ATOM 5150 O O . THR B 1 339 ? -32.090 -7.129 -9.475 1.00 23.29 331 THR B O 1
ATOM 5154 N N . LEU B 1 340 ? -32.060 -4.870 -9.469 1.00 23.15 332 LEU B N 1
ATOM 5155 C CA . LEU B 1 340 ? -31.576 -4.728 -8.110 1.00 22.64 332 LEU B CA 1
ATOM 5156 C C . LEU B 1 340 ? -32.748 -4.318 -7.192 1.00 24.24 332 LEU B C 1
ATOM 5157 O O . LEU B 1 340 ? -33.519 -3.426 -7.526 1.00 22.91 332 LEU B O 1
ATOM 5162 N N . ARG B 1 341 ? -32.827 -4.959 -6.040 1.00 26.24 333 ARG B N 1
ATOM 5163 C CA . ARG B 1 341 ? -33.856 -4.643 -5.040 1.00 29.12 333 ARG B CA 1
ATOM 5164 C C . ARG B 1 341 ? -33.245 -4.136 -3.730 1.00 31.37 333 ARG B C 1
ATOM 5165 O O . ARG B 1 341 ? -32.196 -4.630 -3.267 1.00 30.76 333 ARG B O 1
ATOM 5167 N N . ARG B 1 342 ? -33.880 -3.092 -3.185 1.00 34.62 334 ARG B N 1
ATOM 5168 C CA . ARG B 1 342 ? -33.534 -2.486 -1.893 1.00 38.26 334 ARG B CA 1
ATOM 5169 C C . ARG B 1 342 ? -33.969 -3.449 -0.788 1.00 38.63 334 ARG B C 1
ATOM 5170 O O . ARG B 1 342 ? -35.051 -3.343 -0.270 1.00 38.97 334 ARG B O 1
ATOM 5178 N N . GLU B 1 343 ? -33.121 -4.405 -0.445 1.00 43.24 335 GLU B N 1
ATOM 5179 C CA . GLU B 1 343 ? -33.522 -5.540 0.389 1.00 48.05 335 GLU B CA 1
ATOM 5180 C C . GLU B 1 343 ? -32.285 -6.084 1.111 1.00 49.27 335 GLU B C 1
ATOM 5181 O O . GLU B 1 343 ? -31.458 -6.759 0.497 1.00 53.47 335 GLU B O 1
ATOM 5187 N N . PRO B 1 344 ? -32.133 -5.775 2.407 1.00 45.48 336 PRO B N 1
ATOM 5188 C CA . PRO B 1 344 ? -30.866 -6.088 3.070 1.00 43.31 336 PRO B CA 1
ATOM 5189 C C . PRO B 1 344 ? -30.475 -7.549 3.117 1.00 39.53 336 PRO B C 1
ATOM 5190 O O . PRO B 1 344 ? -31.338 -8.414 3.151 1.00 37.99 336 PRO B O 1
ATOM 5194 N N . TRP B 1 345 ? -29.171 -7.813 3.120 1.00 35.16 337 TRP B N 1
ATOM 5195 C CA . TRP B 1 345 ? -28.670 -9.151 3.373 1.00 35.63 337 TRP B CA 1
ATOM 5196 C C . TRP B 1 345 ? -27.265 -9.180 3.922 1.00 33.56 337 TRP B C 1
ATOM 5197 O O . TRP B 1 345 ? -26.424 -8.312 3.640 1.00 32.42 337 TRP B O 1
ATOM 5208 N N . GLU B 1 346 ? -27.022 -10.228 4.689 1.00 31.44 338 GLU B N 1
ATOM 5209 C CA . GLU B 1 346 ? -25.809 -10.377 5.440 1.00 31.92 338 GLU B CA 1
ATOM 5210 C C . GLU B 1 346 ? -24.802 -11.082 4.547 1.00 29.59 338 GLU B C 1
ATOM 5211 O O . GLU B 1 346 ? -25.012 -12.226 4.121 1.00 28.52 338 GLU B O 1
ATOM 5217 N N . LEU B 1 347 ? -23.713 -10.387 4.235 1.00 27.51 339 LEU B N 1
ATOM 5218 C CA . LEU B 1 347 ? -22.650 -10.965 3.454 1.00 26.12 339 LEU B CA 1
ATOM 5219 C C . LEU B 1 347 ? -21.929 -12.057 4.237 1.00 25.21 339 LEU B C 1
ATOM 5220 O O . LEU B 1 347 ? -21.649 -11.871 5.437 1.00 25.71 339 LEU B O 1
ATOM 5225 N N . PRO B 1 348 ? -21.592 -13.172 3.565 1.00 25.34 340 PRO B N 1
ATOM 5226 C CA . PRO B 1 348 ? -20.744 -14.151 4.247 1.00 25.27 340 PRO B CA 1
ATOM 5227 C C . PRO B 1 348 ? -19.388 -13.531 4.609 1.00 25.95 340 PRO B C 1
ATOM 5228 O O . PRO B 1 348 ? -18.892 -12.651 3.888 1.00 23.29 340 PRO B O 1
ATOM 5232 N N . ARG B 1 349 ? -18.819 -13.953 5.730 1.00 25.62 341 ARG B N 1
ATOM 5233 C CA . ARG B 1 349 ? -17.493 -13.468 6.119 1.00 26.01 341 ARG B CA 1
ATOM 5234 C C . ARG B 1 349 ? -16.402 -14.040 5.220 1.00 23.85 341 ARG B C 1
ATOM 5235 O O . ARG B 1 349 ? -15.369 -13.393 5.003 1.00 22.76 341 ARG B O 1
ATOM 5243 N N . GLU B 1 350 ? -16.603 -15.282 4.767 1.00 24.52 342 GLU B N 1
ATOM 5244 C CA . GLU B 1 350 ? -15.675 -15.975 3.890 1.00 24.68 342 GLU B CA 1
ATOM 5245 C C . GLU B 1 350 ? -16.376 -16.726 2.768 1.00 25.00 342 GLU B C 1
ATOM 5246 O O . GLU B 1 350 ? -17.477 -17.287 2.955 1.00 25.63 342 GLU B O 1
ATOM 5252 N N . ILE B 1 351 ? -15.753 -16.718 1.601 1.00 23.13 343 ILE B N 1
ATOM 5253 C CA . ILE B 1 351 ? -16.099 -17.646 0.525 1.00 24.00 343 ILE B CA 1
ATOM 5254 C C . ILE B 1 351 ? -14.864 -18.492 0.278 1.00 24.89 343 ILE B C 1
ATOM 5255 O O . ILE B 1 351 ? -13.749 -18.106 0.643 1.00 25.75 343 ILE B O 1
ATOM 5260 N N . PHE B 1 352 ? -15.056 -19.677 -0.302 1.00 25.52 344 PHE B N 1
ATOM 5261 C CA . PHE B 1 352 ? -13.979 -20.663 -0.330 1.00 27.26 344 PHE B CA 1
ATOM 5262 C C . PHE B 1 352 ? -13.543 -21.036 -1.731 1.00 26.39 344 PHE B C 1
ATOM 5263 O O . PHE B 1 352 ? -14.360 -21.299 -2.577 1.00 27.20 344 PHE B O 1
ATOM 5271 N N . ALA B 1 353 ? -12.237 -21.013 -1.953 1.00 27.93 345 ALA B N 1
ATOM 5272 C CA . ALA B 1 353 ? -11.610 -21.561 -3.147 1.00 28.99 345 ALA B CA 1
ATOM 5273 C C . ALA B 1 353 ? -11.005 -22.888 -2.670 1.00 31.47 345 ALA B C 1
ATOM 5274 O O . ALA B 1 353 ? -9.990 -22.896 -1.972 1.00 33.65 345 ALA B O 1
ATOM 5276 N N . GLY B 1 354 ? -11.646 -23.996 -3.007 1.00 32.96 346 GLY B N 1
ATOM 5277 C CA . GLY B 1 354 ? -11.356 -25.279 -2.307 1.00 33.41 346 GLY B CA 1
ATOM 5278 C C . GLY B 1 354 ? -11.531 -25.136 -0.815 1.00 32.95 346 GLY B C 1
ATOM 5279 O O . GLY B 1 354 ? -12.628 -24.829 -0.357 1.00 35.92 346 GLY B O 1
ATOM 5280 N N . GLU B 1 355 ? -10.449 -25.327 -0.054 1.00 32.76 347 GLU B N 1
ATOM 5281 C CA . GLU B 1 355 ? -10.457 -25.198 1.409 1.00 33.36 347 GLU B CA 1
ATOM 5282 C C . GLU B 1 355 ? -9.972 -23.816 1.860 1.00 33.19 347 GLU B C 1
ATOM 5283 O O . GLU B 1 355 ? -9.978 -23.502 3.042 1.00 33.07 347 GLU B O 1
ATOM 5285 N N . THR B 1 356 ? -9.572 -22.982 0.912 1.00 31.42 348 THR B N 1
ATOM 5286 C CA . THR B 1 356 ? -8.962 -21.673 1.210 1.00 31.11 348 THR B CA 1
ATOM 5287 C C . THR B 1 356 ? -9.981 -20.533 1.325 1.00 28.60 348 THR B C 1
ATOM 5288 O O . THR B 1 356 ? -10.686 -20.250 0.369 1.00 27.12 348 THR B O 1
ATOM 5292 N N . PRO B 1 357 ? -10.057 -19.880 2.491 1.00 25.84 349 PRO B N 1
ATOM 5293 C CA . PRO B 1 357 ? -11.032 -18.821 2.657 1.00 24.13 349 PRO B CA 1
ATOM 5294 C C . PRO B 1 357 ? -10.577 -17.522 1.975 1.00 22.85 349 PRO B C 1
ATOM 5295 O O . PRO B 1 357 ? -9.367 -17.233 1.934 1.00 21.29 349 PRO B O 1
ATOM 5299 N N . VAL B 1 358 ? -11.545 -16.788 1.456 1.00 21.67 350 VAL B N 1
ATOM 5300 C CA . VAL B 1 358 ? -11.317 -15.458 0.870 1.00 20.92 350 VAL B CA 1
ATOM 5301 C C . VAL B 1 358 ? -12.364 -14.579 1.505 1.00 20.47 350 VAL B C 1
ATOM 5302 O O . VAL B 1 358 ? -13.555 -14.910 1.544 1.00 19.94 350 VAL B O 1
ATOM 5306 N N . VAL B 1 359 ? -11.927 -13.427 1.989 1.00 20.49 351 VAL B N 1
ATOM 5307 C CA . VAL B 1 359 ? -12.814 -12.522 2.664 1.00 20.49 351 VAL B CA 1
ATOM 5308 C C . VAL B 1 359 ? -13.339 -11.498 1.640 1.00 19.56 351 VAL B C 1
ATOM 5309 O O . VAL B 1 359 ? -12.548 -10.701 1.078 1.00 19.87 351 VAL B O 1
ATOM 5313 N N . PRO B 1 360 ? -14.667 -11.479 1.418 1.00 20.39 352 PRO B N 1
ATOM 5314 C CA . PRO B 1 360 ? -15.228 -10.377 0.648 1.00 19.30 352 PRO B CA 1
ATOM 5315 C C . PRO B 1 360 ? -15.065 -9.050 1.368 1.00 18.71 352 PRO B C 1
ATOM 5316 O O . PRO B 1 360 ? -15.093 -8.992 2.614 1.00 17.54 352 PRO B O 1
ATOM 5320 N N . LEU B 1 361 ? -14.926 -7.979 0.601 1.00 17.18 353 LEU B N 1
ATOM 5321 C CA . LEU B 1 361 ? -14.940 -6.639 1.202 1.00 16.85 353 LEU B CA 1
ATOM 5322 C C . LEU B 1 361 ? -16.265 -6.454 1.936 1.00 18.04 353 LEU B C 1
ATOM 5323 O O . LEU B 1 361 ? -17.331 -6.691 1.373 1.00 17.77 353 LEU B O 1
ATOM 5328 N N . ARG B 1 362 ? -16.183 -6.083 3.209 1.00 17.73 354 ARG B N 1
ATOM 5329 C CA . ARG B 1 362 ? -17.344 -5.963 4.074 1.00 19.40 354 ARG B CA 1
ATOM 5330 C C . ARG B 1 362 ? -17.972 -7.295 4.541 1.00 19.65 354 ARG B C 1
ATOM 5331 O O . ARG B 1 362 ? -19.102 -7.304 5.056 1.00 22.49 354 ARG B O 1
ATOM 5339 N N . GLY B 1 363 ? -17.237 -8.380 4.404 1.00 20.81 355 GLY B N 1
ATOM 5340 C CA . GLY B 1 363 ? -17.701 -9.728 4.750 1.00 20.64 355 GLY B CA 1
ATOM 5341 C C . GLY B 1 363 ? -18.247 -9.694 6.169 1.00 22.84 355 GLY B C 1
ATOM 5342 O O . GLY B 1 363 ? -17.662 -9.094 7.042 1.00 21.28 355 GLY B O 1
ATOM 5343 N N . GLY B 1 364 ? -19.399 -10.312 6.376 1.00 23.74 356 GLY B N 1
ATOM 5344 C CA . GLY B 1 364 ? -20.054 -10.263 7.670 1.00 26.93 356 GLY B CA 1
ATOM 5345 C C . GLY B 1 364 ? -20.967 -9.073 7.930 1.00 27.73 356 GLY B C 1
ATOM 5346 O O . GLY B 1 364 ? -21.713 -9.093 8.906 1.00 31.07 356 GLY B O 1
ATOM 5347 N N . GLU B 1 365 ? -20.922 -8.045 7.100 1.00 27.90 357 GLU B N 1
ATOM 5348 C CA . GLU B 1 365 ? -21.790 -6.888 7.261 1.00 28.83 357 GLU B CA 1
ATOM 5349 C C . GLU B 1 365 ? -23.078 -7.115 6.525 1.00 29.19 357 GLU B C 1
ATOM 5350 O O . GLU B 1 365 ? -23.122 -7.890 5.590 1.00 26.48 357 GLU B O 1
ATOM 5356 N N . THR B 1 366 ? -24.134 -6.446 6.976 1.00 31.17 358 THR B N 1
ATOM 5357 C CA . THR B 1 366 ? -25.436 -6.537 6.316 1.00 31.92 358 THR B CA 1
ATOM 5358 C C . THR B 1 366 ? -25.494 -5.350 5.401 1.00 31.97 358 THR B C 1
ATOM 5359 O O . THR B 1 366 ? -25.376 -4.245 5.890 1.00 32.22 358 THR B O 1
ATOM 5363 N N . ILE B 1 367 ? -25.631 -5.576 4.086 1.00 30.83 359 ILE B N 1
ATOM 5364 C CA . ILE B 1 367 ? -25.752 -4.463 3.142 1.00 30.42 359 ILE B CA 1
ATOM 5365 C C . ILE B 1 367 ? -27.181 -4.351 2.639 1.00 31.02 359 ILE B C 1
ATOM 5366 O O . ILE B 1 367 ? -27.976 -5.244 2.882 1.00 32.15 359 ILE B O 1
ATOM 5371 N N . GLY B 1 368 ? -27.500 -3.277 1.910 1.00 30.79 360 GLY B N 1
ATOM 5372 C CA . GLY B 1 368 ? -28.901 -2.928 1.675 1.00 28.95 360 GLY B CA 1
ATOM 5373 C C . GLY B 1 368 ? -29.488 -3.155 0.292 1.00 27.86 360 GLY B C 1
ATOM 5374 O O . GLY B 1 368 ? -30.639 -2.785 0.063 1.00 27.97 360 GLY B O 1
ATOM 5375 N N . TRP B 1 369 ? -28.714 -3.754 -0.623 1.00 25.39 361 TRP B N 1
ATOM 5376 C CA . TRP B 1 369 ? -29.185 -4.060 -1.995 1.00 24.40 361 TRP B CA 1
ATOM 5377 C C . TRP B 1 369 ? -28.879 -5.503 -2.313 1.00 24.38 361 TRP B C 1
ATOM 5378 O O . TRP B 1 369 ? -27.930 -6.069 -1.781 1.00 23.86 361 TRP B O 1
ATOM 5389 N N . LYS B 1 370 ? -29.651 -6.084 -3.213 1.00 25.69 362 LYS B N 1
ATOM 5390 C CA . LYS B 1 370 ? -29.432 -7.462 -3.664 1.00 27.84 362 LYS B CA 1
ATOM 5391 C C . LYS B 1 370 ? -29.884 -7.615 -5.082 1.00 28.26 362 LYS B C 1
ATOM 5392 O O . LYS B 1 370 ? -30.972 -7.155 -5.477 1.00 28.60 362 LYS B O 1
ATOM 5398 N N . LEU B 1 371 ? -29.016 -8.238 -5.872 1.00 26.39 363 LEU B N 1
ATOM 5399 C CA . LEU B 1 371 ? -29.316 -8.508 -7.252 1.00 25.22 363 LEU B CA 1
ATOM 5400 C C . LEU B 1 371 ? -30.293 -9.678 -7.269 1.00 26.86 363 LEU B C 1
ATOM 5401 O O . LEU B 1 371 ? -29.993 -10.747 -6.734 1.00 26.26 363 LEU B O 1
ATOM 5406 N N . ALA B 1 372 ? -31.428 -9.444 -7.897 1.00 28.03 364 ALA B N 1
ATOM 5407 C CA . ALA B 1 372 ? -32.501 -10.448 -8.012 1.00 30.90 364 ALA B CA 1
ATOM 5408 C C . ALA B 1 372 ? -32.079 -11.595 -8.902 1.00 33.43 364 ALA B C 1
ATOM 5409 O O . ALA B 1 372 ? -32.494 -12.743 -8.645 1.00 35.90 364 ALA B O 1
#

Solvent-accessible surface area: 26454 Å² total